Protein AF-A0A942V0G6-F1 (afdb_monomer_lite)

pLDDT: mean 70.56, std 19.63, range [23.67, 97.69]

Radius of gyration: 29.41 Å; chains: 1; bounding box: 67×69×72 Å

Structure (mmCIF, N/CA/C/O backbone):
data_AF-A0A942V0G6-F1
#
_entry.id   AF-A0A942V0G6-F1
#
loop_
_atom_site.group_PDB
_atom_site.id
_atom_site.type_symbol
_atom_site.label_atom_id
_atom_site.label_alt_id
_atom_site.label_comp_id
_atom_site.label_asym_id
_atom_site.label_entity_id
_atom_site.label_seq_id
_atom_site.pdbx_PDB_ins_code
_atom_site.Cartn_x
_atom_site.Cartn_y
_atom_site.Cartn_z
_atom_site.occupancy
_atom_site.B_iso_or_equiv
_atom_site.auth_seq_id
_atom_site.auth_comp_id
_atom_site.auth_asym_id
_atom_site.auth_atom_id
_atom_site.pdbx_PDB_model_num
ATOM 1 N N . MET A 1 1 ? 1.411 -25.605 -35.405 1.00 66.81 1 MET A N 1
ATOM 2 C CA . MET A 1 1 ? 2.103 -26.159 -34.216 1.00 66.81 1 MET A CA 1
ATOM 3 C C . MET A 1 1 ? 1.826 -25.336 -32.969 1.00 66.81 1 MET A C 1
ATOM 5 O O . MET A 1 1 ? 1.338 -25.928 -32.026 1.00 66.81 1 MET A O 1
ATOM 9 N N . LEU A 1 2 ? 2.045 -24.014 -32.959 1.00 79.62 2 LEU A N 1
ATOM 10 C CA . LEU A 1 2 ? 1.743 -23.175 -31.784 1.00 79.62 2 LEU A CA 1
ATOM 11 C C . LEU A 1 2 ? 0.272 -23.207 -31.359 1.00 79.62 2 LEU A C 1
ATOM 13 O O . LEU A 1 2 ? -0.002 -23.416 -30.191 1.00 79.62 2 LEU A O 1
ATOM 17 N N . GLU A 1 3 ? -0.663 -23.090 -32.302 1.00 76.94 3 GLU A N 1
ATOM 18 C CA . GLU A 1 3 ? -2.106 -23.162 -32.006 1.00 76.94 3 GLU A CA 1
ATOM 19 C C . GLU A 1 3 ? -2.536 -24.535 -31.466 1.00 76.94 3 GLU A C 1
ATOM 21 O O . GLU A 1 3 ? -3.430 -24.636 -30.636 1.00 76.94 3 GLU A O 1
ATOM 26 N N . MET A 1 4 ? -1.858 -25.601 -31.898 1.00 77.50 4 MET A N 1
ATOM 27 C CA . MET A 1 4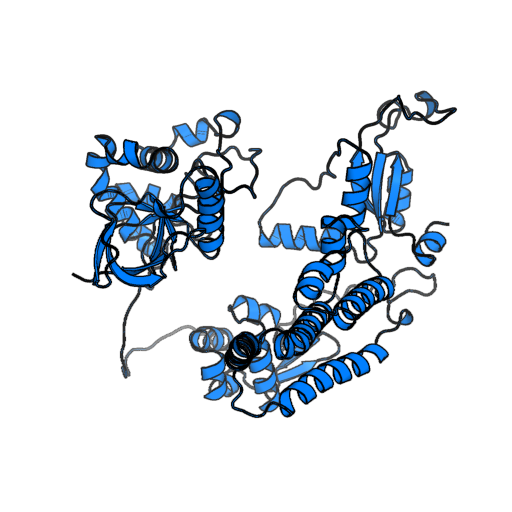 ? -2.067 -26.947 -31.365 1.00 77.50 4 MET A CA 1
ATOM 28 C C . MET A 1 4 ? -1.457 -27.072 -29.966 1.00 77.50 4 MET A C 1
ATOM 30 O O . MET A 1 4 ? -2.099 -27.595 -29.070 1.00 77.50 4 MET A O 1
ATOM 34 N N . ALA A 1 5 ? -0.253 -26.537 -29.748 1.00 78.25 5 ALA A N 1
ATOM 35 C CA . ALA A 1 5 ? 0.373 -26.512 -28.432 1.00 78.25 5 ALA A CA 1
ATOM 36 C C . ALA A 1 5 ? -0.466 -25.711 -27.427 1.00 78.25 5 ALA A C 1
ATOM 38 O O . ALA A 1 5 ? -0.634 -26.155 -26.298 1.00 78.25 5 ALA A O 1
ATOM 39 N N . THR A 1 6 ? -1.049 -24.576 -27.823 1.00 79.69 6 THR A N 1
ATOM 40 C CA . THR A 1 6 ? -1.969 -23.824 -26.961 1.00 79.69 6 THR A CA 1
ATOM 41 C C . THR A 1 6 ? -3.306 -24.547 -26.782 1.00 79.69 6 THR A C 1
ATOM 43 O O . THR A 1 6 ? -3.848 -24.530 -25.677 1.00 79.69 6 THR A O 1
ATOM 46 N N . ALA A 1 7 ? -3.833 -25.249 -27.786 1.00 72.69 7 ALA A N 1
ATOM 47 C CA . ALA A 1 7 ? -5.006 -26.107 -27.595 1.00 72.69 7 ALA A CA 1
ATOM 48 C C . ALA A 1 7 ? -4.745 -27.229 -26.568 1.00 72.69 7 ALA A C 1
ATOM 50 O O . ALA A 1 7 ? -5.583 -27.470 -25.708 1.00 72.69 7 ALA A O 1
ATOM 51 N N . GLU A 1 8 ? -3.550 -27.819 -26.580 1.00 74.31 8 GLU A N 1
ATOM 52 C CA . GLU A 1 8 ? -3.104 -28.883 -25.662 1.00 74.31 8 GLU A CA 1
ATOM 53 C C . GLU A 1 8 ? -2.615 -28.361 -24.289 1.00 74.31 8 GLU A C 1
ATOM 55 O O . GLU A 1 8 ? -2.035 -29.104 -23.500 1.00 74.31 8 GLU A O 1
ATOM 60 N N . GLY A 1 9 ? -2.823 -27.075 -23.975 1.00 74.75 9 GLY A N 1
ATOM 61 C CA . GLY A 1 9 ? -2.505 -26.508 -22.653 1.00 74.75 9 GLY A CA 1
ATOM 62 C C . GLY A 1 9 ? -1.138 -25.824 -22.522 1.00 74.75 9 GLY A C 1
ATOM 63 O O . GLY A 1 9 ? -0.769 -25.393 -21.432 1.00 74.75 9 GLY A O 1
ATOM 64 N N . GLY A 1 10 ? -0.395 -25.641 -23.613 1.00 82.00 10 GLY A N 1
ATOM 65 C CA . GLY A 1 10 ? 0.815 -24.817 -23.652 1.00 82.00 10 GLY A CA 1
ATOM 66 C C . GLY A 1 10 ? 0.495 -23.343 -23.383 1.00 82.00 10 GLY A C 1
ATOM 67 O O . GLY A 1 10 ? -0.299 -22.728 -24.099 1.00 82.00 10 GLY A O 1
ATOM 68 N N . ARG A 1 11 ? 1.073 -22.769 -22.324 1.00 87.19 11 ARG A N 1
ATOM 69 C CA . ARG A 1 11 ? 0.776 -21.394 -21.863 1.00 87.19 11 ARG A CA 1
ATOM 70 C C . ARG A 1 11 ? 2.004 -20.521 -21.650 1.00 87.19 11 ARG A C 1
ATOM 72 O O . ARG A 1 11 ? 1.849 -19.337 -21.390 1.00 87.19 11 ARG A O 1
ATOM 79 N N . GLN A 1 12 ? 3.200 -21.075 -21.759 1.00 92.31 12 GLN A N 1
ATOM 80 C CA . GLN A 1 12 ? 4.447 -20.339 -21.606 1.00 92.31 12 GLN A CA 1
ATOM 81 C C . GLN A 1 12 ? 5.499 -20.927 -22.538 1.00 92.31 12 GLN A C 1
ATOM 83 O O . GLN A 1 12 ? 5.397 -22.094 -22.924 1.00 92.31 12 GLN A O 1
ATOM 88 N N . LEU A 1 13 ? 6.458 -20.098 -22.922 1.00 93.25 13 LEU A N 1
ATOM 89 C CA . LEU A 1 13 ? 7.611 -20.481 -23.724 1.00 93.25 13 LEU A CA 1
ATOM 90 C C . LEU A 1 13 ? 8.751 -19.502 -23.484 1.00 93.25 13 LEU A C 1
ATOM 92 O O . LEU A 1 13 ? 8.525 -18.348 -23.114 1.00 93.25 13 LEU A O 1
ATOM 96 N N . ASP A 1 14 ? 9.960 -19.948 -23.750 1.00 94.69 14 ASP A N 1
ATOM 97 C CA . ASP A 1 14 ? 11.163 -19.138 -23.806 1.00 94.69 14 ASP A CA 1
ATOM 98 C C . ASP A 1 14 ? 11.820 -19.287 -25.185 1.00 94.69 14 ASP A C 1
ATOM 100 O O . ASP A 1 14 ? 11.694 -20.311 -25.865 1.00 94.69 14 ASP A O 1
ATOM 104 N N . CYS A 1 15 ? 12.451 -18.219 -25.667 1.00 93.62 15 CYS A N 1
ATOM 105 C CA . CYS A 1 15 ? 13.147 -18.240 -26.949 1.00 93.62 15 CYS A CA 1
ATOM 106 C C . CYS A 1 15 ? 14.187 -17.134 -27.068 1.00 93.62 15 CYS A C 1
ATOM 108 O O . CYS A 1 15 ? 14.049 -16.084 -26.452 1.00 93.62 15 CYS A O 1
ATOM 110 N N . PHE A 1 16 ? 15.173 -17.310 -27.947 1.00 94.38 16 PHE A N 1
ATOM 111 C CA . PHE A 1 16 ? 16.073 -16.216 -28.309 1.00 94.38 16 PHE A CA 1
ATOM 112 C C . PHE A 1 16 ? 15.315 -15.027 -28.915 1.00 94.38 16 PHE A C 1
ATOM 114 O O . PHE A 1 16 ? 14.395 -15.224 -29.718 1.00 94.38 16 PHE A O 1
ATOM 121 N N . ASP A 1 17 ? 15.748 -13.807 -28.583 1.00 93.06 17 ASP A N 1
ATOM 122 C CA . ASP A 1 17 ? 15.193 -12.537 -29.059 1.00 93.06 17 ASP A CA 1
ATOM 123 C C . ASP A 1 17 ? 15.590 -12.255 -30.513 1.00 93.06 17 ASP A C 1
ATOM 125 O O . ASP A 1 17 ? 16.316 -11.319 -30.855 1.00 93.06 17 ASP A O 1
ATOM 129 N N . ILE A 1 18 ? 15.144 -13.148 -31.387 1.00 89.81 18 ILE A N 1
ATOM 130 C CA . ILE A 1 18 ? 15.337 -13.093 -32.829 1.00 89.81 18 ILE A CA 1
ATOM 131 C C . ILE A 1 18 ? 13.974 -12.876 -33.504 1.00 89.81 18 ILE A C 1
ATOM 133 O O . ILE A 1 18 ? 13.073 -12.233 -32.968 1.00 89.81 18 ILE A O 1
ATOM 137 N N . TYR A 1 19 ? 13.765 -13.406 -34.707 1.00 89.06 19 TYR A N 1
ATOM 138 C CA . TYR A 1 19 ? 12.453 -13.347 -35.357 1.00 89.06 19 TYR A CA 1
ATOM 139 C C . TYR A 1 19 ? 11.367 -14.177 -34.637 1.00 89.06 19 TYR A C 1
ATOM 141 O O . TYR A 1 19 ? 10.183 -13.965 -34.894 1.00 89.06 19 TYR A O 1
ATOM 149 N N . LEU A 1 20 ? 11.751 -15.096 -33.739 1.00 89.44 20 LEU A N 1
ATOM 150 C CA . LEU A 1 20 ? 10.841 -15.968 -32.991 1.00 89.44 20 LEU A CA 1
ATOM 151 C C . LEU A 1 20 ? 9.897 -15.180 -32.079 1.00 89.44 20 LEU A C 1
ATOM 153 O O . LEU A 1 20 ? 8.694 -15.427 -32.128 1.00 89.44 20 LEU A O 1
ATOM 157 N N . THR A 1 21 ? 10.404 -14.179 -31.349 1.00 90.31 21 THR A N 1
ATOM 158 C CA . THR A 1 21 ? 9.598 -13.317 -30.467 1.00 90.31 21 THR A CA 1
ATOM 159 C C . THR A 1 21 ? 8.396 -12.741 -31.216 1.00 90.31 21 THR A C 1
ATOM 161 O O . THR A 1 21 ? 7.259 -12.871 -30.776 1.00 90.31 21 THR A O 1
ATOM 164 N N . LYS A 1 22 ? 8.621 -12.209 -32.426 1.00 88.12 22 LYS A N 1
ATOM 165 C CA . LYS A 1 22 ? 7.563 -11.614 -33.262 1.00 88.12 22 LYS A CA 1
ATOM 166 C C . LYS A 1 22 ? 6.527 -12.637 -33.729 1.00 88.12 22 LYS A C 1
ATOM 168 O O . LYS A 1 22 ? 5.349 -12.306 -33.848 1.00 88.12 22 LYS A O 1
ATOM 173 N N . ILE A 1 23 ? 6.958 -13.867 -34.020 1.00 89.81 23 ILE A N 1
ATOM 174 C CA . ILE A 1 23 ? 6.048 -14.958 -34.392 1.00 89.81 23 ILE A CA 1
ATOM 175 C C . ILE A 1 23 ? 5.170 -15.312 -33.192 1.00 89.81 23 ILE A C 1
ATOM 177 O O . ILE A 1 23 ? 3.950 -15.373 -33.329 1.00 89.81 23 ILE A O 1
ATOM 181 N N . TYR A 1 24 ? 5.761 -15.506 -32.015 1.00 91.69 24 TYR A N 1
ATOM 182 C CA . TYR A 1 24 ? 5.012 -15.863 -30.812 1.00 91.69 24 TYR A CA 1
ATOM 183 C C . TYR A 1 24 ? 4.052 -14.750 -30.377 1.00 91.69 24 TYR A C 1
ATOM 185 O O . TYR A 1 24 ? 2.900 -15.040 -30.048 1.00 91.69 24 TYR A O 1
ATOM 193 N N . GLU A 1 25 ? 4.459 -13.484 -30.487 1.00 89.06 25 GLU A N 1
ATOM 194 C CA . GLU A 1 25 ? 3.578 -12.335 -30.253 1.00 89.06 25 GLU A CA 1
ATOM 195 C C . GLU A 1 25 ? 2.358 -12.317 -31.174 1.00 89.06 25 GLU A C 1
ATOM 197 O O . GLU A 1 25 ? 1.239 -12.070 -30.715 1.00 89.06 25 GLU A O 1
ATOM 202 N N . ALA A 1 26 ? 2.540 -12.636 -32.458 1.00 86.88 26 ALA A N 1
ATOM 203 C CA . ALA A 1 26 ? 1.437 -12.732 -33.414 1.00 86.88 26 ALA A CA 1
ATOM 204 C C . ALA A 1 26 ? 0.438 -13.854 -33.069 1.00 86.88 26 ALA A C 1
ATOM 206 O O . ALA A 1 26 ? -0.721 -13.787 -33.480 1.00 86.88 26 ALA A O 1
ATOM 207 N N . HIS A 1 27 ? 0.866 -14.852 -32.291 1.00 85.56 27 HIS A N 1
ATOM 208 C CA . HIS A 1 27 ? 0.036 -15.950 -31.789 1.00 85.56 27 HIS A CA 1
ATOM 209 C C . HIS A 1 27 ? -0.455 -15.741 -30.345 1.00 85.56 27 HIS A C 1
ATOM 211 O O . HIS A 1 27 ? -0.979 -16.675 -29.740 1.00 85.56 27 HIS A O 1
ATOM 217 N N . GLY A 1 28 ? -0.338 -14.526 -29.797 1.00 87.06 28 GLY A N 1
ATOM 218 C CA . GLY A 1 28 ? -0.913 -14.162 -28.498 1.00 87.06 28 GLY A CA 1
ATOM 219 C C . GLY A 1 28 ? 0.002 -14.393 -27.297 1.00 87.06 28 GLY A C 1
ATOM 220 O O . GLY A 1 28 ? -0.458 -14.281 -26.164 1.00 87.06 28 GLY A O 1
ATOM 221 N N . PHE A 1 29 ? 1.283 -14.697 -27.511 1.00 90.94 29 PHE A N 1
ATOM 222 C CA . PHE A 1 29 ? 2.259 -14.684 -26.424 1.00 90.94 29 PHE A CA 1
ATOM 223 C C . PHE A 1 29 ? 2.746 -13.260 -26.143 1.00 90.94 29 PHE A C 1
ATOM 225 O O . PHE A 1 29 ? 2.837 -12.431 -27.046 1.00 90.94 29 PHE A O 1
ATOM 232 N N . LYS A 1 30 ? 3.066 -12.956 -24.890 1.00 92.00 30 LYS A N 1
ATOM 233 C CA . LYS A 1 30 ? 3.580 -11.659 -24.452 1.00 92.00 30 LYS A CA 1
ATOM 234 C C . LYS A 1 30 ? 4.872 -11.852 -23.674 1.00 92.00 30 LYS A C 1
ATOM 236 O O . LYS A 1 30 ? 4.917 -12.737 -22.819 1.00 92.00 30 LYS A O 1
ATOM 241 N N . PRO A 1 31 ? 5.916 -11.061 -23.957 1.00 91.69 31 PRO A N 1
ATOM 242 C CA . PRO A 1 31 ? 7.158 -11.145 -23.213 1.00 91.69 31 PRO A CA 1
ATOM 243 C C . PRO A 1 31 ? 6.966 -10.601 -21.794 1.00 91.69 31 PRO A C 1
ATOM 245 O O . PRO A 1 31 ? 6.352 -9.550 -21.598 1.00 91.69 31 PRO A O 1
ATOM 248 N N . VAL A 1 32 ? 7.495 -11.327 -20.813 1.00 89.56 32 VAL A N 1
ATOM 249 C CA . VAL A 1 32 ? 7.360 -11.017 -19.380 1.00 89.56 32 VAL A CA 1
ATOM 250 C C . VAL A 1 32 ? 8.698 -10.879 -18.665 1.00 89.56 32 VAL A C 1
ATOM 252 O O . VAL A 1 32 ? 8.754 -10.185 -17.657 1.00 89.56 32 VAL A O 1
ATOM 255 N N . ALA A 1 33 ? 9.769 -11.465 -19.206 1.00 89.50 33 ALA A N 1
ATOM 256 C CA . ALA A 1 33 ? 11.142 -11.292 -18.733 1.00 89.50 33 ALA A CA 1
ATOM 257 C C . ALA A 1 33 ? 12.155 -11.525 -19.870 1.00 89.50 33 ALA A C 1
ATOM 259 O O . ALA A 1 33 ? 11.831 -12.152 -20.883 1.00 89.50 33 ALA A O 1
ATOM 260 N N . LYS A 1 34 ? 13.381 -11.020 -19.708 1.00 92.62 34 LYS A N 1
ATOM 261 C CA . LYS A 1 34 ? 14.529 -11.264 -20.594 1.00 92.62 34 LYS A CA 1
ATOM 262 C C . LYS A 1 34 ? 15.754 -11.665 -19.788 1.00 92.62 34 LYS A C 1
ATOM 264 O O . LYS A 1 34 ? 16.008 -11.096 -18.741 1.00 92.62 34 LYS A O 1
ATOM 269 N N . MET A 1 35 ? 16.560 -12.581 -20.285 1.00 88.50 35 MET A N 1
ATOM 270 C CA . MET A 1 35 ? 17.837 -12.957 -19.691 1.00 88.50 35 MET A CA 1
ATOM 271 C C . MET A 1 35 ? 18.937 -12.726 -20.714 1.00 88.50 35 MET A C 1
ATOM 273 O O . MET A 1 35 ? 18.772 -13.061 -21.886 1.00 88.50 35 MET A O 1
ATOM 277 N N . LYS A 1 36 ? 20.060 -12.151 -20.279 1.00 91.38 36 LYS A N 1
ATOM 278 C CA . LYS A 1 36 ? 21.180 -11.894 -21.185 1.00 91.38 36 LYS A CA 1
ATOM 279 C C . LYS A 1 36 ? 21.757 -13.192 -21.734 1.00 91.38 36 LYS A C 1
ATOM 281 O O . LYS A 1 36 ? 21.790 -14.204 -21.034 1.00 91.38 36 LYS A O 1
ATOM 286 N N . TRP A 1 37 ? 22.244 -13.139 -22.970 1.00 91.88 37 TRP A N 1
ATOM 287 C CA . TRP A 1 37 ? 23.002 -14.240 -23.559 1.00 91.88 37 TRP A CA 1
ATOM 288 C C . TRP A 1 37 ? 24.158 -14.692 -22.651 1.00 91.88 37 TRP A C 1
ATOM 290 O O . TRP A 1 37 ? 24.873 -13.870 -22.072 1.00 91.88 37 TRP A O 1
ATOM 300 N N . ASN A 1 38 ? 24.363 -16.007 -22.569 1.00 87.19 38 ASN A N 1
ATOM 301 C CA . ASN A 1 38 ? 25.486 -16.620 -21.871 1.00 87.19 38 ASN A CA 1
ATOM 302 C C . ASN A 1 38 ? 26.126 -17.697 -22.762 1.00 87.19 38 ASN A C 1
ATOM 304 O O . ASN A 1 38 ? 25.494 -18.704 -23.083 1.00 87.19 38 ASN A O 1
ATOM 308 N N . ASP A 1 39 ? 27.396 -17.490 -23.123 1.00 88.75 39 ASP A N 1
ATOM 309 C CA . ASP A 1 39 ? 28.180 -18.404 -23.965 1.00 88.75 39 ASP A CA 1
ATOM 310 C C . ASP A 1 39 ? 28.339 -19.809 -23.361 1.00 88.75 39 ASP A C 1
ATOM 312 O O . ASP A 1 39 ? 28.574 -20.759 -24.103 1.00 88.75 39 ASP A O 1
ATOM 316 N N . GLU A 1 40 ? 28.187 -19.975 -22.044 1.00 89.44 40 GLU A N 1
ATOM 317 C CA . GLU A 1 40 ? 28.214 -21.289 -21.386 1.00 89.44 40 GLU A CA 1
ATOM 318 C C . GLU A 1 40 ? 27.093 -22.217 -21.882 1.00 89.44 40 GLU A C 1
ATOM 320 O O . GLU A 1 40 ? 27.282 -23.431 -21.964 1.00 89.44 40 GLU A O 1
ATOM 325 N N . TYR A 1 41 ? 25.952 -21.643 -22.269 1.00 86.06 41 TYR A N 1
ATOM 326 C CA . TYR A 1 41 ? 24.759 -22.367 -22.713 1.00 86.06 41 TYR A CA 1
ATOM 327 C C . TYR A 1 41 ? 24.530 -22.253 -24.226 1.00 86.06 41 TYR A C 1
ATOM 329 O O . TYR A 1 41 ? 23.415 -22.459 -24.711 1.00 86.06 41 TYR A O 1
ATOM 337 N N . ILE A 1 42 ? 25.576 -21.914 -24.987 1.00 88.50 42 ILE A N 1
ATOM 338 C CA . ILE A 1 42 ? 25.501 -21.801 -26.443 1.00 88.50 42 ILE A CA 1
ATOM 339 C C . ILE A 1 42 ? 25.031 -23.130 -27.073 1.00 88.50 42 ILE A C 1
ATOM 341 O O . ILE A 1 42 ? 25.619 -24.183 -26.806 1.00 88.50 42 ILE A O 1
ATOM 345 N N . PRO A 1 43 ? 23.993 -23.122 -27.933 1.00 85.81 43 PRO A N 1
ATOM 346 C CA . PRO A 1 43 ? 23.545 -24.339 -28.598 1.00 85.81 43 PRO A CA 1
ATOM 347 C C . PRO A 1 43 ? 24.627 -24.936 -29.502 1.00 85.81 43 PRO A C 1
ATOM 349 O O . PRO A 1 43 ? 25.363 -24.218 -30.187 1.00 85.81 43 PRO A O 1
ATOM 352 N N . GLU A 1 44 ? 24.687 -26.265 -29.569 1.00 90.12 44 GLU A N 1
ATOM 353 C CA . GLU A 1 44 ? 25.601 -26.953 -30.479 1.00 90.12 44 GLU A CA 1
ATOM 354 C C . GLU A 1 44 ? 25.336 -26.526 -31.935 1.00 90.12 44 GLU A C 1
ATOM 356 O O . GLU A 1 44 ? 24.206 -26.555 -32.424 1.00 90.12 44 GLU A O 1
ATOM 361 N N . GLY A 1 45 ? 26.393 -26.103 -32.635 1.00 88.19 45 GLY A N 1
ATOM 362 C CA . GLY A 1 45 ? 26.301 -25.621 -34.016 1.00 88.19 45 GLY A CA 1
ATOM 363 C C . GLY A 1 45 ? 25.837 -24.168 -34.174 1.00 88.19 45 GLY A C 1
ATOM 364 O O . GLY A 1 45 ? 25.641 -23.727 -35.310 1.00 88.19 45 GLY A O 1
ATOM 365 N N . TRP A 1 46 ? 25.685 -23.404 -33.084 1.00 88.88 46 TRP A N 1
ATOM 366 C CA . TRP A 1 46 ? 25.375 -21.975 -33.165 1.00 88.88 46 TRP A CA 1
ATOM 367 C C . TRP A 1 46 ? 26.499 -21.197 -33.858 1.00 88.88 46 TRP A C 1
ATOM 369 O O . TRP A 1 46 ? 27.670 -21.287 -33.489 1.00 88.88 46 TRP A O 1
ATOM 379 N N . ASN A 1 47 ? 26.138 -20.396 -34.859 1.00 91.06 47 ASN A N 1
ATOM 380 C CA . ASN A 1 47 ? 27.072 -19.543 -35.583 1.00 91.06 47 ASN A CA 1
ATOM 381 C C . ASN A 1 47 ? 26.689 -18.074 -35.365 1.00 91.06 47 ASN A C 1
ATOM 383 O O . ASN A 1 47 ? 25.689 -17.612 -35.917 1.00 91.06 47 ASN A O 1
ATOM 387 N N . LYS A 1 48 ? 27.504 -17.344 -34.590 1.00 92.25 48 LYS A N 1
ATOM 388 C CA . LYS A 1 48 ? 27.269 -15.929 -34.258 1.00 92.25 48 LYS A CA 1
ATOM 389 C C . LYS A 1 48 ? 27.183 -15.039 -35.505 1.00 92.25 48 LYS A C 1
ATOM 391 O O . LYS A 1 48 ? 26.356 -14.133 -35.541 1.00 92.25 48 LYS A O 1
ATOM 396 N N . ASP A 1 49 ? 27.926 -15.348 -36.570 1.00 93.19 49 ASP A N 1
ATOM 397 C CA . ASP A 1 49 ? 27.885 -14.570 -37.816 1.00 93.19 49 ASP A CA 1
ATOM 398 C C . ASP A 1 49 ? 26.518 -14.654 -38.507 1.00 93.19 49 ASP A C 1
ATOM 400 O O . ASP A 1 49 ? 26.047 -13.662 -39.070 1.00 93.19 49 ASP A O 1
ATOM 404 N N . ASN A 1 50 ? 25.852 -15.814 -38.433 1.00 90.75 50 ASN A N 1
ATOM 405 C CA . ASN A 1 50 ? 24.515 -16.003 -39.007 1.00 90.75 50 ASN A CA 1
ATOM 406 C C . ASN A 1 50 ? 23.450 -15.158 -38.291 1.00 90.75 50 ASN A C 1
ATOM 408 O O . ASN A 1 50 ? 22.432 -14.826 -38.894 1.00 90.75 50 ASN A O 1
ATOM 412 N N . PHE A 1 51 ? 23.684 -14.812 -37.023 1.00 89.12 51 PHE A N 1
ATOM 413 C CA . PHE A 1 51 ? 22.757 -14.062 -36.175 1.00 89.12 51 PHE A CA 1
ATOM 414 C C . PHE A 1 51 ? 23.295 -12.682 -35.781 1.00 89.12 51 PHE A C 1
ATOM 416 O O . PHE A 1 51 ? 22.752 -12.064 -34.873 1.00 89.12 51 PHE A O 1
ATOM 423 N N . LYS A 1 52 ? 24.323 -12.163 -36.466 1.00 92.50 52 LYS A N 1
ATOM 424 C CA . LYS A 1 52 ? 24.985 -10.890 -36.121 1.00 92.50 52 LYS A CA 1
ATOM 425 C C . LYS A 1 52 ? 24.030 -9.695 -36.005 1.00 92.50 52 LYS A C 1
ATOM 427 O O . LYS A 1 52 ? 24.278 -8.776 -35.234 1.00 92.50 52 LYS A O 1
ATOM 432 N N . ASP A 1 53 ? 22.931 -9.726 -36.756 1.00 91.44 53 ASP A N 1
ATOM 433 C CA . ASP A 1 53 ? 21.913 -8.673 -36.757 1.00 91.44 53 ASP A CA 1
ATOM 434 C C . ASP A 1 53 ? 21.064 -8.682 -35.466 1.00 91.44 53 ASP A C 1
ATOM 436 O O . ASP A 1 53 ? 20.339 -7.728 -35.190 1.00 91.44 53 ASP A O 1
ATOM 440 N N . TYR A 1 54 ? 21.180 -9.737 -34.654 1.00 89.12 54 TYR A N 1
ATOM 441 C CA . TYR A 1 54 ? 20.518 -9.926 -33.367 1.00 89.12 54 TYR A CA 1
ATOM 442 C C . TYR A 1 54 ? 21.567 -9.934 -32.254 1.00 89.12 54 TYR A C 1
ATOM 444 O O . TYR A 1 54 ? 22.139 -10.970 -31.921 1.00 89.12 54 TYR A O 1
ATOM 452 N N . ASN A 1 55 ? 21.852 -8.744 -31.723 1.00 89.88 55 ASN A N 1
ATOM 453 C CA . ASN A 1 55 ? 22.850 -8.525 -30.675 1.00 89.88 55 ASN A CA 1
ATOM 454 C C . ASN A 1 55 ? 24.221 -9.161 -30.991 1.00 89.88 55 ASN A C 1
ATOM 456 O O . ASN A 1 55 ? 24.771 -9.908 -30.193 1.00 89.88 55 ASN A O 1
ATOM 460 N N . ASN A 1 56 ? 24.766 -8.912 -32.189 1.00 91.50 56 ASN A N 1
ATOM 461 C CA . ASN A 1 56 ? 26.068 -9.439 -32.628 1.00 91.50 56 ASN A CA 1
ATOM 462 C C . ASN A 1 56 ? 26.193 -10.977 -32.570 1.00 91.50 56 ASN A C 1
ATOM 464 O O . ASN A 1 56 ? 27.296 -11.507 -32.448 1.00 91.50 56 ASN A O 1
ATOM 468 N N . GLY A 1 57 ? 25.076 -11.698 -32.709 1.00 91.19 57 GLY A N 1
ATOM 469 C CA . GLY A 1 57 ? 25.047 -13.160 -32.663 1.00 91.19 57 GLY A CA 1
ATOM 470 C C . GLY A 1 57 ? 24.826 -13.738 -31.268 1.00 91.19 57 GLY A C 1
ATOM 471 O O . GLY A 1 57 ? 24.891 -14.959 -31.115 1.00 91.19 57 GLY A O 1
ATOM 472 N N . GLU A 1 58 ? 24.541 -12.877 -30.290 1.00 94.88 58 GLU A N 1
ATOM 473 C CA . GLU A 1 58 ? 24.327 -13.181 -28.873 1.00 94.88 58 GLU A CA 1
ATOM 474 C C . GLU A 1 58 ? 22.935 -12.693 -28.415 1.00 94.88 58 GLU A C 1
ATOM 476 O O . GLU A 1 58 ? 22.830 -11.844 -27.529 1.00 94.88 58 GLU A O 1
ATOM 481 N N . PRO A 1 59 ? 21.835 -13.135 -29.052 1.00 94.12 59 PRO A N 1
ATOM 482 C CA . PRO A 1 59 ? 20.497 -12.665 -28.704 1.00 94.12 59 PRO A CA 1
ATOM 483 C C . PRO A 1 59 ? 20.113 -13.070 -27.277 1.00 94.12 59 PRO A C 1
ATOM 485 O O . PRO A 1 59 ? 20.346 -14.200 -26.861 1.00 94.12 59 PRO A O 1
ATOM 488 N N . ASP A 1 60 ? 19.454 -12.174 -26.548 1.00 94.62 60 ASP A N 1
ATOM 489 C CA . ASP A 1 60 ? 18.926 -12.479 -25.216 1.00 94.62 60 ASP A CA 1
ATOM 490 C C . ASP A 1 60 ? 17.874 -13.596 -25.268 1.00 94.62 60 ASP A C 1
ATOM 492 O O . ASP A 1 60 ? 17.236 -13.818 -26.296 1.00 94.62 60 ASP A O 1
ATOM 496 N N . VAL A 1 61 ? 17.648 -14.289 -24.156 1.00 93.75 61 VAL A N 1
ATOM 497 C CA . VAL A 1 61 ? 16.528 -15.227 -24.004 1.00 93.75 61 VAL A CA 1
ATOM 498 C C . VAL A 1 61 ? 15.317 -14.455 -23.491 1.00 93.75 61 VAL A C 1
ATOM 500 O O . VAL A 1 61 ? 15.397 -13.766 -22.481 1.00 93.75 61 VAL A O 1
ATOM 503 N N . VAL A 1 62 ? 14.181 -14.560 -24.169 1.00 94.81 62 VAL A N 1
ATOM 504 C CA . VAL A 1 62 ? 12.918 -13.914 -23.803 1.00 94.81 62 VAL A CA 1
ATOM 505 C C . VAL A 1 62 ? 11.963 -14.961 -23.266 1.00 94.81 62 VAL A C 1
ATOM 507 O O . VAL A 1 62 ? 11.657 -15.934 -23.949 1.00 94.81 62 VAL A O 1
ATOM 510 N N . PHE A 1 63 ? 11.440 -14.717 -22.073 1.00 94.62 63 PHE A N 1
ATOM 511 C CA . PHE A 1 63 ? 10.407 -15.525 -21.446 1.00 94.62 63 PHE A CA 1
ATOM 512 C C . PHE A 1 63 ? 9.051 -14.912 -21.774 1.00 94.62 63 PHE A C 1
ATOM 514 O O . PHE A 1 63 ? 8.828 -13.716 -21.564 1.00 94.62 63 PHE A O 1
ATOM 521 N N . MET A 1 64 ? 8.143 -15.720 -22.310 1.00 93.56 64 MET A N 1
ATOM 522 C CA . MET A 1 64 ? 6.841 -15.282 -22.794 1.00 93.56 64 MET A CA 1
ATOM 523 C C . MET A 1 64 ? 5.709 -16.138 -22.227 1.00 93.56 64 MET A C 1
ATOM 525 O O . MET A 1 64 ? 5.857 -17.342 -22.012 1.00 93.56 64 MET A O 1
ATOM 529 N N . VAL A 1 65 ? 4.545 -15.520 -22.041 1.00 92.56 65 VAL A N 1
ATOM 530 C CA . VAL A 1 65 ? 3.313 -16.184 -21.589 1.00 92.56 65 VAL A CA 1
ATOM 531 C C . VAL A 1 65 ? 2.202 -15.986 -22.597 1.00 92.56 65 VAL A C 1
ATOM 533 O O . VAL A 1 65 ? 2.122 -14.952 -23.250 1.00 92.56 65 VAL A O 1
ATOM 536 N N . TYR A 1 66 ? 1.331 -16.973 -22.725 1.00 89.19 66 TYR A N 1
ATOM 537 C CA . TYR A 1 66 ? 0.127 -16.871 -23.527 1.00 89.19 66 TYR A CA 1
ATOM 538 C C . TYR A 1 66 ? -0.874 -15.960 -22.812 1.00 89.19 66 TYR A C 1
ATOM 540 O O . TYR A 1 66 ? -1.340 -16.296 -21.724 1.00 89.19 66 TYR A O 1
ATOM 548 N N . ASP A 1 67 ? -1.201 -14.823 -23.421 1.00 85.88 67 ASP A N 1
ATOM 549 C CA . ASP A 1 67 ? -2.150 -13.836 -22.902 1.00 85.88 67 ASP A CA 1
ATOM 550 C C . ASP A 1 67 ? -3.208 -13.517 -23.976 1.00 85.88 67 ASP A C 1
ATOM 552 O O . ASP A 1 67 ? -3.138 -12.490 -24.662 1.00 85.88 67 ASP A O 1
ATOM 556 N N . PRO A 1 68 ? -4.188 -14.419 -24.175 1.00 75.25 68 PRO A N 1
ATOM 557 C CA . PRO A 1 68 ? -5.175 -14.295 -25.248 1.00 75.25 68 PRO A CA 1
ATOM 558 C C . PRO A 1 68 ? -6.127 -13.109 -25.061 1.00 75.25 68 PRO A C 1
ATOM 560 O O . PRO A 1 68 ? -6.666 -12.590 -26.038 1.00 75.25 68 PRO A O 1
ATOM 563 N N . ASN A 1 69 ? -6.324 -12.674 -23.816 1.00 74.69 69 ASN A N 1
ATOM 564 C CA . ASN A 1 69 ? -7.232 -11.589 -23.454 1.00 74.69 69 ASN A CA 1
ATOM 565 C C . ASN A 1 69 ? -6.533 -10.228 -23.385 1.00 74.69 69 ASN A C 1
ATOM 567 O O . ASN A 1 69 ? -7.196 -9.209 -23.182 1.00 74.69 69 ASN A O 1
ATOM 571 N N . ASN A 1 70 ? -5.208 -10.204 -23.571 1.00 78.62 70 ASN A N 1
ATOM 572 C CA . ASN A 1 70 ? -4.384 -9.018 -23.374 1.00 78.62 70 ASN A CA 1
ATOM 573 C C . ASN A 1 70 ? -4.544 -8.449 -21.944 1.00 78.62 70 ASN A C 1
ATOM 575 O O . ASN A 1 70 ? -4.525 -7.229 -21.741 1.00 78.62 70 ASN A O 1
ATOM 579 N N . ASP A 1 71 ? -4.741 -9.341 -20.966 1.00 75.69 71 ASP A N 1
ATOM 580 C CA . ASP A 1 71 ? -4.981 -9.027 -19.556 1.00 75.69 71 ASP A CA 1
ATOM 581 C C . ASP A 1 71 ? -3.757 -8.348 -18.934 1.00 75.69 71 ASP A C 1
ATOM 583 O O . ASP A 1 71 ? -3.905 -7.466 -18.088 1.00 75.69 71 ASP A O 1
ATOM 587 N N . ILE A 1 72 ? -2.548 -8.708 -19.376 1.00 77.69 72 ILE A N 1
ATOM 588 C CA . ILE A 1 72 ? -1.297 -8.104 -18.901 1.00 77.69 72 ILE A CA 1
ATOM 589 C C . ILE A 1 72 ? -1.272 -6.623 -19.269 1.00 77.69 72 ILE A C 1
ATOM 591 O O . ILE A 1 72 ? -1.021 -5.768 -18.424 1.00 77.69 72 ILE A O 1
ATOM 595 N N . GLU A 1 73 ? -1.583 -6.304 -20.522 1.00 75.19 73 GLU A N 1
ATOM 596 C CA . GLU A 1 73 ? -1.605 -4.927 -21.014 1.00 75.19 73 GLU A CA 1
ATOM 597 C C . GLU A 1 73 ? -2.756 -4.119 -20.403 1.00 75.19 73 GLU A C 1
ATOM 599 O O . GLU A 1 73 ? -2.615 -2.928 -20.134 1.00 75.19 73 GLU A O 1
ATOM 604 N N . LYS A 1 74 ? -3.902 -4.763 -20.154 1.00 74.94 74 LYS A N 1
ATOM 605 C CA . LYS A 1 74 ? -5.033 -4.132 -19.472 1.00 74.94 74 LYS A CA 1
ATOM 606 C C . LYS A 1 74 ? -4.675 -3.773 -18.030 1.00 74.94 74 LYS A C 1
ATOM 608 O O . LYS A 1 74 ? -4.873 -2.630 -17.640 1.00 74.94 74 LYS A O 1
ATOM 613 N N . LYS A 1 75 ? -4.077 -4.703 -17.277 1.00 68.44 75 LYS A N 1
ATOM 614 C CA . LYS A 1 75 ? -3.589 -4.456 -15.910 1.00 68.44 75 LYS A CA 1
ATOM 615 C C . LYS A 1 75 ? -2.521 -3.366 -15.873 1.00 68.44 75 LYS A C 1
ATOM 617 O O . LYS A 1 75 ? -2.529 -2.557 -14.954 1.00 68.44 75 LYS A O 1
ATOM 622 N N . LYS A 1 76 ? -1.637 -3.313 -16.878 1.00 67.62 76 LYS A N 1
ATOM 623 C CA . LYS A 1 76 ? -0.665 -2.220 -17.032 1.00 67.62 76 LYS A CA 1
ATOM 624 C C . LYS A 1 76 ? -1.361 -0.876 -17.205 1.00 67.62 76 LYS A C 1
ATOM 626 O O . LYS A 1 76 ? -1.064 0.033 -16.449 1.00 67.62 76 LYS A O 1
ATOM 631 N N . LYS A 1 77 ? -2.335 -0.764 -18.113 1.00 68.00 77 LYS A N 1
ATOM 632 C CA . LYS A 1 77 ? -3.110 0.475 -18.310 1.00 68.00 77 LYS A CA 1
ATOM 633 C C . LYS A 1 77 ? -3.911 0.877 -17.081 1.00 68.00 77 LYS A C 1
ATOM 635 O O . LYS A 1 77 ? -3.894 2.038 -16.706 1.00 68.00 77 LYS A O 1
ATOM 640 N N . GLU A 1 78 ? -4.570 -0.076 -16.428 1.00 62.44 78 GLU A N 1
ATOM 641 C CA . GLU A 1 78 ? -5.282 0.169 -15.171 1.00 62.44 78 GLU A CA 1
ATOM 642 C C . GLU A 1 78 ? -4.315 0.663 -14.084 1.00 62.44 78 GLU A C 1
ATOM 644 O O . GLU A 1 78 ? -4.658 1.564 -13.324 1.00 62.44 78 GLU A O 1
ATOM 649 N N . ALA A 1 79 ? -3.093 0.126 -14.022 1.00 53.53 79 ALA A N 1
ATOM 650 C CA . ALA A 1 79 ? -2.061 0.601 -13.107 1.00 53.53 79 ALA A CA 1
ATOM 651 C C . ALA A 1 79 ? -1.500 1.980 -13.505 1.00 53.53 79 ALA A C 1
ATOM 653 O O . ALA A 1 79 ? -1.304 2.824 -12.635 1.00 53.53 79 ALA A O 1
ATOM 654 N N . GLU A 1 80 ? -1.288 2.247 -14.795 1.00 59.88 80 GLU A N 1
ATOM 655 C CA . GLU A 1 80 ? -0.888 3.559 -15.324 1.00 59.88 80 GLU A CA 1
ATOM 656 C C . GLU A 1 80 ? -1.943 4.630 -14.997 1.00 59.88 80 GLU A C 1
ATOM 658 O O . GLU A 1 80 ? -1.600 5.714 -14.530 1.00 59.88 80 GLU A O 1
ATOM 663 N N . GLU A 1 81 ? -3.227 4.320 -15.192 1.00 58.94 81 GLU A N 1
ATOM 664 C CA . GLU A 1 81 ? -4.358 5.212 -14.909 1.00 58.94 81 GLU A CA 1
ATOM 665 C C . GLU A 1 81 ? -4.563 5.424 -13.404 1.00 58.94 81 GLU A C 1
ATOM 667 O O . GLU A 1 81 ? -4.836 6.542 -12.969 1.00 58.94 81 GLU A O 1
ATOM 672 N N . LYS A 1 82 ? -4.412 4.366 -12.599 1.00 45.41 82 LYS A N 1
ATOM 673 C CA . LYS A 1 82 ? -4.656 4.403 -11.151 1.00 45.41 82 LYS A CA 1
ATOM 674 C C . LYS A 1 82 ? -3.490 4.974 -10.348 1.00 45.41 82 LYS A C 1
ATOM 676 O O . LYS A 1 82 ? -3.723 5.604 -9.320 1.00 45.41 82 LYS A O 1
ATOM 681 N N . TYR A 1 83 ? -2.257 4.732 -10.784 1.00 42.78 83 TYR A N 1
ATOM 682 C CA . TYR A 1 83 ? -1.045 5.065 -10.029 1.00 42.78 83 TYR A CA 1
ATOM 683 C C . TYR A 1 83 ? -0.140 6.080 -10.742 1.00 42.78 83 TYR A C 1
ATOM 685 O O . TYR A 1 83 ? 0.891 6.453 -10.192 1.00 42.78 83 TYR A O 1
ATOM 693 N N . GLY A 1 84 ? -0.476 6.533 -11.957 1.00 42.88 84 GLY A N 1
ATOM 694 C CA . GLY A 1 84 ? 0.319 7.526 -12.694 1.00 42.88 84 GLY A CA 1
ATOM 695 C C . GLY A 1 84 ? 1.722 7.048 -13.097 1.00 42.88 84 GLY A C 1
ATOM 696 O O . GLY A 1 84 ? 2.556 7.859 -13.506 1.00 42.88 84 GLY A O 1
ATOM 697 N N . LEU A 1 85 ? 1.999 5.744 -12.986 1.00 44.78 85 LEU A N 1
ATOM 698 C CA . LEU A 1 85 ? 3.297 5.125 -13.251 1.00 44.78 85 LEU A CA 1
ATOM 699 C C . LEU A 1 85 ? 3.638 5.211 -14.743 1.00 44.78 85 LEU A C 1
ATOM 701 O O . LEU A 1 85 ? 3.271 4.356 -15.537 1.00 44.78 85 LEU A O 1
ATOM 705 N N . ARG A 1 86 ? 4.391 6.239 -15.134 1.00 42.72 86 ARG A N 1
ATOM 706 C CA . ARG A 1 86 ? 4.910 6.428 -16.500 1.00 42.72 86 ARG A CA 1
ATOM 707 C C . ARG A 1 86 ? 6.236 5.697 -16.765 1.00 42.72 86 ARG A C 1
ATOM 709 O O . ARG A 1 86 ? 6.967 6.084 -17.680 1.00 42.72 86 ARG A O 1
ATOM 716 N N . LYS A 1 87 ? 6.599 4.673 -15.979 1.00 47.38 87 LYS A N 1
ATOM 717 C CA . LYS A 1 87 ? 7.850 3.936 -16.222 1.00 47.38 87 LYS A CA 1
ATOM 718 C C . LYS A 1 87 ? 7.695 3.080 -17.478 1.00 47.38 87 LYS A C 1
ATOM 720 O O . LYS A 1 87 ? 6.809 2.242 -17.582 1.00 47.38 87 LYS A O 1
ATOM 725 N N . LYS A 1 88 ? 8.574 3.369 -18.442 1.00 44.75 88 LYS A N 1
ATOM 726 C CA . LYS A 1 88 ? 8.828 2.640 -19.688 1.00 44.75 88 LYS A CA 1
ATOM 727 C C . LYS A 1 88 ? 8.492 1.153 -19.545 1.00 44.75 88 LYS A C 1
ATOM 729 O O . LYS A 1 88 ? 9.068 0.474 -18.705 1.00 44.75 88 LYS A O 1
ATOM 734 N N . ASN A 1 89 ? 7.609 0.690 -20.426 1.00 50.03 89 ASN A N 1
ATOM 735 C CA . ASN A 1 89 ? 7.226 -0.699 -20.688 1.00 50.03 89 ASN A CA 1
ATOM 736 C C . ASN A 1 89 ? 8.416 -1.589 -21.119 1.00 50.03 89 ASN A C 1
ATOM 738 O O . ASN A 1 89 ? 8.370 -2.236 -22.165 1.00 50.03 89 ASN A O 1
ATOM 742 N N . GLU A 1 90 ? 9.511 -1.595 -20.362 1.00 64.81 90 GLU A N 1
ATOM 743 C CA . GLU A 1 90 ? 10.687 -2.414 -20.623 1.00 64.81 90 GLU A CA 1
ATOM 744 C C . GLU A 1 90 ? 10.534 -3.747 -19.884 1.00 64.81 90 GLU A C 1
ATOM 746 O O . GLU A 1 90 ? 10.278 -3.805 -18.684 1.00 64.81 90 GLU A O 1
ATOM 751 N N . ILE A 1 91 ? 10.621 -4.835 -20.648 1.00 78.38 91 ILE A N 1
ATOM 752 C CA . ILE A 1 91 ? 10.576 -6.203 -20.131 1.00 78.38 91 ILE A CA 1
ATOM 753 C C . ILE A 1 91 ? 11.791 -6.383 -19.201 1.00 78.38 91 ILE A C 1
ATOM 755 O O . ILE A 1 91 ? 12.908 -6.102 -19.648 1.00 78.38 91 ILE A O 1
ATOM 759 N N . PRO A 1 92 ? 11.608 -6.819 -17.941 1.00 80.12 92 PRO A N 1
ATOM 760 C CA . PRO A 1 92 ? 12.684 -6.846 -16.956 1.00 80.12 92 PRO A CA 1
ATOM 761 C C . PRO A 1 92 ? 13.786 -7.827 -17.350 1.00 80.12 92 PRO A C 1
ATOM 763 O O . PRO A 1 92 ? 13.501 -8.915 -17.858 1.00 80.12 92 PRO A O 1
ATOM 766 N N . TYR A 1 93 ? 15.038 -7.452 -17.072 1.00 82.06 93 TYR A N 1
ATOM 767 C CA . TYR A 1 93 ? 16.160 -8.380 -17.159 1.00 82.06 93 TYR A CA 1
ATOM 768 C C . TYR A 1 93 ? 16.280 -9.198 -15.873 1.00 82.06 93 TYR A C 1
ATOM 770 O O . TYR A 1 93 ? 16.361 -8.630 -14.786 1.00 82.06 93 TYR A O 1
ATOM 778 N N . ILE A 1 94 ? 16.323 -10.518 -16.009 1.00 80.19 94 ILE A N 1
ATOM 779 C CA . ILE A 1 94 ? 16.505 -11.476 -14.916 1.00 80.19 94 ILE A CA 1
ATOM 780 C C . ILE A 1 94 ? 17.941 -12.003 -14.897 1.00 80.19 94 ILE A C 1
ATOM 782 O O . ILE A 1 94 ? 18.645 -11.962 -15.911 1.00 80.19 94 ILE A O 1
ATOM 786 N N . VAL A 1 95 ? 18.377 -12.478 -13.730 1.00 74.62 95 VAL A N 1
ATOM 787 C CA . VAL A 1 95 ? 19.761 -12.925 -13.505 1.00 74.62 95 VAL A CA 1
ATOM 788 C C . VAL A 1 95 ? 19.952 -14.432 -13.660 1.00 74.62 95 VAL A C 1
ATOM 790 O O . VAL A 1 95 ? 21.069 -14.864 -13.933 1.00 74.62 95 VAL A O 1
ATOM 793 N N . ASP A 1 96 ? 18.884 -15.218 -13.534 1.00 79.19 96 ASP A N 1
ATOM 794 C CA . ASP A 1 96 ? 18.897 -16.665 -13.725 1.00 79.19 96 ASP A CA 1
ATOM 795 C C . ASP A 1 96 ? 17.621 -17.152 -14.428 1.00 79.19 96 ASP A C 1
ATOM 797 O O . ASP A 1 96 ? 16.661 -16.402 -14.617 1.00 79.19 96 ASP A O 1
ATOM 801 N N . TYR A 1 97 ? 17.645 -18.410 -14.867 1.00 79.25 97 TYR A N 1
ATOM 802 C CA . TYR A 1 97 ? 16.561 -19.011 -15.639 1.00 79.25 97 TYR A CA 1
ATOM 803 C C . TYR A 1 97 ? 15.308 -19.276 -14.787 1.00 79.25 97 TYR A C 1
ATOM 805 O O . TYR A 1 97 ? 14.191 -19.104 -15.277 1.00 79.25 97 TYR A O 1
ATOM 813 N N . ASP A 1 98 ? 15.482 -19.635 -13.511 1.00 79.75 98 ASP A N 1
ATOM 814 C CA . ASP A 1 98 ? 14.388 -19.972 -12.591 1.00 79.75 98 ASP A CA 1
ATOM 815 C C . ASP A 1 98 ? 13.499 -18.750 -12.322 1.00 79.75 98 ASP A C 1
ATOM 817 O O . ASP A 1 98 ? 12.269 -18.851 -12.339 1.00 79.75 98 ASP A O 1
ATOM 821 N N . MET A 1 99 ? 14.102 -17.564 -12.189 1.00 75.88 99 MET A N 1
ATOM 822 C CA . MET A 1 99 ? 13.370 -16.299 -12.144 1.00 75.88 99 MET A CA 1
ATOM 823 C C . MET A 1 99 ? 12.491 -16.119 -13.385 1.00 75.88 99 MET A C 1
ATOM 825 O O . MET A 1 99 ? 11.381 -15.603 -13.292 1.00 75.88 99 MET A O 1
ATOM 829 N N . GLY A 1 100 ? 12.946 -16.555 -14.556 1.00 77.69 100 GLY A N 1
ATOM 830 C CA . GLY A 1 100 ? 12.195 -16.442 -15.804 1.00 77.69 100 GLY A CA 1
ATOM 831 C C . GLY A 1 100 ? 10.949 -17.313 -15.796 1.00 77.69 100 GLY A C 1
ATOM 832 O O . GLY A 1 100 ? 9.877 -16.860 -16.209 1.00 77.69 100 GLY A O 1
ATOM 833 N N . GLU A 1 101 ? 11.060 -18.521 -15.246 1.00 82.56 101 GLU A N 1
ATOM 834 C CA . GLU A 1 101 ? 9.908 -19.387 -15.001 1.00 82.56 101 GLU A CA 1
ATOM 835 C C . GLU A 1 101 ? 8.942 -18.793 -13.971 1.00 82.56 101 GLU A C 1
ATOM 837 O O . GLU A 1 101 ? 7.726 -18.908 -14.135 1.00 82.56 101 GLU A O 1
ATOM 842 N N . ASP A 1 102 ? 9.447 -18.132 -12.927 1.00 77.81 102 ASP A N 1
ATOM 843 C CA . ASP A 1 102 ? 8.604 -17.458 -11.935 1.00 77.81 102 ASP A CA 1
ATOM 844 C C . ASP A 1 102 ? 7.827 -16.289 -12.557 1.00 77.81 102 ASP A C 1
ATOM 846 O O . ASP A 1 102 ? 6.614 -16.176 -12.360 1.00 77.81 102 ASP A O 1
ATOM 850 N N . TYR A 1 103 ? 8.477 -15.477 -13.398 1.00 78.44 103 TYR A N 1
ATOM 851 C CA . TYR A 1 103 ? 7.803 -14.441 -14.187 1.00 78.44 103 TYR A CA 1
ATOM 852 C C . TYR A 1 103 ? 6.750 -15.044 -15.124 1.00 78.44 103 TYR A C 1
ATOM 854 O O . TYR A 1 103 ? 5.633 -14.524 -15.216 1.00 78.44 103 TYR A O 1
ATOM 862 N N . GLN A 1 104 ? 7.054 -16.161 -15.792 1.00 86.06 104 GLN A N 1
ATOM 863 C CA . GLN A 1 104 ? 6.060 -16.866 -16.601 1.00 86.06 104 GLN A CA 1
ATOM 864 C C . GLN A 1 104 ? 4.876 -17.339 -15.756 1.00 86.06 104 GLN A C 1
ATOM 866 O O . GLN A 1 104 ? 3.733 -17.160 -16.165 1.00 86.06 104 GLN A O 1
ATOM 871 N N . HIS A 1 105 ? 5.123 -17.892 -14.571 1.00 82.19 105 HIS A N 1
ATOM 872 C CA . HIS A 1 105 ? 4.088 -18.408 -13.681 1.00 82.19 105 HIS A CA 1
ATOM 873 C C . HIS A 1 105 ? 3.153 -17.311 -13.148 1.00 82.19 105 HIS A C 1
ATOM 875 O O . HIS A 1 105 ? 1.926 -17.487 -13.118 1.00 82.19 105 HIS A O 1
ATOM 881 N N . MET A 1 106 ? 3.726 -16.171 -12.766 1.00 73.81 106 MET A N 1
ATOM 882 C CA . MET A 1 106 ? 3.008 -15.006 -12.248 1.00 73.81 106 MET A CA 1
ATOM 883 C C . MET A 1 106 ? 2.040 -14.431 -13.286 1.00 73.81 106 MET A C 1
ATOM 885 O O . MET A 1 106 ? 0.876 -14.158 -12.988 1.00 73.81 106 MET A O 1
ATOM 889 N N . TYR A 1 107 ? 2.494 -14.300 -14.534 1.00 78.75 107 TYR A N 1
ATOM 890 C CA . TYR A 1 107 ? 1.683 -13.762 -15.627 1.00 78.75 107 TYR A CA 1
ATOM 891 C C . TYR A 1 107 ? 0.920 -14.832 -16.419 1.00 78.75 107 TYR A C 1
ATOM 893 O O . TYR A 1 107 ? 0.201 -14.499 -17.364 1.00 78.75 107 TYR A O 1
ATOM 901 N N . LYS A 1 108 ? 1.044 -16.112 -16.047 1.00 82.06 108 LYS A N 1
ATOM 902 C CA . LYS A 1 108 ? 0.399 -17.227 -16.742 1.00 82.06 108 LYS A CA 1
ATOM 903 C C . LYS A 1 108 ? -1.117 -17.050 -16.740 1.00 82.06 108 LYS A C 1
ATOM 905 O O . LYS A 1 108 ? -1.766 -17.092 -15.687 1.00 82.06 108 LYS A O 1
ATOM 910 N N . TRP A 1 109 ? -1.701 -16.965 -17.932 1.00 77.31 109 TRP A N 1
ATOM 911 C CA . TRP A 1 109 ? -3.140 -17.115 -18.084 1.00 77.31 109 TRP A CA 1
ATOM 912 C C . TRP A 1 109 ? -3.553 -18.542 -17.711 1.00 77.31 109 TRP A C 1
ATOM 914 O O . TRP A 1 109 ? -3.046 -19.519 -18.269 1.00 77.31 109 TRP A O 1
ATOM 924 N N . ARG A 1 110 ? -4.488 -18.656 -16.766 1.00 75.69 110 ARG A N 1
ATOM 925 C CA . ARG A 1 110 ? -5.056 -19.935 -16.329 1.00 75.69 110 ARG A CA 1
ATOM 926 C C . ARG A 1 110 ? -6.431 -20.122 -16.951 1.00 75.69 110 ARG A C 1
ATOM 928 O O . ARG A 1 110 ? -7.333 -19.296 -16.771 1.00 75.69 110 ARG A O 1
ATOM 935 N N . SER A 1 111 ? -6.598 -21.232 -17.657 1.00 70.69 111 SER A N 1
ATOM 936 C CA . SER A 1 111 ? -7.888 -21.629 -18.219 1.00 70.69 111 SER A CA 1
ATOM 937 C C . SER A 1 111 ? -8.945 -21.822 -17.122 1.00 70.69 111 SER A C 1
ATOM 939 O O . SER A 1 111 ? -8.598 -22.033 -15.956 1.00 70.69 111 SER A O 1
ATOM 941 N N . PRO A 1 112 ? -10.249 -21.751 -17.451 1.00 72.31 112 PRO A N 1
ATOM 942 C CA . PRO A 1 112 ? -11.310 -22.102 -16.507 1.00 72.31 112 PRO A CA 1
ATOM 943 C C . PRO A 1 112 ? -11.094 -23.477 -15.855 1.00 72.31 112 PRO A C 1
ATOM 945 O O . PRO A 1 112 ? -11.197 -23.578 -14.638 1.00 72.31 112 PRO A O 1
ATOM 948 N N . ALA A 1 113 ? -10.679 -24.485 -16.632 1.00 73.19 113 ALA A N 1
ATOM 949 C CA . ALA A 1 113 ? -10.380 -25.826 -16.131 1.00 73.19 113 ALA A CA 1
ATOM 950 C C . ALA A 1 113 ? -9.191 -25.852 -15.149 1.00 73.19 113 ALA A C 1
ATOM 952 O O . ALA A 1 113 ? -9.265 -26.496 -14.106 1.00 73.19 113 ALA A O 1
ATOM 953 N N . GLU A 1 114 ? -8.104 -25.120 -15.432 1.00 73.75 114 GLU A N 1
ATOM 954 C CA . GLU A 1 114 ? -6.970 -25.002 -14.499 1.00 73.75 114 GLU A CA 1
ATOM 955 C C . GLU A 1 114 ? -7.378 -24.296 -13.199 1.00 73.75 114 GLU A C 1
ATOM 957 O O . GLU A 1 114 ? -7.024 -24.751 -12.111 1.00 73.75 114 GLU A O 1
ATOM 962 N N . ARG A 1 115 ? -8.160 -23.212 -13.291 1.00 74.12 115 ARG A N 1
ATOM 963 C CA . ARG A 1 115 ? -8.692 -22.503 -12.114 1.00 74.12 115 ARG A CA 1
ATOM 964 C C . ARG A 1 115 ? -9.627 -23.390 -11.299 1.00 74.12 115 ARG A C 1
ATOM 966 O O . ARG A 1 115 ? -9.567 -23.381 -10.073 1.00 74.12 115 ARG A O 1
ATOM 973 N N . GLU A 1 116 ? -10.459 -24.184 -11.962 1.00 75.12 116 GLU A N 1
ATOM 974 C CA . GLU A 1 116 ? -11.332 -25.158 -11.312 1.00 75.12 116 GLU A CA 1
ATOM 975 C C . GLU A 1 116 ? -10.533 -26.265 -10.614 1.00 75.12 116 GLU A C 1
ATOM 977 O O . GLU A 1 116 ? -10.841 -26.613 -9.475 1.00 75.12 116 GLU A O 1
ATOM 982 N N . ALA A 1 117 ? -9.467 -26.774 -11.235 1.00 80.06 117 ALA A N 1
ATOM 983 C CA . ALA A 1 117 ? -8.586 -27.758 -10.613 1.00 80.06 117 ALA A CA 1
ATOM 984 C C . ALA A 1 117 ? -7.886 -27.200 -9.360 1.00 80.06 117 ALA A C 1
ATOM 986 O O . ALA A 1 117 ? -7.853 -27.878 -8.332 1.00 80.06 117 ALA A O 1
ATOM 987 N N . ILE A 1 118 ? -7.380 -25.959 -9.415 1.00 80.38 118 ILE A N 1
ATOM 988 C CA . ILE A 1 118 ? -6.797 -25.252 -8.258 1.00 80.38 118 ILE A CA 1
ATOM 989 C C . ILE A 1 118 ? -7.834 -25.133 -7.134 1.00 80.38 118 ILE A C 1
ATOM 991 O O . ILE A 1 118 ? -7.567 -25.504 -5.989 1.00 80.38 118 ILE A O 1
ATOM 995 N N . TYR A 1 119 ? -9.034 -24.659 -7.470 1.00 77.75 119 TYR A N 1
ATOM 996 C CA . TYR A 1 119 ? -10.141 -24.503 -6.532 1.00 77.75 119 TYR A CA 1
ATOM 997 C C . TYR A 1 119 ? -10.542 -25.832 -5.871 1.00 77.75 119 TYR A C 1
ATOM 999 O O . TYR A 1 119 ? -10.599 -25.919 -4.642 1.00 77.75 119 TYR A O 1
ATOM 1007 N N . ASN A 1 120 ? -10.766 -26.882 -6.665 1.00 82.12 120 ASN A N 1
ATOM 1008 C CA . ASN A 1 120 ? -11.178 -28.197 -6.174 1.00 82.12 120 ASN A CA 1
ATOM 1009 C C . ASN A 1 120 ? -10.102 -28.836 -5.295 1.00 82.12 120 ASN A C 1
ATOM 1011 O O . ASN A 1 120 ? -10.428 -29.373 -4.237 1.00 82.12 120 ASN A O 1
ATOM 1015 N N . ASN A 1 121 ? -8.826 -28.721 -5.679 1.00 85.44 121 ASN A N 1
ATOM 1016 C CA . ASN A 1 121 ? -7.718 -29.206 -4.863 1.00 85.44 121 ASN A CA 1
ATOM 1017 C C . ASN A 1 121 ? -7.686 -28.513 -3.493 1.00 85.44 121 ASN A C 1
ATOM 1019 O O . ASN A 1 121 ? -7.525 -29.177 -2.471 1.00 85.44 121 ASN A O 1
ATOM 1023 N N . MET A 1 122 ? -7.896 -27.194 -3.452 1.00 81.31 122 MET A N 1
ATOM 1024 C CA . MET A 1 122 ? -7.918 -26.446 -2.194 1.00 81.31 122 MET A CA 1
ATOM 1025 C C . MET A 1 122 ? -9.087 -26.863 -1.295 1.00 81.31 122 MET A C 1
ATOM 1027 O O . MET A 1 122 ? -8.900 -27.112 -0.103 1.00 81.31 122 MET A O 1
ATOM 1031 N N . LEU A 1 123 ? -10.289 -26.991 -1.866 1.00 80.75 123 LEU A N 1
ATOM 1032 C CA . LEU A 1 123 ? -11.458 -27.466 -1.127 1.00 80.75 123 LEU A CA 1
ATOM 1033 C C . LEU A 1 123 ? -11.260 -28.878 -0.583 1.00 80.75 123 LEU A C 1
ATOM 1035 O O . LEU A 1 123 ? -11.621 -29.149 0.559 1.00 80.75 123 LEU A O 1
ATOM 1039 N N . GLU A 1 124 ? -10.704 -29.777 -1.388 1.00 86.38 124 GLU A N 1
ATOM 1040 C CA . GLU A 1 124 ? -10.440 -31.156 -0.987 1.00 86.38 124 GLU A CA 1
ATOM 1041 C C . GLU A 1 124 ? -9.463 -31.211 0.193 1.00 86.38 124 GLU A C 1
ATOM 1043 O O . GLU A 1 124 ? -9.712 -31.916 1.173 1.00 86.38 124 GLU A O 1
ATOM 1048 N N . ARG A 1 125 ? -8.396 -30.405 0.159 1.00 85.62 125 ARG A N 1
ATOM 1049 C CA . ARG A 1 125 ? -7.434 -30.292 1.264 1.00 85.62 125 ARG A CA 1
ATOM 1050 C C . ARG A 1 125 ? -8.084 -29.792 2.552 1.00 85.62 125 ARG A C 1
ATOM 1052 O O . ARG A 1 125 ? -7.835 -30.361 3.613 1.00 85.62 125 ARG A O 1
ATOM 1059 N N . TYR A 1 126 ? -8.940 -28.774 2.470 1.00 82.88 126 TYR A N 1
ATOM 1060 C CA . TYR A 1 126 ? -9.680 -28.283 3.633 1.00 82.88 126 TYR A CA 1
ATOM 1061 C C . TYR A 1 126 ? -10.676 -29.311 4.162 1.00 82.88 126 TYR A C 1
ATOM 1063 O O . TYR A 1 126 ? -10.662 -29.592 5.356 1.00 82.88 126 TYR A O 1
ATOM 1071 N N . LYS A 1 127 ? -11.471 -29.948 3.298 1.00 84.50 127 LYS A N 1
ATOM 1072 C CA . LYS A 1 127 ? -12.421 -31.002 3.696 1.00 84.50 127 LYS A CA 1
ATOM 1073 C C . LYS A 1 127 ? -11.741 -32.163 4.417 1.00 84.50 127 LYS A C 1
ATOM 1075 O O . LYS A 1 127 ? -12.291 -32.697 5.379 1.00 84.50 127 LYS A O 1
ATOM 1080 N N . ASN A 1 128 ? -10.544 -32.533 3.971 1.00 89.06 128 ASN A N 1
ATOM 1081 C CA . ASN A 1 128 ? -9.819 -33.693 4.478 1.00 89.06 128 ASN A CA 1
ATOM 1082 C C . ASN A 1 128 ? -8.943 -33.411 5.710 1.00 89.06 128 ASN A C 1
ATOM 1084 O O . ASN A 1 128 ? -8.445 -34.368 6.307 1.00 89.06 128 ASN A O 1
ATOM 1088 N N . ALA A 1 129 ? -8.775 -32.149 6.125 1.00 88.00 129 ALA A N 1
ATOM 1089 C CA . ALA A 1 129 ? -8.011 -31.808 7.325 1.00 88.00 129 ALA A CA 1
ATOM 1090 C C . ALA A 1 129 ? -8.629 -32.462 8.573 1.00 88.00 129 ALA A C 1
ATOM 1092 O O . ALA A 1 129 ? -9.846 -32.385 8.777 1.00 88.00 129 ALA A O 1
ATOM 1093 N N . LYS A 1 130 ? -7.813 -33.113 9.410 1.00 91.12 130 LYS A N 1
ATOM 1094 C CA . LYS A 1 130 ? -8.275 -33.906 10.565 1.00 91.12 130 LYS A CA 1
ATOM 1095 C C . LYS A 1 130 ? -8.168 -33.178 11.896 1.00 91.12 130 LYS A C 1
ATOM 1097 O O . LYS A 1 130 ? -8.741 -33.655 12.869 1.00 91.12 130 LYS A O 1
ATOM 1102 N N . SER A 1 131 ? -7.443 -32.065 11.943 1.00 86.94 131 SER A N 1
ATOM 1103 C CA . SER A 1 131 ? -7.341 -31.218 13.128 1.00 86.94 131 SER A CA 1
ATOM 1104 C C . SER A 1 131 ? -7.253 -29.740 12.773 1.00 86.94 131 SER A C 1
ATOM 1106 O O . SER A 1 131 ? -6.941 -29.395 11.629 1.00 86.94 131 SER A O 1
ATOM 1108 N N . THR A 1 132 ? -7.515 -28.848 13.729 1.00 77.12 132 THR A N 1
ATOM 1109 C CA . THR A 1 132 ? -7.379 -27.398 13.488 1.00 77.12 132 THR A CA 1
ATOM 1110 C C . THR A 1 132 ? -5.941 -26.998 13.147 1.00 77.12 132 THR A C 1
ATOM 1112 O O . THR A 1 132 ? -5.720 -26.088 12.350 1.00 77.12 132 THR A O 1
ATOM 1115 N N . GLU A 1 133 ? -4.958 -27.716 13.687 1.00 83.00 133 GLU A N 1
ATOM 1116 C CA . GLU A 1 133 ? -3.536 -27.520 13.403 1.00 83.00 133 GLU A CA 1
ATOM 1117 C C . GLU A 1 133 ? -3.154 -27.987 11.990 1.00 83.00 133 GLU A C 1
ATOM 1119 O O . GLU A 1 133 ? -2.392 -27.316 11.293 1.00 83.00 133 GLU A O 1
ATOM 1124 N N . GLU A 1 134 ? -3.712 -29.113 11.533 1.00 85.12 134 GLU A N 1
ATOM 1125 C CA . GLU A 1 134 ? -3.577 -29.549 10.141 1.00 85.12 134 GLU A CA 1
ATOM 1126 C C . GLU A 1 134 ? -4.276 -28.560 9.205 1.00 85.12 134 GLU A C 1
ATOM 1128 O O . GLU A 1 134 ? -3.688 -28.159 8.206 1.00 85.12 134 GLU A O 1
ATOM 1133 N N . LEU A 1 135 ? -5.474 -28.086 9.570 1.00 78.25 135 LEU A N 1
ATOM 1134 C CA . LEU A 1 135 ? -6.253 -27.128 8.786 1.00 78.25 135 LEU A CA 1
ATOM 1135 C C . LEU A 1 135 ? -5.496 -25.803 8.550 1.00 78.25 135 LEU A C 1
ATOM 1137 O O . LEU A 1 135 ? -5.553 -25.242 7.457 1.00 78.25 135 LEU A O 1
ATOM 1141 N N . LYS A 1 136 ? -4.733 -25.327 9.543 1.00 75.44 136 LYS A N 1
ATOM 1142 C CA . LYS A 1 136 ? -3.848 -24.152 9.404 1.00 75.44 136 LYS A CA 1
ATOM 1143 C C . LYS A 1 136 ? -2.673 -24.406 8.452 1.00 75.44 136 LYS A C 1
ATOM 1145 O O . LYS A 1 136 ? -2.217 -23.483 7.783 1.00 75.44 136 LYS A O 1
ATOM 1150 N N . LYS A 1 137 ? -2.187 -25.649 8.373 1.00 77.19 137 LYS A N 1
ATOM 1151 C CA . LYS A 1 137 ? -1.032 -26.049 7.547 1.00 77.19 137 LYS A CA 1
ATOM 1152 C C . LYS A 1 137 ? -1.414 -26.413 6.116 1.00 77.19 137 LYS A C 1
ATOM 1154 O O . LYS A 1 137 ? -0.618 -26.209 5.209 1.00 77.19 137 LYS A O 1
ATOM 1159 N N . VAL A 1 138 ? -2.644 -26.871 5.878 1.00 71.25 138 VAL A N 1
ATOM 1160 C CA . VAL A 1 138 ? -3.156 -27.166 4.526 1.00 71.25 138 VAL A CA 1
ATOM 1161 C C . VAL A 1 138 ? -3.456 -25.912 3.694 1.00 71.25 138 VAL A C 1
ATOM 1163 O O . VAL A 1 138 ? -3.969 -26.026 2.586 1.00 71.25 138 VAL A O 1
ATOM 1166 N N . PHE A 1 139 ? -3.116 -24.715 4.173 1.00 60.81 139 PHE A N 1
ATOM 1167 C CA . PHE A 1 139 ? -3.070 -23.532 3.318 1.00 60.81 139 PHE A CA 1
ATOM 1168 C C . PHE A 1 139 ? -1.964 -23.658 2.254 1.00 60.81 139 PHE A C 1
ATOM 1170 O O . PHE A 1 139 ? -2.194 -23.360 1.085 1.00 60.81 139 PHE A O 1
ATOM 1177 N N . SER A 1 140 ? -0.792 -24.196 2.610 1.00 65.12 140 SER A N 1
ATOM 1178 C CA . SER A 1 140 ? 0.360 -24.324 1.708 1.00 65.12 140 SER A CA 1
ATOM 1179 C C . SER A 1 140 ? 0.652 -25.785 1.369 1.00 65.12 140 SER A C 1
ATOM 1181 O O . SER A 1 140 ? 0.670 -26.664 2.225 1.00 65.12 140 SER A O 1
ATOM 1183 N N . ASN A 1 141 ? 0.762 -26.093 0.085 1.00 67.81 141 ASN A N 1
ATOM 1184 C CA . ASN A 1 141 ? 1.237 -27.368 -0.434 1.00 67.81 141 ASN A CA 1
ATOM 1185 C C . ASN A 1 141 ? 2.766 -27.388 -0.299 1.00 67.81 141 ASN A C 1
ATOM 1187 O O . ASN A 1 141 ? 3.433 -26.534 -0.877 1.00 67.81 141 ASN A O 1
ATOM 1191 N N . SER A 1 142 ? 3.317 -28.336 0.460 1.00 66.31 142 SER A N 1
ATOM 1192 C CA . SER A 1 142 ? 4.768 -28.471 0.656 1.00 66.31 142 SER A CA 1
ATOM 1193 C C . SER A 1 142 ? 5.529 -28.736 -0.640 1.00 66.31 142 SER A C 1
ATOM 1195 O O . SER A 1 142 ? 6.709 -28.413 -0.732 1.00 66.31 142 SER A O 1
ATOM 1197 N N . ASP A 1 143 ? 4.851 -29.297 -1.640 1.00 70.19 143 ASP A N 1
ATOM 1198 C CA . ASP A 1 143 ? 5.461 -29.759 -2.884 1.00 70.19 143 ASP A CA 1
ATOM 1199 C C . ASP A 1 143 ? 5.519 -28.648 -3.948 1.00 70.19 143 ASP A C 1
ATOM 1201 O O . ASP A 1 143 ? 6.000 -28.871 -5.059 1.00 70.19 143 ASP A O 1
ATOM 1205 N N . LYS A 1 144 ? 5.019 -27.442 -3.634 1.00 65.75 144 LYS A N 1
ATOM 1206 C CA . LYS A 1 144 ? 5.035 -26.274 -4.525 1.00 65.75 144 LYS A CA 1
ATOM 1207 C C . LYS A 1 144 ? 5.647 -25.047 -3.833 1.00 65.75 144 LYS A C 1
ATOM 1209 O O . LYS A 1 144 ? 5.352 -24.808 -2.663 1.00 65.75 144 LYS A O 1
ATOM 1214 N N . PRO A 1 145 ? 6.398 -24.186 -4.544 1.00 67.56 145 PRO A N 1
ATOM 1215 C CA . PRO A 1 145 ? 6.833 -22.898 -4.005 1.00 67.56 145 PRO A CA 1
ATOM 1216 C C . PRO A 1 145 ? 5.648 -22.042 -3.544 1.00 67.56 145 PRO A C 1
ATOM 1218 O O . PRO A 1 145 ? 4.627 -21.965 -4.228 1.00 67.56 145 PRO A O 1
ATOM 1221 N N . PHE A 1 146 ? 5.779 -21.391 -2.388 1.00 58.53 146 PHE A N 1
ATOM 1222 C CA . PHE A 1 146 ? 4.701 -20.605 -1.775 1.00 58.53 146 PHE A CA 1
ATOM 1223 C C . PHE A 1 146 ? 4.176 -19.487 -2.690 1.00 58.53 146 PHE A C 1
ATOM 1225 O O . PHE A 1 146 ? 2.967 -19.328 -2.831 1.00 58.53 146 PHE A O 1
ATOM 1232 N N . LEU A 1 147 ? 5.077 -18.764 -3.363 1.00 56.53 147 LEU A N 1
ATOM 1233 C CA . LEU A 1 147 ? 4.721 -17.667 -4.270 1.00 56.53 147 LEU A CA 1
ATOM 1234 C C . LEU A 1 147 ? 3.856 -18.150 -5.442 1.00 56.53 147 LEU A C 1
ATOM 1236 O O . LEU A 1 147 ? 2.793 -17.592 -5.696 1.00 56.53 147 LEU A O 1
ATOM 1240 N N . ARG A 1 148 ? 4.226 -19.278 -6.062 1.00 67.31 148 ARG A N 1
ATOM 1241 C CA . ARG A 1 148 ? 3.454 -19.893 -7.152 1.00 67.31 148 ARG A CA 1
ATOM 1242 C C . ARG A 1 148 ? 2.048 -20.302 -6.698 1.00 67.31 148 ARG A C 1
ATOM 1244 O O . ARG A 1 148 ? 1.075 -20.136 -7.425 1.00 67.31 148 ARG A O 1
ATOM 1251 N N . GLN A 1 149 ? 1.912 -20.794 -5.470 1.00 69.00 149 GLN A N 1
ATOM 1252 C CA . GLN A 1 149 ? 0.595 -21.113 -4.912 1.00 69.00 149 GLN A CA 1
ATOM 1253 C C . GLN A 1 149 ? -0.255 -19.868 -4.664 1.00 69.00 149 GLN A C 1
ATOM 1255 O O . GLN A 1 149 ? -1.468 -19.902 -4.863 1.00 69.00 149 GLN A O 1
ATOM 1260 N N . MET A 1 150 ? 0.373 -18.768 -4.250 1.00 61.72 150 MET A N 1
ATOM 1261 C CA . MET A 1 150 ? -0.317 -17.494 -4.088 1.00 61.72 150 MET A CA 1
ATOM 1262 C C . MET A 1 150 ? -0.833 -16.978 -5.436 1.00 61.72 150 MET A C 1
ATOM 1264 O O . MET A 1 150 ? -1.983 -16.556 -5.519 1.00 61.72 150 MET A O 1
ATOM 1268 N N . ASP A 1 151 ? -0.038 -17.084 -6.503 1.00 67.56 151 ASP A N 1
ATOM 1269 C CA . ASP A 1 151 ? -0.464 -16.725 -7.863 1.00 67.56 151 ASP A CA 1
ATOM 1270 C C . ASP A 1 151 ? -1.629 -17.593 -8.354 1.00 67.56 151 ASP A C 1
ATOM 1272 O O . ASP A 1 151 ? -2.585 -17.087 -8.947 1.00 67.56 151 ASP A O 1
ATOM 1276 N N . ASP A 1 152 ? -1.575 -18.901 -8.077 1.00 74.69 152 ASP A N 1
ATOM 1277 C CA . ASP A 1 152 ? -2.665 -19.837 -8.369 1.00 74.69 152 ASP A CA 1
ATOM 1278 C C . ASP A 1 152 ? -3.964 -19.387 -7.683 1.00 74.69 152 ASP A C 1
ATOM 1280 O O . ASP A 1 152 ? -5.009 -19.309 -8.332 1.00 74.69 152 ASP A O 1
ATOM 1284 N N . LEU A 1 153 ? -3.903 -19.018 -6.402 1.00 69.25 153 LEU A N 1
ATOM 1285 C CA . LEU A 1 153 ? -5.059 -18.522 -5.649 1.00 69.25 153 LEU A CA 1
ATOM 1286 C C . LEU A 1 153 ? -5.537 -17.147 -6.136 1.00 69.25 153 LEU A C 1
ATOM 1288 O O . LEU A 1 153 ? -6.742 -16.933 -6.257 1.00 69.25 153 LEU A O 1
ATOM 1292 N N . ASN A 1 154 ? -4.620 -16.238 -6.473 1.00 68.19 154 ASN A N 1
ATOM 1293 C CA . ASN A 1 154 ? -4.934 -14.903 -6.996 1.00 68.19 154 ASN A CA 1
ATOM 1294 C C . ASN A 1 154 ? -5.589 -14.944 -8.385 1.00 68.19 154 ASN A C 1
ATOM 1296 O O . ASN A 1 154 ? -6.203 -13.967 -8.812 1.00 68.19 154 ASN A O 1
ATOM 1300 N N . SER A 1 155 ? -5.472 -16.067 -9.095 1.00 70.44 155 SER A N 1
ATOM 1301 C CA . SER A 1 155 ? -6.148 -16.283 -10.374 1.00 70.44 155 SER A CA 1
ATOM 1302 C C . SER A 1 155 ? -7.622 -16.683 -10.248 1.00 70.44 155 SER A C 1
ATOM 1304 O O . SER A 1 155 ? -8.360 -16.647 -11.240 1.00 70.44 155 SER A O 1
ATOM 1306 N N . LEU A 1 156 ? -8.052 -17.096 -9.053 1.00 68.81 156 LEU A N 1
ATOM 1307 C CA . LEU A 1 156 ? -9.421 -17.525 -8.805 1.00 68.81 156 LEU A CA 1
ATOM 1308 C C . LEU A 1 156 ? -10.385 -16.338 -8.852 1.00 68.81 156 LEU A C 1
ATOM 1310 O O . LEU A 1 156 ? -10.042 -15.202 -8.524 1.00 68.81 156 LEU A O 1
ATOM 1314 N N . SER A 1 157 ? -11.628 -16.616 -9.240 1.00 66.19 157 SER A N 1
ATOM 1315 C CA . SER A 1 157 ? -12.704 -15.633 -9.112 1.00 66.19 157 SER A CA 1
ATOM 1316 C C . SER A 1 157 ? -12.938 -15.269 -7.644 1.00 66.19 157 SER A C 1
ATOM 1318 O O . SER A 1 157 ? -12.627 -16.034 -6.722 1.00 66.19 157 SER A O 1
ATOM 1320 N N . LYS A 1 158 ? -13.537 -14.100 -7.417 1.00 56.50 158 LYS A N 1
ATOM 1321 C CA . LYS A 1 158 ? -13.892 -13.640 -6.073 1.00 56.50 158 LYS A CA 1
ATOM 1322 C C . LYS A 1 158 ? -14.814 -14.642 -5.374 1.00 56.50 158 LYS A C 1
ATOM 1324 O O . LYS A 1 158 ? -14.662 -14.891 -4.180 1.00 56.50 158 LYS A O 1
ATOM 1329 N N . GLU A 1 159 ? -15.726 -15.242 -6.125 1.00 60.97 159 GLU A N 1
ATOM 1330 C CA . GLU A 1 159 ? -16.688 -16.242 -5.672 1.00 60.97 159 GLU A CA 1
ATOM 1331 C C . GLU A 1 159 ? -15.975 -17.534 -5.243 1.00 60.97 159 GLU A C 1
ATOM 1333 O O . GLU A 1 159 ? -16.242 -18.062 -4.162 1.00 60.97 159 GLU A O 1
ATOM 1338 N N . GLN A 1 160 ? -15.006 -18.011 -6.033 1.00 62.50 160 GLN A N 1
ATOM 1339 C CA . GLN A 1 160 ? -14.181 -19.173 -5.678 1.00 62.50 160 GLN A CA 1
ATOM 1340 C C . GLN A 1 160 ? -13.340 -18.914 -4.424 1.00 62.50 160 GLN A C 1
ATOM 1342 O O . GLN A 1 160 ? -13.299 -19.762 -3.532 1.00 62.50 160 GLN A O 1
ATOM 1347 N N . ALA A 1 161 ? -12.716 -17.739 -4.315 1.00 58.97 161 ALA A N 1
ATOM 1348 C CA . ALA A 1 161 ? -11.944 -17.358 -3.133 1.00 58.97 161 ALA A CA 1
ATOM 1349 C C . ALA A 1 161 ? -12.823 -17.296 -1.868 1.00 58.97 161 ALA A C 1
ATOM 1351 O O . ALA A 1 161 ? -12.447 -17.814 -0.813 1.00 58.97 161 ALA A O 1
ATOM 1352 N N . GLN A 1 162 ? -14.029 -16.730 -1.979 1.00 59.69 162 GLN A N 1
ATOM 1353 C CA . GLN A 1 162 ? -15.009 -16.708 -0.890 1.00 59.69 162 GLN A CA 1
ATOM 1354 C C . GLN A 1 162 ? -15.475 -18.115 -0.504 1.00 59.69 162 GLN A C 1
ATOM 1356 O O . GLN A 1 162 ? -15.584 -18.415 0.685 1.00 59.69 162 GLN A O 1
ATOM 1361 N N . SER A 1 163 ? -15.704 -18.992 -1.483 1.00 66.12 163 SER A N 1
ATOM 1362 C CA . SER A 1 163 ? -16.083 -20.389 -1.249 1.00 66.12 163 SER A CA 1
ATOM 1363 C C . SER A 1 163 ? -14.979 -21.171 -0.525 1.00 66.12 163 SER A C 1
ATOM 1365 O O . SER A 1 163 ? -15.268 -21.880 0.438 1.00 66.12 163 SER A O 1
ATOM 1367 N N . ILE A 1 164 ? -13.711 -20.978 -0.901 1.00 67.81 164 ILE A N 1
ATOM 1368 C CA . ILE A 1 164 ? -12.550 -21.557 -0.204 1.00 67.81 164 ILE A CA 1
ATOM 1369 C C . ILE A 1 164 ? -12.500 -21.090 1.260 1.00 67.81 164 ILE A C 1
ATOM 1371 O O . ILE A 1 164 ? -12.324 -21.903 2.170 1.00 67.81 164 ILE A O 1
ATOM 1375 N N . GLN A 1 165 ? -12.694 -19.792 1.510 1.00 62.44 165 GLN A N 1
ATOM 1376 C CA . GLN A 1 165 ? -12.711 -19.234 2.865 1.00 62.44 165 GLN A CA 1
ATOM 1377 C C . GLN A 1 165 ? -13.899 -19.745 3.699 1.00 62.44 165 GLN A C 1
ATOM 1379 O O . GLN A 1 165 ? -13.766 -19.972 4.909 1.00 62.44 165 GLN A O 1
ATOM 1384 N N . ALA A 1 166 ? -15.060 -19.925 3.070 1.00 63.41 166 ALA A N 1
ATOM 1385 C CA . ALA A 1 166 ? -16.237 -20.496 3.709 1.00 63.41 166 ALA A CA 1
ATOM 1386 C C . ALA A 1 166 ? -16.000 -21.959 4.107 1.00 63.41 166 ALA A C 1
ATOM 1388 O O . ALA A 1 166 ? -16.277 -22.317 5.253 1.00 63.41 166 ALA A O 1
ATOM 1389 N N . GLU A 1 167 ? -15.420 -22.772 3.220 1.00 72.44 167 GLU A N 1
ATOM 1390 C CA . GLU A 1 167 ? -15.109 -24.176 3.511 1.00 72.44 167 GLU A CA 1
ATOM 1391 C C . GLU A 1 167 ? -14.073 -24.301 4.635 1.00 72.44 167 GLU A C 1
ATOM 1393 O O . GLU A 1 167 ? -14.273 -25.080 5.567 1.00 72.44 167 GLU A O 1
ATOM 1398 N N . TYR A 1 168 ? -13.023 -23.470 4.620 1.00 72.75 168 TYR A N 1
ATOM 1399 C CA . TYR A 1 168 ? -12.072 -23.373 5.733 1.00 72.75 168 TYR A CA 1
ATOM 1400 C C . TYR A 1 168 ? -12.785 -23.073 7.055 1.00 72.75 168 TYR A C 1
ATOM 1402 O O . TYR A 1 168 ? -12.580 -23.759 8.054 1.00 72.75 168 TYR A O 1
ATOM 1410 N N . SER A 1 169 ? -13.655 -22.060 7.066 1.00 65.06 169 SER A N 1
ATOM 1411 C CA . SER A 1 169 ? -14.359 -21.629 8.280 1.00 65.06 169 SER A CA 1
ATOM 1412 C C . SER A 1 169 ? -15.303 -22.713 8.799 1.00 65.06 169 SER A C 1
ATOM 1414 O O . SER A 1 169 ? -15.371 -22.952 10.006 1.00 65.06 169 SER A O 1
ATOM 1416 N N . LYS A 1 170 ? -16.009 -23.392 7.889 1.00 71.88 170 LYS A N 1
ATOM 1417 C CA . LYS A 1 170 ? -16.886 -24.520 8.199 1.00 71.88 170 LYS A CA 1
ATOM 1418 C C . LYS A 1 170 ? -16.093 -25.659 8.829 1.00 71.88 170 LYS A C 1
ATOM 1420 O O . LYS A 1 170 ? -16.431 -26.092 9.930 1.00 71.88 170 LYS A O 1
ATOM 1425 N N . ARG A 1 171 ? -15.004 -26.087 8.185 1.00 78.69 171 ARG A N 1
ATOM 1426 C CA . ARG A 1 171 ? -14.164 -27.168 8.702 1.00 78.69 171 ARG A CA 1
ATOM 1427 C C . ARG A 1 171 ? -13.525 -26.806 10.039 1.00 78.69 171 ARG A C 1
ATOM 1429 O O . ARG A 1 171 ? -13.506 -27.632 10.946 1.00 78.69 171 ARG A O 1
ATOM 1436 N N . TYR A 1 172 ? -13.056 -25.569 10.196 1.00 71.69 172 TYR A N 1
ATOM 1437 C CA . TYR A 1 172 ? -12.494 -25.091 11.458 1.00 71.69 172 TYR A CA 1
ATOM 1438 C C . TYR A 1 172 ? -13.513 -25.201 12.592 1.00 71.69 172 TYR A C 1
ATOM 1440 O O . TYR A 1 172 ? -13.178 -25.704 13.659 1.00 71.69 172 TYR A O 1
ATOM 1448 N N . LEU A 1 173 ? -14.763 -24.785 12.360 1.00 66.25 173 LEU A N 1
ATOM 1449 C CA . LEU A 1 173 ? -15.835 -24.893 13.352 1.00 66.25 173 LEU A CA 1
ATOM 1450 C C . LEU A 1 173 ? -16.189 -26.343 13.701 1.00 66.25 173 LEU A C 1
ATOM 1452 O O . LEU A 1 173 ? -16.467 -26.619 14.867 1.00 66.25 173 LEU A O 1
ATOM 1456 N N . GLU A 1 174 ? -16.196 -27.250 12.721 1.00 77.00 174 GLU A N 1
ATOM 1457 C CA . GLU A 1 174 ? -16.415 -28.684 12.953 1.00 77.00 174 GLU A CA 1
ATOM 1458 C C . GLU A 1 174 ? -15.334 -29.269 13.869 1.00 77.00 174 GLU A C 1
ATOM 1460 O O . GLU A 1 174 ? -15.662 -29.924 14.857 1.00 77.00 174 GLU A O 1
ATOM 1465 N N . LEU A 1 175 ? -14.063 -28.978 13.580 1.00 77.50 175 LEU A N 1
ATOM 1466 C CA . LEU A 1 175 ? -12.914 -29.517 14.310 1.00 77.50 175 LEU A CA 1
ATOM 1467 C C . LEU A 1 175 ? -12.760 -28.877 15.699 1.00 77.50 175 LEU A C 1
ATOM 1469 O O . LEU A 1 175 ? -12.664 -29.578 16.706 1.00 77.50 175 LEU A O 1
ATOM 1473 N N . ILE A 1 176 ? -12.824 -27.544 15.790 1.00 72.94 176 ILE A N 1
ATOM 1474 C CA . ILE A 1 176 ? -12.641 -26.817 17.058 1.00 72.94 176 ILE A CA 1
ATOM 1475 C C . ILE A 1 176 ? -13.760 -27.118 18.063 1.00 72.94 176 ILE A C 1
ATOM 1477 O O . ILE A 1 176 ? -13.557 -26.995 19.267 1.00 72.94 176 ILE A O 1
ATOM 1481 N N . LYS A 1 177 ? -14.945 -27.539 17.602 1.00 74.50 177 LYS A N 1
ATOM 1482 C CA . LYS A 1 177 ? -16.044 -27.955 18.484 1.00 74.50 177 LYS A CA 1
ATOM 1483 C C . LYS A 1 177 ? -15.657 -29.147 19.357 1.00 74.50 177 LYS A C 1
ATOM 1485 O O . LYS A 1 177 ? -16.081 -29.202 20.511 1.00 74.50 177 LYS A O 1
ATOM 1490 N N . GLU A 1 178 ? -14.899 -30.087 18.802 1.00 79.62 178 GLU A N 1
ATOM 1491 C CA . GLU A 1 178 ? -14.427 -31.279 19.509 1.00 79.62 178 GLU A CA 1
ATOM 1492 C C . GLU A 1 178 ? -13.103 -31.008 20.236 1.00 79.62 178 GLU A C 1
ATOM 1494 O O . GLU A 1 178 ? -12.933 -31.450 21.371 1.00 79.62 178 GLU A O 1
ATOM 1499 N N . GL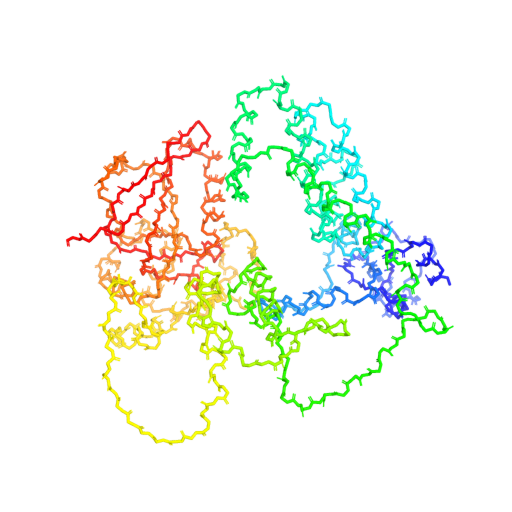U A 1 179 ? -12.201 -30.234 19.624 1.00 79.75 179 GLU A N 1
ATOM 1500 C CA . GLU A 1 179 ? -10.870 -29.941 20.173 1.00 79.75 179 GLU A CA 1
ATOM 1501 C C . GLU A 1 179 ? -10.883 -28.907 21.310 1.00 79.75 179 GLU A C 1
ATOM 1503 O O . GLU A 1 179 ? -10.162 -29.062 22.295 1.00 79.75 179 GLU A O 1
ATOM 1508 N N . ASN A 1 180 ? -11.690 -27.846 21.195 1.00 73.25 180 ASN A N 1
ATOM 1509 C CA . ASN A 1 180 ? -11.753 -26.755 22.169 1.00 73.25 180 ASN A CA 1
ATOM 1510 C C . ASN A 1 180 ? -13.155 -26.097 22.228 1.00 73.25 180 ASN A C 1
ATOM 1512 O O . ASN A 1 180 ? -13.404 -25.053 21.612 1.00 73.25 180 ASN A O 1
ATOM 1516 N N . PRO A 1 181 ? -14.092 -26.662 23.017 1.00 73.50 181 PRO A N 1
ATOM 1517 C CA . PRO A 1 181 ? -15.482 -26.200 23.086 1.00 73.50 181 PRO A CA 1
ATOM 1518 C C . PRO A 1 181 ? -15.682 -24.739 23.527 1.00 73.50 181 PRO A C 1
ATOM 1520 O O . PRO A 1 181 ? -16.684 -24.119 23.161 1.00 73.50 181 PRO A O 1
ATOM 1523 N N . GLU A 1 182 ? -14.767 -24.171 24.318 1.00 69.12 182 GLU A N 1
ATOM 1524 C CA . GLU A 1 182 ? -14.830 -22.763 24.741 1.00 69.12 182 GLU A CA 1
ATOM 1525 C C . GLU A 1 182 ? -14.387 -21.819 23.617 1.00 69.12 182 GLU A C 1
ATOM 1527 O O . GLU A 1 182 ? -15.038 -20.806 23.339 1.00 69.12 182 GLU A O 1
ATOM 1532 N N . GLU A 1 183 ? -13.336 -22.191 22.889 1.00 53.25 183 GLU A N 1
ATOM 1533 C CA . GLU A 1 183 ? -12.888 -21.459 21.705 1.00 53.25 183 GLU A CA 1
ATOM 1534 C C . GLU A 1 183 ? -13.900 -21.546 20.558 1.00 53.25 183 GLU A C 1
ATOM 1536 O O . GLU A 1 183 ? -14.143 -20.542 19.881 1.00 53.25 183 GLU A O 1
ATOM 1541 N N . TYR A 1 184 ? -14.576 -22.690 20.412 1.00 58.41 184 TYR A N 1
ATOM 1542 C CA . TYR A 1 184 ? -15.736 -22.851 19.537 1.00 58.41 184 TYR A CA 1
ATOM 1543 C C . TYR A 1 184 ? -16.840 -21.839 19.864 1.00 58.41 184 TYR A C 1
ATOM 1545 O O . TYR A 1 184 ? -17.326 -21.155 18.963 1.00 58.41 184 TYR A O 1
ATOM 1553 N N . LYS A 1 185 ? -17.220 -21.672 21.140 1.00 56.56 185 LYS A N 1
ATOM 1554 C CA . LYS A 1 185 ? -18.238 -20.679 21.542 1.00 56.56 185 LYS A CA 1
ATOM 1555 C C . LYS A 1 185 ? -17.804 -19.250 21.202 1.00 56.56 185 LYS A C 1
ATOM 1557 O O . LYS A 1 185 ? -18.628 -18.467 20.726 1.00 56.56 185 LYS A O 1
ATOM 1562 N N . LYS A 1 186 ? -16.527 -18.909 21.414 1.00 56.03 186 LYS A N 1
ATOM 1563 C CA . LYS A 1 186 ? -15.957 -17.587 21.091 1.00 56.03 186 LYS A CA 1
ATOM 1564 C C . LYS A 1 186 ? -15.982 -17.313 19.584 1.00 56.03 186 LYS A C 1
ATOM 1566 O O . LYS A 1 186 ? -16.481 -16.267 19.167 1.00 56.03 186 LYS A O 1
ATOM 1571 N N . HIS A 1 187 ? -15.510 -18.258 18.774 1.00 51.34 187 HIS A N 1
ATOM 1572 C CA . HIS A 1 187 ? -15.457 -18.126 17.315 1.00 51.34 187 HIS A CA 1
ATOM 1573 C C . HIS A 1 187 ? -16.844 -18.155 16.676 1.00 51.34 187 HIS A C 1
ATOM 1575 O O . HIS A 1 187 ? -17.133 -17.343 15.798 1.00 51.34 187 HIS A O 1
ATOM 1581 N N . LYS A 1 188 ? -17.742 -19.007 17.175 1.00 52.88 188 LYS A N 1
ATOM 1582 C CA . LYS A 1 188 ? -19.154 -19.011 16.786 1.00 52.88 188 LYS A CA 1
ATOM 1583 C C . LYS A 1 188 ? -19.793 -17.640 17.022 1.00 52.88 188 LYS A C 1
ATOM 1585 O O . LYS A 1 188 ? -20.359 -17.068 16.098 1.00 52.88 188 LYS A O 1
ATOM 1590 N N . LYS A 1 189 ? -19.607 -17.057 18.212 1.00 52.28 189 LYS A N 1
ATOM 1591 C CA . LYS A 1 189 ? -20.118 -15.719 18.562 1.00 52.28 189 LYS A CA 1
ATOM 1592 C C . LYS A 1 189 ? -19.498 -14.596 17.716 1.00 52.28 189 LYS A C 1
ATOM 1594 O O . LYS A 1 189 ? -20.172 -13.612 17.415 1.00 52.28 189 LYS A O 1
ATOM 1599 N N . TYR A 1 190 ? -18.222 -14.720 17.340 1.00 46.25 190 TYR A N 1
ATOM 1600 C CA . TYR A 1 190 ? -17.547 -13.797 16.417 1.00 46.25 190 TYR A CA 1
ATOM 1601 C C . TYR A 1 190 ? -18.169 -13.846 15.015 1.00 46.25 190 TYR A C 1
ATOM 1603 O O . TYR A 1 190 ? -18.494 -12.797 14.459 1.00 46.25 190 TYR A O 1
ATOM 1611 N N . LEU A 1 191 ? -18.406 -15.043 14.471 1.00 47.28 191 LEU A N 1
ATOM 1612 C CA . LEU A 1 191 ? -19.041 -15.215 13.161 1.00 47.28 191 LEU A CA 1
ATOM 1613 C C . LEU A 1 191 ? -20.503 -14.734 13.178 1.00 47.28 191 LEU A C 1
ATOM 1615 O O . LEU A 1 191 ? -20.903 -13.980 12.295 1.00 47.28 191 LEU A O 1
ATOM 1619 N N . GLU A 1 192 ? -21.269 -15.054 14.224 1.00 48.66 192 GLU A N 1
ATOM 1620 C CA . GLU A 1 192 ? -22.645 -14.563 14.424 1.00 48.66 192 GLU A CA 1
ATOM 1621 C C . GLU A 1 192 ? -22.727 -13.022 14.436 1.00 48.66 192 GLU A C 1
ATOM 1623 O O . GLU A 1 192 ? -23.636 -12.438 13.841 1.00 48.66 192 GLU A O 1
ATOM 1628 N N . ARG A 1 193 ? -21.751 -12.347 15.063 1.00 43.34 193 ARG A N 1
ATOM 1629 C CA . ARG A 1 193 ? -21.653 -10.875 15.093 1.00 43.34 193 ARG A CA 1
ATOM 1630 C C . ARG A 1 193 ? -21.204 -10.274 13.765 1.00 43.34 193 ARG A C 1
ATOM 1632 O O . ARG A 1 193 ? -21.799 -9.297 13.321 1.00 43.34 193 ARG A O 1
ATOM 1639 N N . LYS A 1 194 ? -20.184 -10.849 13.123 1.00 39.62 194 LYS A N 1
ATOM 1640 C CA . LYS A 1 194 ? -19.634 -10.367 11.843 1.00 39.62 194 LYS A CA 1
ATOM 1641 C C . LYS A 1 194 ? -20.676 -10.383 10.717 1.00 39.62 194 LYS A C 1
ATOM 1643 O O . LYS A 1 194 ? -20.644 -9.514 9.846 1.00 39.62 194 LYS A O 1
ATOM 1648 N N . TYR A 1 195 ? -21.620 -11.327 10.763 1.00 41.62 195 TYR A N 1
ATOM 1649 C CA . TYR A 1 195 ? -22.665 -11.493 9.745 1.00 41.62 195 TYR A CA 1
ATOM 1650 C C . TYR A 1 195 ? -24.076 -11.050 10.190 1.00 41.62 195 TYR A C 1
ATOM 1652 O O . TYR A 1 195 ? -24.992 -11.053 9.373 1.00 41.62 195 TYR A O 1
ATOM 1660 N N . ASN A 1 196 ? -24.226 -10.549 11.424 1.00 39.34 196 ASN A N 1
ATOM 1661 C CA . ASN A 1 196 ? -25.419 -9.890 11.979 1.00 39.34 196 ASN A CA 1
ATOM 1662 C C . ASN A 1 196 ? -26.710 -10.742 11.999 1.00 39.34 196 ASN A C 1
ATOM 1664 O O . ASN A 1 196 ? -27.751 -10.302 11.509 1.00 39.34 196 ASN A O 1
ATOM 1668 N N . ILE A 1 197 ? -26.666 -11.946 12.587 1.00 35.12 197 ILE A N 1
ATOM 1669 C CA . ILE A 1 197 ? -27.833 -12.848 12.693 1.00 35.12 197 ILE A CA 1
ATOM 1670 C C . ILE A 1 197 ? -28.127 -13.192 14.164 1.00 35.12 197 ILE A C 1
ATOM 1672 O O . ILE A 1 197 ? -27.235 -13.586 14.916 1.00 35.12 197 ILE A O 1
ATOM 1676 N N . LYS A 1 198 ? -29.397 -13.059 14.579 1.00 32.56 198 LYS A N 1
ATOM 1677 C CA . LYS A 1 198 ? -29.911 -13.581 15.857 1.00 32.56 198 LYS A CA 1
ATOM 1678 C C . LYS A 1 198 ? -30.308 -15.047 15.677 1.00 32.56 198 LYS A C 1
ATOM 1680 O O . LYS A 1 198 ? -31.181 -15.327 14.871 1.00 32.56 198 LYS A O 1
ATOM 1685 N N . SER A 1 199 ? -29.648 -15.925 16.435 1.00 36.28 199 SER A N 1
ATOM 1686 C CA . SER A 1 199 ? -30.061 -17.285 16.821 1.00 36.28 199 SER A CA 1
ATOM 1687 C C . SER A 1 199 ? -30.996 -18.032 15.856 1.00 36.28 199 SER A C 1
ATOM 1689 O O . SER A 1 199 ? -32.209 -17.895 15.957 1.00 36.28 199 SER A O 1
ATOM 1691 N N . ASP A 1 200 ? -30.423 -18.863 14.983 1.00 34.56 200 ASP A N 1
ATOM 1692 C CA . ASP A 1 200 ? -30.729 -20.302 14.916 1.00 34.56 200 ASP A CA 1
ATOM 1693 C C . ASP A 1 200 ? -29.788 -20.984 13.911 1.00 34.56 200 ASP A C 1
ATOM 1695 O O . ASP A 1 200 ? -29.754 -20.689 12.720 1.00 34.56 200 ASP A O 1
ATOM 1699 N N . ALA A 1 201 ? -28.951 -21.883 14.431 1.00 35.28 201 ALA A N 1
ATOM 1700 C CA . ALA A 1 201 ? -27.772 -22.415 13.750 1.00 35.28 201 ALA A CA 1
ATOM 1701 C C . ALA A 1 201 ? -28.064 -23.429 12.622 1.00 35.28 201 ALA A C 1
ATOM 1703 O O . ALA A 1 201 ? -27.113 -23.938 12.036 1.00 35.28 201 ALA A O 1
ATOM 1704 N N . SER A 1 202 ? -29.329 -23.731 12.302 1.00 34.12 202 SER A N 1
ATOM 1705 C CA . SER A 1 202 ? -29.668 -24.560 11.133 1.00 34.12 202 SER A CA 1
ATOM 1706 C C . SER A 1 202 ? -29.740 -23.734 9.846 1.00 34.12 202 SER A C 1
ATOM 1708 O O . SER A 1 202 ? -29.247 -24.169 8.816 1.00 34.12 202 SER A O 1
ATOM 1710 N N . ILE A 1 203 ? -30.226 -22.491 9.923 1.00 32.50 203 ILE A N 1
ATOM 1711 C CA . ILE A 1 203 ? -30.535 -21.664 8.745 1.00 32.50 203 ILE A CA 1
ATOM 1712 C C . ILE A 1 203 ? -29.266 -21.209 8.000 1.00 32.50 203 ILE A C 1
ATOM 1714 O O . ILE A 1 203 ? -29.302 -21.027 6.792 1.00 32.50 203 ILE A O 1
ATOM 1718 N N . TYR A 1 204 ? -28.127 -21.045 8.684 1.00 36.31 204 TYR A N 1
ATOM 1719 C CA . TYR A 1 204 ? -26.877 -20.593 8.043 1.00 36.31 204 TYR A CA 1
ATOM 1720 C C . TYR A 1 204 ? -26.018 -21.739 7.485 1.00 36.31 204 TYR A C 1
ATOM 1722 O O . TYR A 1 204 ? -25.207 -21.520 6.588 1.00 36.31 204 TYR A O 1
ATOM 1730 N N . ILE A 1 205 ? -26.189 -22.966 7.992 1.00 36.00 205 ILE A N 1
ATOM 1731 C CA . ILE A 1 205 ? -25.639 -24.153 7.322 1.00 36.00 205 ILE A CA 1
ATOM 1732 C C . ILE A 1 205 ? -26.410 -24.360 6.021 1.00 36.00 205 ILE A C 1
ATOM 1734 O O . ILE A 1 205 ? -25.772 -24.520 4.987 1.00 36.00 205 ILE A O 1
ATOM 1738 N N . ASP A 1 206 ? -27.737 -24.218 6.063 1.00 34.06 206 ASP A N 1
ATOM 1739 C CA . ASP A 1 206 ? -28.585 -24.261 4.875 1.00 34.06 206 ASP A CA 1
ATOM 1740 C C . ASP A 1 206 ? -28.277 -23.097 3.923 1.00 34.06 206 ASP A C 1
ATOM 1742 O O . ASP A 1 206 ? -28.090 -23.356 2.754 1.00 34.06 206 ASP A O 1
ATOM 1746 N N . SER A 1 207 ? -28.038 -21.857 4.377 1.00 36.66 207 SER A N 1
ATOM 1747 C CA . SER A 1 207 ? -27.703 -20.752 3.454 1.00 36.66 207 SER A CA 1
ATOM 1748 C C . SER A 1 207 ? -26.293 -20.834 2.852 1.00 36.66 207 SER A C 1
ATOM 1750 O O . SER A 1 207 ? -26.058 -20.321 1.761 1.00 36.66 207 SER A O 1
ATOM 1752 N N . LEU A 1 208 ? -25.317 -21.425 3.553 1.00 36.59 208 LEU A N 1
ATOM 1753 C CA . LEU A 1 208 ? -24.007 -21.742 2.970 1.00 36.59 208 LEU A CA 1
ATOM 1754 C C . LEU A 1 208 ? -24.117 -22.912 1.988 1.00 36.59 208 LEU A C 1
ATOM 1756 O O . LEU A 1 208 ? -23.443 -22.889 0.962 1.00 36.59 208 LEU A O 1
ATOM 1760 N N . ILE A 1 209 ? -24.974 -23.895 2.279 1.00 38.81 209 ILE A N 1
ATOM 1761 C CA . ILE A 1 209 ? -25.345 -24.972 1.355 1.00 38.81 209 ILE A CA 1
ATOM 1762 C C . ILE A 1 209 ? -26.092 -24.397 0.146 1.00 38.81 209 ILE A C 1
ATOM 1764 O O . ILE A 1 209 ? -25.731 -24.754 -0.958 1.00 38.81 209 ILE A O 1
ATOM 1768 N N . ASP A 1 210 ? -26.994 -23.430 0.312 1.00 36.38 210 ASP A N 1
ATOM 1769 C CA . ASP A 1 210 ? -27.741 -22.759 -0.756 1.00 36.38 210 ASP A CA 1
ATOM 1770 C C . ASP A 1 210 ? -26.821 -21.891 -1.621 1.00 36.38 210 ASP A C 1
ATOM 1772 O O . ASP A 1 210 ? -26.999 -21.821 -2.831 1.00 36.38 210 ASP A O 1
ATOM 1776 N N . ILE A 1 211 ? -25.802 -21.243 -1.038 1.00 36.97 211 ILE A N 1
ATOM 1777 C CA . ILE A 1 211 ? -24.755 -20.541 -1.800 1.00 36.97 211 ILE A CA 1
ATOM 1778 C C . ILE A 1 211 ? -23.905 -21.550 -2.578 1.00 36.97 211 ILE A C 1
ATOM 1780 O O . ILE A 1 211 ? -23.600 -21.312 -3.743 1.00 36.97 211 ILE A O 1
ATOM 1784 N N . ILE A 1 212 ? -23.541 -22.682 -1.970 1.00 38.88 212 ILE A N 1
ATOM 1785 C CA . ILE A 1 212 ? -22.810 -23.761 -2.648 1.00 38.88 212 ILE A CA 1
ATOM 1786 C C . ILE A 1 212 ? -23.670 -24.389 -3.757 1.00 38.88 212 ILE A C 1
ATOM 1788 O O . ILE A 1 212 ? -23.154 -24.607 -4.846 1.00 38.88 212 ILE A O 1
ATOM 1792 N N . GLU A 1 213 ? -24.968 -24.603 -3.539 1.00 36.06 213 GLU A N 1
ATOM 1793 C CA . GLU A 1 213 ? -25.929 -25.155 -4.501 1.00 36.06 213 GLU A CA 1
ATOM 1794 C C . GLU A 1 213 ? -26.264 -24.161 -5.619 1.00 36.06 213 GLU A C 1
ATOM 1796 O O . GLU A 1 213 ? -26.353 -24.553 -6.779 1.00 36.06 213 GLU A O 1
ATOM 1801 N N . TYR A 1 214 ? -26.382 -22.866 -5.315 1.00 36.19 214 TYR A N 1
ATOM 1802 C CA . TYR A 1 214 ? -26.527 -21.794 -6.302 1.00 36.19 214 TYR A CA 1
ATOM 1803 C C . TYR A 1 214 ? -25.275 -21.669 -7.178 1.00 36.19 214 TYR A C 1
ATOM 1805 O O . TYR A 1 214 ? -25.377 -21.550 -8.400 1.00 36.19 214 TYR A O 1
ATOM 1813 N N . ILE A 1 215 ? -24.083 -21.751 -6.577 1.00 36.88 215 ILE A N 1
ATOM 1814 C CA . ILE A 1 215 ? -22.815 -21.775 -7.312 1.00 36.88 215 ILE A CA 1
ATOM 1815 C C . ILE A 1 215 ? -22.725 -23.067 -8.139 1.00 36.88 215 ILE A C 1
ATOM 1817 O O . ILE A 1 215 ? -22.422 -22.976 -9.323 1.00 36.88 215 ILE A O 1
ATOM 1821 N N . ASP A 1 216 ? -23.073 -24.238 -7.597 1.00 39.66 216 ASP A N 1
ATOM 1822 C CA . ASP A 1 216 ? -23.136 -25.519 -8.324 1.00 39.66 216 ASP A CA 1
ATOM 1823 C C . ASP A 1 216 ? -24.163 -25.515 -9.469 1.00 39.66 216 ASP A C 1
ATOM 1825 O O . ASP A 1 216 ? -23.948 -26.150 -10.504 1.00 39.66 216 ASP A O 1
ATOM 1829 N N . ALA A 1 217 ? -25.257 -24.767 -9.330 1.00 39.41 217 ALA A N 1
ATOM 1830 C CA . ALA A 1 217 ? -26.218 -24.533 -10.400 1.00 39.41 217 ALA A CA 1
ATOM 1831 C C . ALA A 1 217 ? -25.630 -23.620 -11.492 1.00 39.41 217 ALA A C 1
ATOM 1833 O O . ALA A 1 217 ? -25.770 -23.928 -12.676 1.00 39.41 217 ALA A O 1
ATOM 1834 N N . LYS A 1 218 ? -24.896 -22.562 -11.115 1.00 37.97 218 LYS A N 1
ATOM 1835 C CA . LYS A 1 218 ? -24.165 -21.680 -12.046 1.00 37.97 218 LYS A CA 1
ATOM 1836 C C . LYS A 1 218 ? -22.949 -22.352 -12.709 1.00 37.97 218 LYS A C 1
ATOM 1838 O O . LYS A 1 218 ? -22.614 -21.994 -13.835 1.00 37.97 218 LYS A O 1
ATOM 1843 N N . LYS A 1 219 ? -22.349 -23.388 -12.099 1.00 39.41 219 LYS A N 1
ATOM 1844 C CA . LYS A 1 219 ? -21.288 -24.238 -12.697 1.00 39.41 219 LYS A CA 1
ATOM 1845 C C . LYS A 1 219 ? -21.702 -24.897 -14.020 1.00 39.41 219 LYS A C 1
ATOM 1847 O O . LYS A 1 219 ? -20.835 -25.266 -14.801 1.00 39.41 219 LYS A O 1
ATOM 1852 N N . LYS A 1 220 ? -23.005 -25.062 -14.290 1.00 41.78 220 LYS A N 1
ATOM 1853 C CA . LYS A 1 220 ? -23.515 -25.677 -15.533 1.00 41.78 220 LYS A CA 1
ATOM 1854 C C . LYS A 1 220 ? -23.633 -24.717 -16.723 1.00 41.78 220 LYS A C 1
ATOM 1856 O O . LYS A 1 220 ? -23.899 -25.190 -17.829 1.00 41.78 220 LYS A O 1
ATOM 1861 N N . GLU A 1 221 ? -23.458 -23.412 -16.518 1.00 38.47 221 GLU A N 1
ATOM 1862 C CA . GLU A 1 221 ? -23.701 -22.387 -17.546 1.00 38.47 221 GLU A CA 1
ATOM 1863 C C . GLU A 1 221 ? -22.442 -21.900 -18.275 1.00 38.47 221 GLU A C 1
ATOM 1865 O O . GLU A 1 221 ? -22.591 -21.214 -19.274 1.00 38.47 221 GLU A O 1
ATOM 1870 N N . PHE A 1 222 ? -21.232 -22.267 -17.836 1.00 36.09 222 PHE A N 1
ATOM 1871 C CA . PHE A 1 222 ? -19.986 -21.881 -18.513 1.00 36.09 222 PHE A CA 1
ATOM 1872 C C . PHE A 1 222 ? -19.290 -23.096 -19.118 1.00 36.09 222 PHE A C 1
ATOM 1874 O O . PHE A 1 222 ? -18.832 -23.991 -18.404 1.00 36.09 222 PHE A O 1
ATOM 1881 N N . ARG A 1 223 ? -19.194 -23.120 -20.444 1.00 42.38 223 ARG A N 1
ATOM 1882 C CA . ARG A 1 223 ? -18.533 -24.165 -21.223 1.00 42.38 223 ARG A CA 1
ATOM 1883 C C . ARG A 1 223 ? -17.409 -23.563 -22.057 1.00 42.38 223 ARG A C 1
ATOM 1885 O O . ARG A 1 223 ? -17.382 -22.378 -22.358 1.00 42.38 223 ARG A O 1
ATOM 1892 N N . GLU A 1 224 ? -16.447 -24.395 -22.439 1.00 40.91 224 GLU A N 1
ATOM 1893 C CA . GLU A 1 224 ? -15.286 -23.985 -23.250 1.00 40.91 224 GLU A CA 1
ATOM 1894 C C . GLU A 1 224 ? -15.688 -23.397 -24.621 1.00 40.91 224 GLU A C 1
ATOM 1896 O O . GLU A 1 224 ? -14.951 -22.613 -25.217 1.00 40.91 224 GLU A O 1
ATOM 1901 N N . GLU A 1 225 ? -16.899 -23.735 -25.069 1.00 43.19 225 GLU A N 1
ATOM 1902 C CA . GLU A 1 225 ? -17.597 -23.205 -26.243 1.00 43.19 225 GLU A CA 1
ATOM 1903 C C . GLU A 1 225 ? -18.075 -21.743 -26.096 1.00 43.19 225 GLU A C 1
ATOM 1905 O O . GLU A 1 225 ? -18.310 -21.089 -27.109 1.00 43.19 225 GLU A O 1
ATOM 1910 N N . ASP A 1 226 ? -18.113 -21.182 -24.880 1.00 38.75 226 ASP A N 1
ATOM 1911 C CA . ASP A 1 226 ? -18.496 -19.780 -24.620 1.00 38.75 226 ASP A CA 1
ATOM 1912 C C . ASP A 1 226 ? -17.329 -18.787 -24.819 1.00 38.75 226 ASP A C 1
ATOM 1914 O O . ASP A 1 226 ? -17.473 -17.567 -24.685 1.00 38.75 226 ASP A O 1
ATOM 1918 N N . VAL A 1 227 ? -16.143 -19.295 -25.168 1.00 43.22 227 VAL A N 1
ATOM 1919 C CA . VAL A 1 227 ? -14.987 -18.489 -25.575 1.00 43.22 227 VAL A CA 1
ATOM 1920 C C . VAL A 1 227 ? -15.157 -18.104 -27.047 1.00 43.22 227 VAL A C 1
ATOM 1922 O O . VAL A 1 227 ? -15.002 -18.934 -27.937 1.00 43.22 227 VAL A O 1
ATOM 1925 N N . ASN A 1 228 ? -15.470 -16.832 -27.311 1.00 43.12 228 ASN A N 1
ATOM 1926 C CA . ASN A 1 228 ? -15.843 -16.331 -28.640 1.00 43.12 228 ASN A CA 1
ATOM 1927 C C . ASN A 1 228 ? -14.715 -16.479 -29.691 1.00 43.12 228 ASN A C 1
ATOM 1929 O O . ASN A 1 228 ? -13.783 -15.667 -29.739 1.00 43.12 228 ASN A O 1
ATOM 1933 N N . ARG A 1 229 ? -14.809 -17.506 -30.545 1.00 44.38 229 ARG A N 1
ATOM 1934 C CA . ARG A 1 229 ? -13.885 -17.793 -31.656 1.00 44.38 229 ARG A CA 1
ATOM 1935 C C . ARG A 1 229 ? -14.593 -17.648 -33.010 1.00 44.38 229 ARG A C 1
ATOM 1937 O O . ARG A 1 229 ? -15.785 -17.909 -33.116 1.00 44.38 229 ARG A O 1
ATOM 1944 N N . ASP A 1 230 ? -13.867 -17.202 -34.028 1.00 50.44 230 ASP A N 1
ATOM 1945 C CA . ASP A 1 230 ? -14.303 -17.176 -35.422 1.00 50.44 230 ASP A CA 1
ATOM 1946 C C . ASP A 1 230 ? -14.164 -18.554 -36.094 1.00 50.44 230 ASP A C 1
ATOM 1948 O O . ASP A 1 230 ? -13.667 -19.516 -35.505 1.00 50.44 230 ASP A O 1
ATOM 1952 N N . GLU A 1 231 ? -14.636 -18.646 -37.342 1.00 43.78 231 GLU A N 1
ATOM 1953 C CA . GLU A 1 231 ? -14.694 -19.883 -38.137 1.00 43.78 231 GLU A CA 1
ATOM 1954 C C . GLU A 1 231 ? -13.307 -20.503 -38.422 1.00 43.78 231 GLU A C 1
ATOM 1956 O O . GLU A 1 231 ? -13.228 -21.690 -38.739 1.00 43.78 231 GLU A O 1
ATOM 1961 N N . ASP A 1 232 ? -12.220 -19.741 -38.240 1.00 43.53 232 ASP A N 1
ATOM 1962 C CA . ASP A 1 232 ? -10.826 -20.184 -38.393 1.00 43.53 232 ASP A CA 1
ATOM 1963 C C . ASP A 1 232 ? -10.155 -20.527 -37.042 1.00 43.53 232 ASP A C 1
ATOM 1965 O O . ASP A 1 232 ? -8.956 -20.816 -36.988 1.00 43.53 232 ASP A O 1
ATOM 1969 N N . GLY A 1 233 ? -10.899 -20.492 -35.929 1.00 39.50 233 GLY A N 1
ATOM 1970 C CA . GLY A 1 233 ? -10.397 -20.801 -34.586 1.00 39.50 233 GLY A CA 1
ATOM 1971 C C . GLY A 1 233 ? -9.606 -19.670 -33.917 1.00 39.50 233 GLY A C 1
ATOM 1972 O O . GLY A 1 233 ? -9.022 -19.890 -32.849 1.00 39.50 233 GLY A O 1
ATOM 1973 N N . LYS A 1 234 ? -9.600 -18.465 -34.502 1.00 38.22 234 LYS A N 1
ATOM 1974 C CA . LYS A 1 234 ? -9.046 -17.234 -33.913 1.00 38.22 234 LYS A CA 1
ATOM 1975 C C . LYS A 1 234 ? -10.134 -16.507 -33.130 1.00 38.22 234 LYS A C 1
ATOM 1977 O O . LYS A 1 234 ? -11.307 -16.815 -33.253 1.00 38.22 234 LYS A O 1
ATOM 1982 N N . PHE A 1 235 ? -9.785 -15.553 -32.272 1.00 38.25 235 PHE A N 1
ATOM 1983 C CA . PHE A 1 235 ? -10.811 -14.771 -31.577 1.00 38.25 235 PHE A CA 1
ATOM 1984 C C . PHE A 1 235 ? -11.548 -13.875 -32.571 1.00 38.25 235 PHE A C 1
ATOM 1986 O O . PHE A 1 235 ? -10.924 -13.038 -33.233 1.00 38.25 235 PHE A O 1
ATOM 1993 N N . ALA A 1 236 ? -12.872 -14.015 -32.640 1.00 37.41 236 ALA A N 1
ATOM 1994 C CA . ALA A 1 236 ? -13.692 -13.158 -33.478 1.00 37.41 236 ALA A CA 1
ATOM 1995 C C . ALA A 1 236 ? -13.497 -11.700 -33.036 1.00 37.41 236 ALA A C 1
ATOM 1997 O O . ALA A 1 236 ? -13.784 -11.333 -31.892 1.00 37.41 236 ALA A O 1
ATOM 1998 N N . LYS A 1 237 ? -12.998 -10.838 -33.933 1.00 36.47 237 LYS A N 1
ATOM 1999 C CA . LYS A 1 237 ? -12.978 -9.393 -33.674 1.00 36.47 237 LYS A CA 1
ATOM 2000 C C . LYS A 1 237 ? -14.419 -8.945 -33.456 1.00 36.47 237 LYS A C 1
ATOM 2002 O O . LYS A 1 237 ? -15.204 -8.940 -34.404 1.00 36.47 237 LYS A O 1
ATOM 2007 N N . LYS A 1 238 ? -14.756 -8.518 -32.232 1.00 31.69 238 LYS A N 1
ATOM 2008 C CA . LYS A 1 238 ? -15.980 -7.739 -32.009 1.00 31.69 238 LYS A CA 1
ATOM 2009 C C . LYS A 1 238 ? -15.980 -6.591 -33.026 1.00 31.69 238 LYS A C 1
ATOM 2011 O O . LYS A 1 238 ? -14.949 -5.918 -33.155 1.00 31.69 238 LYS A O 1
ATOM 2016 N N . PRO A 1 239 ? -17.083 -6.351 -33.758 1.00 26.08 239 PRO A N 1
ATOM 2017 C CA . PRO A 1 239 ? -17.176 -5.144 -34.554 1.00 26.08 239 PRO A CA 1
ATOM 2018 C C . PRO A 1 239 ? -16.966 -3.979 -33.593 1.00 26.08 239 PRO A C 1
ATOM 2020 O O . PRO A 1 239 ? -17.569 -3.937 -32.521 1.00 26.08 239 PRO A O 1
ATOM 2023 N N . SER A 1 240 ? -16.054 -3.076 -33.948 1.00 28.77 240 SER A N 1
ATOM 2024 C CA . SER A 1 240 ? -15.853 -1.838 -33.211 1.00 28.77 240 SER A CA 1
ATOM 2025 C C . SER A 1 240 ? -17.207 -1.145 -33.108 1.00 28.77 240 SER A C 1
ATOM 2027 O O . SER A 1 240 ? -17.701 -0.604 -34.102 1.00 28.77 240 SER A O 1
ATOM 2029 N N . SER A 1 241 ? -17.833 -1.190 -31.934 1.00 25.67 241 SER A N 1
ATOM 2030 C CA . SER A 1 241 ? -18.996 -0.366 -31.664 1.00 25.67 241 SER A CA 1
ATOM 2031 C C . SER A 1 241 ? -18.512 1.072 -31.739 1.00 25.67 241 SER A C 1
ATOM 2033 O O . SER A 1 241 ? -17.706 1.525 -30.922 1.00 25.67 241 SER A O 1
ATOM 2035 N N . ASN A 1 242 ? -18.939 1.753 -32.799 1.00 23.67 242 ASN A N 1
ATOM 2036 C CA . ASN A 1 242 ? -18.756 3.178 -32.983 1.00 23.67 242 ASN A CA 1
ATOM 2037 C C . ASN A 1 242 ? -19.067 3.902 -31.672 1.00 23.67 242 ASN A C 1
ATOM 2039 O O . ASN A 1 242 ? -20.087 3.628 -31.045 1.00 23.67 242 ASN A O 1
ATOM 2043 N N . LYS A 1 243 ? -18.209 4.860 -31.305 1.00 33.84 243 LYS A N 1
ATOM 2044 C CA . LYS A 1 243 ? -18.532 5.909 -30.335 1.00 33.84 243 LYS A CA 1
ATOM 2045 C C . LYS A 1 243 ? -19.887 6.520 -30.710 1.00 33.84 243 LYS A C 1
ATOM 2047 O O . LYS A 1 243 ? -19.942 7.387 -31.584 1.00 33.84 243 LYS A O 1
ATOM 2052 N N . SER A 1 244 ? -20.965 6.100 -30.055 1.00 24.53 244 SER A N 1
ATOM 2053 C CA . SER A 1 244 ? -22.199 6.871 -30.025 1.00 24.53 244 SER A CA 1
ATOM 2054 C C . SER A 1 244 ? -22.016 7.956 -28.975 1.00 24.53 244 SER A C 1
ATOM 2056 O O . SER A 1 244 ? -21.926 7.693 -27.779 1.00 24.53 244 SER A O 1
ATOM 2058 N N . LYS A 1 245 ? -21.937 9.198 -29.446 1.00 27.36 245 LYS A N 1
ATOM 2059 C CA . LYS A 1 245 ? -22.333 10.356 -28.653 1.00 27.36 245 LYS A CA 1
ATOM 2060 C C . LYS A 1 245 ? -23.835 10.225 -28.399 1.00 27.36 245 LYS A C 1
ATOM 2062 O O . LYS A 1 245 ? -24.618 10.726 -29.195 1.00 27.36 245 LYS A O 1
ATOM 2067 N N . ASP A 1 246 ? -24.214 9.531 -27.338 1.00 25.30 246 ASP A N 1
ATOM 2068 C CA . ASP A 1 246 ? -25.561 9.604 -26.786 1.00 25.30 246 ASP A CA 1
ATOM 2069 C C . ASP A 1 246 ? -25.442 9.627 -25.262 1.00 25.30 246 ASP A C 1
ATOM 2071 O O . ASP A 1 246 ? -24.736 8.814 -24.670 1.00 25.30 246 ASP A O 1
ATOM 2075 N N . LYS A 1 247 ? -26.060 10.636 -24.645 1.00 38.09 247 LYS A N 1
ATOM 2076 C CA . LYS A 1 247 ? -26.096 10.839 -23.192 1.00 38.09 247 LYS A CA 1
ATOM 2077 C C . LYS A 1 247 ? -26.836 9.639 -22.578 1.00 38.09 247 LYS A C 1
ATOM 2079 O O . LYS A 1 247 ? -28.029 9.488 -22.838 1.00 38.09 247 LYS A O 1
ATOM 2084 N N . SER A 1 248 ? -26.150 8.748 -21.857 1.00 34.84 248 SER A N 1
ATOM 2085 C CA . SER A 1 248 ? -26.743 7.463 -21.457 1.00 34.84 248 SER A CA 1
ATOM 2086 C C . SER A 1 248 ? -27.806 7.626 -20.370 1.00 34.84 248 SER A C 1
ATOM 2088 O O . SER A 1 248 ? -27.583 8.263 -19.347 1.00 34.84 248 SER A O 1
ATOM 2090 N N . LYS A 1 249 ? -28.954 6.982 -20.603 1.00 46.72 249 LYS A N 1
ATOM 2091 C CA . LYS A 1 249 ? -30.083 6.782 -19.677 1.00 46.72 249 LYS A CA 1
ATOM 2092 C C . LYS A 1 249 ? -29.891 5.554 -18.763 1.00 46.72 249 LYS A C 1
ATOM 2094 O O . LYS A 1 249 ? -30.867 5.022 -18.238 1.00 46.72 249 LYS A O 1
ATOM 2099 N N . ASP A 1 250 ? -28.651 5.103 -18.603 1.00 50.50 250 ASP A N 1
ATOM 2100 C CA . ASP A 1 250 ? -28.289 3.867 -17.909 1.00 50.50 250 ASP A CA 1
ATOM 2101 C C . ASP A 1 250 ? -27.390 4.194 -16.707 1.00 50.50 250 ASP A C 1
ATOM 2103 O O . ASP A 1 250 ? -26.534 5.078 -16.779 1.00 50.50 250 ASP A O 1
ATOM 2107 N N . LEU A 1 251 ? -27.615 3.501 -15.592 1.00 55.50 251 LEU A N 1
ATOM 2108 C CA . LEU A 1 251 ? -26.877 3.632 -14.343 1.00 55.50 251 LEU A CA 1
ATOM 2109 C C . LEU A 1 251 ? -25.644 2.715 -14.373 1.00 55.50 251 LEU A C 1
ATOM 2111 O O . LEU A 1 251 ? -25.767 1.488 -14.328 1.00 55.50 251 LEU A O 1
ATOM 2115 N N . ASP A 1 252 ? -24.457 3.325 -14.418 1.00 61.03 252 ASP A N 1
ATOM 2116 C CA . ASP A 1 252 ? -23.170 2.625 -14.348 1.00 61.03 252 ASP A CA 1
ATOM 2117 C C . ASP A 1 252 ? -22.774 2.341 -12.887 1.00 61.03 252 ASP A C 1
ATOM 2119 O O . ASP A 1 252 ? -22.577 3.237 -12.062 1.00 61.03 252 ASP A O 1
ATOM 2123 N N . ILE A 1 253 ? -22.632 1.055 -12.570 1.00 53.47 253 ILE A N 1
ATOM 2124 C CA . ILE A 1 253 ? -22.268 0.536 -11.247 1.00 53.47 253 ILE A CA 1
ATOM 2125 C C . ILE A 1 253 ? -20.839 0.949 -10.858 1.00 53.47 253 ILE A C 1
ATOM 2127 O O . ILE A 1 253 ? -20.532 1.083 -9.670 1.00 53.47 253 ILE A O 1
ATOM 2131 N N . ASN A 1 254 ? -19.94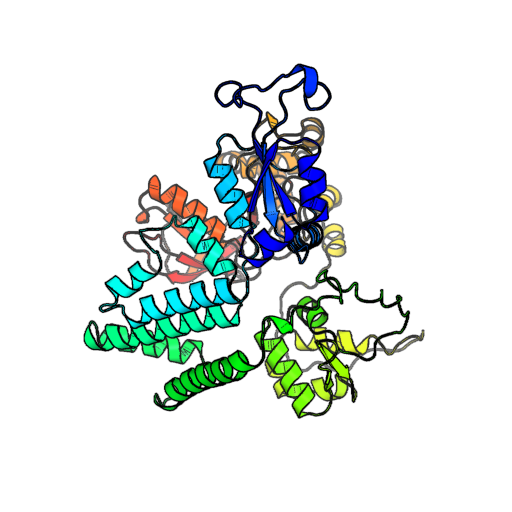8 1.153 -11.830 1.00 51.47 254 ASN A N 1
ATOM 2132 C CA . ASN A 1 254 ? -18.585 1.601 -11.560 1.00 51.47 254 ASN A CA 1
ATOM 2133 C C . ASN A 1 254 ? -18.555 3.076 -11.154 1.00 51.47 254 ASN A C 1
ATOM 2135 O O . ASN A 1 254 ? -17.861 3.404 -10.197 1.00 51.47 254 ASN A O 1
ATOM 2139 N N . ALA A 1 255 ? -19.414 3.915 -11.738 1.00 54.19 255 ALA A N 1
ATOM 2140 C CA . ALA A 1 255 ? -19.572 5.303 -11.303 1.00 54.19 255 ALA A CA 1
ATOM 2141 C C . ALA A 1 255 ? -20.065 5.398 -9.843 1.00 54.19 255 ALA A C 1
ATOM 2143 O O . ALA A 1 255 ? -19.668 6.292 -9.101 1.00 54.19 255 ALA A O 1
ATOM 2144 N N . LEU A 1 256 ? -20.871 4.436 -9.371 1.00 53.78 256 LEU A N 1
ATOM 2145 C CA . LEU A 1 256 ? -21.271 4.347 -7.958 1.00 53.78 256 LEU A CA 1
ATOM 2146 C C . LEU A 1 256 ? -20.093 4.032 -7.015 1.00 53.78 256 LEU A C 1
ATOM 2148 O O . LEU A 1 256 ? -20.090 4.490 -5.870 1.00 53.78 256 LEU A O 1
ATOM 2152 N N . LYS A 1 257 ? -19.072 3.299 -7.479 1.00 55.50 257 LYS A N 1
ATOM 2153 C CA . LYS A 1 257 ? -17.836 3.065 -6.705 1.00 55.50 257 LYS A CA 1
ATOM 2154 C C . LYS A 1 257 ? -17.028 4.351 -6.549 1.00 55.50 257 LYS A C 1
ATOM 2156 O O . LYS A 1 257 ? -16.465 4.564 -5.477 1.00 55.50 257 LYS A O 1
ATOM 2161 N N . ASP A 1 258 ? -17.041 5.218 -7.559 1.00 52.81 258 ASP A N 1
ATOM 2162 C CA . ASP A 1 258 ? -16.346 6.512 -7.538 1.00 52.81 258 ASP A CA 1
ATOM 2163 C C . ASP A 1 258 ? -16.951 7.477 -6.504 1.00 52.81 258 ASP A C 1
ATOM 2165 O O . ASP A 1 258 ? -16.250 8.317 -5.943 1.00 52.81 258 ASP A O 1
ATOM 2169 N N . PHE A 1 259 ? -18.227 7.287 -6.141 1.00 48.75 259 PHE A N 1
ATOM 2170 C CA . PHE A 1 259 ? -18.874 7.966 -5.006 1.00 48.75 259 PHE A CA 1
ATOM 2171 C C . PHE A 1 259 ? -18.574 7.314 -3.641 1.00 48.75 259 PHE A C 1
ATOM 2173 O O . PHE A 1 259 ? -19.210 7.623 -2.630 1.00 48.75 259 PHE A O 1
ATOM 2180 N N . GLY A 1 260 ? -17.606 6.396 -3.588 1.00 47.16 260 GLY A N 1
ATOM 2181 C CA . GLY A 1 260 ? -17.103 5.781 -2.363 1.00 47.16 260 GLY A CA 1
ATOM 2182 C C . GLY A 1 260 ? -18.007 4.698 -1.776 1.00 47.16 260 GLY A C 1
ATOM 2183 O O . GLY A 1 260 ? -17.781 4.263 -0.643 1.00 47.16 260 GLY A O 1
ATOM 2184 N N . LEU A 1 261 ? -19.042 4.243 -2.489 1.00 49.41 261 LEU A N 1
ATOM 2185 C CA . LEU A 1 261 ? -19.858 3.109 -2.057 1.00 49.41 261 LEU A CA 1
ATOM 2186 C C . LEU A 1 261 ? -19.032 1.820 -2.081 1.00 49.41 261 LEU A C 1
ATOM 2188 O O . LEU A 1 261 ? -18.437 1.460 -3.094 1.00 49.41 261 LEU A O 1
ATOM 2192 N N . ASN A 1 262 ? -19.043 1.070 -0.977 1.00 53.88 262 ASN A N 1
ATOM 2193 C CA . ASN A 1 262 ? -18.468 -0.272 -1.005 1.00 53.88 262 ASN A CA 1
ATOM 2194 C C . ASN A 1 262 ? -19.411 -1.244 -1.730 1.00 53.88 262 ASN A C 1
ATOM 2196 O O . ASN A 1 262 ? -20.619 -1.024 -1.823 1.00 53.88 262 ASN A O 1
ATOM 2200 N N . GLN A 1 263 ? -18.876 -2.370 -2.197 1.00 50.06 263 GLN A N 1
ATOM 2201 C CA . GLN A 1 263 ? -19.626 -3.309 -3.035 1.00 50.06 263 GLN A CA 1
ATOM 2202 C C . GLN A 1 263 ? -20.901 -3.857 -2.364 1.00 50.06 263 GLN A C 1
ATOM 2204 O O . GLN A 1 263 ? -21.877 -4.137 -3.050 1.00 50.06 263 GLN A O 1
ATOM 2209 N N . ARG A 1 264 ? -20.944 -3.944 -1.026 1.00 50.34 264 ARG A N 1
ATOM 2210 C CA . ARG A 1 264 ? -22.146 -4.352 -0.277 1.00 50.34 264 ARG A CA 1
ATOM 2211 C C . ARG A 1 264 ? -23.222 -3.263 -0.278 1.00 50.34 264 ARG A C 1
ATOM 2213 O O . ARG A 1 264 ? -24.401 -3.594 -0.327 1.00 50.34 264 ARG A O 1
ATOM 2220 N N . GLN A 1 265 ? -22.833 -1.991 -0.206 1.00 55.34 265 GLN A N 1
ATOM 2221 C CA . GLN A 1 265 ? -23.758 -0.860 -0.313 1.00 55.34 265 GLN A CA 1
ATOM 2222 C C . GLN A 1 265 ? -24.298 -0.723 -1.738 1.00 55.34 265 GLN A C 1
ATOM 2224 O O . GLN A 1 265 ? -25.491 -0.506 -1.895 1.00 55.34 265 GLN A O 1
ATOM 2229 N N . ILE A 1 266 ? -23.451 -0.930 -2.752 1.00 60.31 266 ILE A N 1
ATOM 2230 C CA . ILE A 1 266 ? -23.851 -0.915 -4.166 1.00 60.31 266 ILE A CA 1
ATOM 2231 C C . ILE A 1 266 ? -24.893 -1.995 -4.443 1.00 60.31 266 ILE A C 1
ATOM 2233 O O . ILE A 1 266 ? -25.966 -1.668 -4.923 1.00 60.31 266 ILE A O 1
ATOM 2237 N N . ILE A 1 267 ? -24.615 -3.249 -4.066 1.00 57.72 267 ILE A N 1
ATOM 2238 C CA . ILE A 1 267 ? -25.549 -4.366 -4.278 1.00 57.72 267 ILE A CA 1
ATOM 2239 C C . ILE A 1 267 ? -26.880 -4.095 -3.569 1.00 57.72 267 ILE A C 1
ATOM 2241 O O . ILE A 1 267 ? -27.938 -4.218 -4.168 1.00 57.72 267 ILE A O 1
ATOM 2245 N N . LYS A 1 268 ? -26.847 -3.659 -2.302 1.00 65.62 268 LYS A N 1
ATOM 2246 C CA . LYS A 1 268 ? -28.076 -3.331 -1.565 1.00 65.62 268 LYS A CA 1
ATOM 2247 C C . LYS A 1 268 ? -28.855 -2.175 -2.196 1.00 65.62 268 LYS A C 1
ATOM 2249 O O . LYS A 1 268 ? -30.079 -2.219 -2.203 1.00 65.62 268 LYS A O 1
ATOM 2254 N N . LEU A 1 269 ? -28.162 -1.153 -2.697 1.00 69.00 269 LEU A N 1
ATOM 2255 C CA . LEU A 1 269 ? -28.772 -0.009 -3.367 1.00 69.00 269 LEU A CA 1
ATOM 2256 C C . LEU A 1 269 ? -29.422 -0.431 -4.688 1.00 69.00 269 LEU A C 1
ATOM 2258 O O . LEU A 1 269 ? -30.589 -0.116 -4.898 1.00 69.00 269 LEU A O 1
ATOM 2262 N N . THR A 1 270 ? -28.706 -1.154 -5.553 1.00 67.00 270 THR A N 1
ATOM 2263 C CA . THR A 1 270 ? -29.222 -1.568 -6.866 1.00 67.00 270 THR A CA 1
ATOM 2264 C C . THR A 1 270 ? -30.362 -2.569 -6.726 1.00 67.00 270 THR A C 1
ATOM 2266 O O . THR A 1 270 ? -31.398 -2.361 -7.343 1.00 67.00 270 THR A O 1
ATOM 2269 N N . THR A 1 271 ? -30.251 -3.560 -5.832 1.00 70.06 271 THR A N 1
ATOM 2270 C CA . THR A 1 271 ? -31.357 -4.487 -5.533 1.00 70.06 271 THR A CA 1
ATOM 2271 C C . THR A 1 271 ? -32.587 -3.738 -5.029 1.00 70.06 271 THR A C 1
ATOM 2273 O O . THR A 1 271 ? -33.694 -4.013 -5.470 1.00 70.06 271 THR A O 1
ATOM 2276 N N . LYS A 1 272 ? -32.421 -2.740 -4.151 1.00 72.38 272 LYS A N 1
ATOM 2277 C CA . LYS A 1 272 ? -33.572 -1.992 -3.632 1.00 72.38 272 LYS A CA 1
ATOM 2278 C C . LYS A 1 272 ? -34.201 -1.077 -4.683 1.00 72.38 272 LYS A C 1
ATOM 2280 O O . LYS A 1 272 ? -35.420 -0.945 -4.720 1.00 72.38 272 LYS A O 1
ATOM 2285 N N . LEU A 1 273 ? -33.395 -0.445 -5.532 1.00 69.56 273 LEU A N 1
ATOM 2286 C CA . LEU A 1 273 ? -33.889 0.350 -6.658 1.00 69.56 273 LEU A CA 1
ATOM 2287 C C . LEU A 1 273 ? -34.608 -0.528 -7.696 1.00 69.56 273 LEU A C 1
ATOM 2289 O O . LEU A 1 273 ? -35.595 -0.085 -8.281 1.00 69.56 273 LEU A O 1
ATOM 2293 N N . GLU A 1 274 ? -34.154 -1.765 -7.893 1.00 71.44 274 GLU A N 1
ATOM 2294 C CA . GLU A 1 274 ? -34.791 -2.756 -8.764 1.00 71.44 274 GLU A CA 1
ATOM 2295 C C . GLU A 1 274 ? -36.103 -3.294 -8.164 1.00 71.44 274 GLU A C 1
ATOM 2297 O O . GLU A 1 274 ? -37.122 -3.302 -8.853 1.00 71.44 274 GLU A O 1
ATOM 2302 N N . ASP A 1 275 ? -36.139 -3.597 -6.859 1.00 74.69 275 ASP A N 1
ATOM 2303 C CA . ASP A 1 275 ? -37.360 -3.968 -6.116 1.00 74.69 275 ASP A CA 1
ATOM 2304 C C . ASP A 1 275 ? -38.430 -2.863 -6.166 1.00 74.69 275 ASP A C 1
ATOM 2306 O O . ASP A 1 275 ? -39.633 -3.133 -6.189 1.00 74.69 275 ASP A O 1
ATOM 2310 N N . LEU A 1 276 ? -37.996 -1.597 -6.173 1.00 70.69 276 LEU A N 1
ATOM 2311 C CA . LEU A 1 276 ? -38.865 -0.426 -6.322 1.00 70.69 276 LEU A CA 1
ATOM 2312 C C . LEU A 1 276 ? -39.260 -0.161 -7.789 1.00 70.69 276 LEU A C 1
ATOM 2314 O O . LEU A 1 276 ? -40.034 0.760 -8.053 1.00 70.69 276 LEU A O 1
ATOM 2318 N N . GLY A 1 277 ? -38.748 -0.949 -8.740 1.00 68.12 277 GLY A N 1
ATOM 2319 C CA . GLY A 1 277 ? -39.030 -0.835 -10.173 1.00 68.12 277 GLY A CA 1
ATOM 2320 C C . GLY A 1 277 ? -38.408 0.392 -10.846 1.00 68.12 277 GLY A C 1
ATOM 2321 O O . GLY A 1 277 ? -38.863 0.801 -11.916 1.00 68.12 277 GLY A O 1
ATOM 2322 N N . ILE A 1 278 ? -37.402 1.001 -10.217 1.00 70.12 278 ILE A N 1
ATOM 2323 C CA . ILE A 1 278 ? -36.769 2.258 -10.644 1.00 70.12 278 ILE A CA 1
ATOM 2324 C C . ILE A 1 278 ? -35.662 2.006 -11.648 1.00 70.12 278 ILE A C 1
ATOM 2326 O O . ILE A 1 278 ? -35.464 2.800 -12.569 1.00 70.12 278 ILE A O 1
ATOM 2330 N N . ILE A 1 279 ? -34.972 0.883 -11.491 1.00 72.81 279 ILE A N 1
ATOM 2331 C CA . ILE A 1 279 ? -33.980 0.395 -12.436 1.00 72.81 279 ILE A CA 1
ATOM 2332 C C . ILE A 1 279 ? -34.301 -1.047 -12.837 1.00 72.81 279 ILE A C 1
ATOM 2334 O O . ILE A 1 279 ? -35.033 -1.741 -12.138 1.00 72.81 279 ILE A O 1
ATOM 2338 N N . GLU A 1 280 ? -33.780 -1.488 -13.975 1.00 73.50 280 GLU A N 1
ATOM 2339 C CA . GLU A 1 280 ? -33.880 -2.869 -14.458 1.00 73.50 280 GLU A CA 1
ATOM 2340 C C . GLU A 1 280 ? -32.519 -3.310 -14.973 1.00 73.50 280 GLU A C 1
ATOM 2342 O O . GLU A 1 280 ? -31.907 -2.593 -15.770 1.00 73.50 280 GLU A O 1
ATOM 2347 N N . TYR A 1 281 ? -32.045 -4.467 -14.522 1.00 65.31 281 TYR A N 1
ATOM 2348 C CA . TYR A 1 281 ? -30.785 -5.011 -15.005 1.00 65.31 281 TYR A CA 1
ATOM 2349 C C . TYR A 1 281 ? -30.853 -5.358 -16.501 1.00 65.31 281 TYR A C 1
ATOM 2351 O O . TYR A 1 281 ? -31.804 -5.981 -16.975 1.00 65.31 281 TYR A O 1
ATOM 2359 N N . ASN A 1 282 ? -29.835 -4.938 -17.250 1.00 61.69 282 ASN A N 1
ATOM 2360 C CA . ASN A 1 282 ? -29.664 -5.246 -18.660 1.00 61.69 282 ASN A CA 1
ATOM 2361 C C . ASN A 1 282 ? -28.547 -6.285 -18.831 1.00 61.69 282 ASN A C 1
ATOM 2363 O O . ASN A 1 282 ? -27.360 -5.974 -18.712 1.00 61.69 282 ASN A O 1
ATOM 2367 N N . GLU A 1 283 ? -28.951 -7.516 -19.144 1.00 49.88 283 GLU A N 1
ATOM 2368 C CA . GLU A 1 283 ? -28.057 -8.670 -19.287 1.00 49.88 283 GLU A CA 1
ATOM 2369 C C . GLU A 1 283 ? -27.070 -8.537 -20.463 1.00 49.88 283 GLU A C 1
ATOM 2371 O O . GLU A 1 283 ? -25.995 -9.131 -20.427 1.00 49.88 283 GLU A O 1
ATOM 2376 N N . ASP A 1 284 ? -27.379 -7.724 -21.482 1.00 45.22 284 ASP A N 1
ATOM 2377 C CA . ASP A 1 284 ? -26.552 -7.609 -22.693 1.00 45.22 284 ASP A CA 1
ATOM 2378 C C . ASP A 1 284 ? -25.268 -6.793 -22.475 1.00 45.22 284 ASP A C 1
ATOM 2380 O O . ASP A 1 284 ? -24.284 -6.945 -23.209 1.00 45.22 284 ASP A O 1
ATOM 2384 N N . ASN A 1 285 ? -25.282 -5.874 -21.507 1.00 49.44 285 ASN A N 1
ATOM 2385 C CA . ASN A 1 285 ? -24.192 -4.924 -21.287 1.00 49.44 285 ASN A CA 1
ATOM 2386 C C . ASN A 1 285 ? -23.775 -4.759 -19.818 1.00 49.44 285 ASN A C 1
ATOM 2388 O O . ASN A 1 285 ? -22.908 -3.928 -19.553 1.00 49.44 285 ASN A O 1
ATOM 2392 N N . ASP A 1 286 ? -24.340 -5.551 -18.902 1.00 51.44 286 ASP A N 1
ATOM 2393 C CA . ASP A 1 286 ? -24.023 -5.546 -17.467 1.00 51.44 286 ASP A CA 1
ATOM 2394 C C . ASP A 1 286 ? -24.216 -4.159 -16.812 1.00 51.44 286 ASP A C 1
ATOM 2396 O O . ASP A 1 286 ? -23.427 -3.705 -15.981 1.00 51.44 286 ASP A O 1
ATOM 2400 N N . THR A 1 287 ? -25.276 -3.451 -17.219 1.00 60.25 287 THR A N 1
ATOM 2401 C CA . THR A 1 287 ? -25.670 -2.142 -16.663 1.00 60.25 287 THR A CA 1
ATOM 2402 C C . THR A 1 287 ? -27.127 -2.148 -16.212 1.00 60.25 287 THR A C 1
ATOM 2404 O O . THR A 1 287 ? -27.882 -3.060 -16.537 1.00 60.25 287 THR A O 1
ATOM 2407 N N . TYR A 1 288 ? -27.552 -1.127 -15.464 1.00 64.12 288 TYR A N 1
ATOM 2408 C CA . TYR A 1 288 ? -28.950 -0.982 -15.061 1.00 64.12 288 TYR A CA 1
ATOM 2409 C C . TYR A 1 288 ? -29.638 0.117 -15.869 1.00 64.12 288 TYR A C 1
ATOM 2411 O O . TYR A 1 288 ? -29.236 1.277 -15.831 1.00 64.12 288 TYR A O 1
ATOM 2419 N N . LYS A 1 289 ? -30.726 -0.215 -16.554 1.00 73.00 289 LYS A N 1
ATOM 2420 C CA . LYS A 1 289 ? -31.553 0.757 -17.268 1.00 73.00 289 LYS A CA 1
ATOM 2421 C C . LYS A 1 289 ? -32.430 1.527 -16.289 1.00 73.00 289 LYS A C 1
ATOM 2423 O O . LYS A 1 289 ? -33.146 0.919 -15.496 1.00 73.00 289 LYS A O 1
ATOM 2428 N N . ILE A 1 290 ? -32.441 2.855 -16.375 1.00 65.94 290 ILE A N 1
ATOM 2429 C CA . ILE A 1 290 ? -33.260 3.700 -15.497 1.00 65.94 290 ILE A CA 1
ATOM 2430 C C . ILE A 1 290 ? -34.695 3.762 -16.044 1.00 65.94 290 ILE A C 1
ATOM 2432 O O . ILE A 1 290 ? -34.936 4.252 -17.150 1.00 65.94 290 ILE A O 1
ATOM 2436 N N . LYS A 1 291 ? -35.663 3.247 -15.279 1.00 65.81 291 LYS A N 1
ATOM 2437 C CA . LYS A 1 291 ? -37.097 3.212 -15.620 1.00 65.81 291 LYS A CA 1
ATOM 2438 C C . LYS A 1 291 ? -37.879 4.404 -15.072 1.00 65.81 291 LYS A C 1
ATOM 2440 O O . LYS A 1 291 ? -38.844 4.830 -15.707 1.00 65.81 291 LYS A O 1
ATOM 2445 N N . SER A 1 292 ? -37.483 4.939 -13.921 1.00 58.97 292 SER A N 1
ATOM 2446 C CA . SER A 1 292 ? -38.123 6.095 -13.280 1.00 58.97 292 SER A CA 1
ATOM 2447 C C . SER A 1 292 ? -37.103 6.957 -12.525 1.00 58.97 292 SER A C 1
ATOM 2449 O O . SER A 1 292 ? -35.912 6.652 -12.514 1.00 58.97 292 SER A O 1
ATOM 2451 N N . SER A 1 293 ? -37.543 8.085 -11.955 1.00 65.88 293 SER A N 1
ATOM 2452 C CA . SER A 1 293 ? -36.647 9.051 -11.311 1.00 65.88 293 SER A CA 1
ATOM 2453 C C . SER A 1 293 ? -35.888 8.423 -10.135 1.00 65.88 293 SER A C 1
ATOM 2455 O O . SER A 1 293 ? -36.475 8.101 -9.100 1.00 65.88 293 SER A O 1
ATOM 2457 N N . ILE A 1 294 ? -34.562 8.289 -10.269 1.00 61.91 294 ILE A N 1
ATOM 2458 C CA . ILE A 1 294 ? -33.689 7.781 -9.198 1.00 61.91 294 ILE A CA 1
ATOM 2459 C C . ILE A 1 294 ? -33.810 8.650 -7.939 1.00 61.91 294 ILE A C 1
ATOM 2461 O O . ILE A 1 294 ? -33.802 8.128 -6.825 1.00 61.91 294 ILE A O 1
ATOM 2465 N N . THR A 1 295 ? -33.983 9.964 -8.095 1.00 59.34 295 THR A N 1
ATOM 2466 C CA . THR A 1 295 ? -34.136 10.901 -6.977 1.00 59.34 295 THR A CA 1
ATOM 2467 C C . THR A 1 295 ? -35.417 10.691 -6.180 1.00 59.34 295 THR A C 1
ATOM 2469 O O . THR A 1 295 ? -35.377 10.868 -4.967 1.00 59.34 295 THR A O 1
ATOM 2472 N N . GLU A 1 2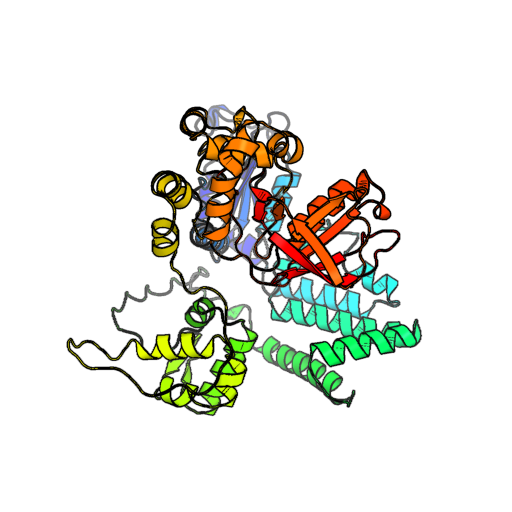96 ? -36.512 10.246 -6.803 1.00 59.34 296 GLU A N 1
ATOM 2473 C CA . GLU A 1 296 ? -37.740 9.865 -6.082 1.00 59.34 296 GLU A CA 1
ATOM 2474 C C . GLU A 1 296 ? -37.562 8.533 -5.334 1.00 59.34 296 GLU A C 1
ATOM 2476 O O . GLU A 1 296 ? -38.094 8.352 -4.240 1.00 59.34 296 GLU A O 1
ATOM 2481 N N . GLY A 1 297 ? -36.755 7.621 -5.884 1.00 57.56 297 GLY A N 1
ATOM 2482 C CA . GLY A 1 297 ? -36.399 6.348 -5.257 1.00 57.56 297 GLY A CA 1
ATOM 2483 C C . GLY A 1 297 ? -35.507 6.464 -4.037 1.00 57.56 297 GLY A C 1
ATOM 2484 O O . GLY A 1 297 ? -35.737 5.804 -3.023 1.00 57.56 297 GLY A O 1
ATOM 2485 N N . ILE A 1 298 ? -34.485 7.314 -4.135 1.00 61.19 298 ILE A N 1
ATOM 2486 C CA . ILE A 1 298 ? -33.478 7.501 -3.090 1.00 61.19 298 ILE A CA 1
ATOM 2487 C C . ILE A 1 298 ? -34.096 8.079 -1.812 1.00 61.19 298 ILE A C 1
ATOM 2489 O O . ILE A 1 298 ? -33.594 7.787 -0.734 1.00 61.19 298 ILE A O 1
ATOM 2493 N N . GLU A 1 299 ? -35.214 8.812 -1.863 1.00 60.59 299 GLU A N 1
ATOM 2494 C CA . GLU A 1 299 ? -35.880 9.319 -0.648 1.00 60.59 299 GLU A CA 1
ATOM 2495 C C . GLU A 1 299 ? -36.492 8.227 0.255 1.00 60.59 299 GLU A C 1
ATOM 2497 O O . GLU A 1 299 ? -36.996 8.527 1.340 1.00 60.59 299 GLU A O 1
ATOM 2502 N N . ASN A 1 300 ? -36.397 6.950 -0.127 1.00 70.56 300 ASN A N 1
ATOM 2503 C CA . ASN A 1 300 ? -36.746 5.826 0.732 1.00 70.56 300 ASN A CA 1
ATOM 2504 C C . ASN A 1 300 ? -35.837 5.755 1.983 1.00 70.56 300 ASN A C 1
ATOM 2506 O O . ASN A 1 300 ? -34.611 5.693 1.882 1.00 70.56 300 ASN A O 1
ATOM 2510 N N . ASN A 1 301 ? -36.443 5.696 3.176 1.00 65.50 301 ASN A N 1
ATOM 2511 C CA . ASN A 1 301 ? -35.722 5.644 4.456 1.00 65.50 301 ASN A CA 1
ATOM 2512 C C . ASN A 1 301 ? -34.734 4.466 4.561 1.00 65.50 301 ASN A C 1
ATOM 2514 O O . ASN A 1 301 ? -33.668 4.628 5.149 1.00 65.50 301 ASN A O 1
ATOM 2518 N N . GLU A 1 302 ? -35.038 3.312 3.961 1.00 62.88 302 GLU A N 1
ATOM 2519 C CA . GLU A 1 302 ? -34.130 2.156 3.958 1.00 62.88 302 GLU A CA 1
ATOM 2520 C C . GLU A 1 302 ? -32.910 2.400 3.060 1.00 62.88 302 GLU A C 1
ATOM 2522 O O . GLU A 1 302 ? -31.797 2.004 3.401 1.00 62.88 302 GLU A O 1
ATOM 2527 N N . ILE A 1 303 ? -33.084 3.109 1.937 1.00 67.12 303 ILE A N 1
ATOM 2528 C CA . ILE A 1 303 ? -31.966 3.529 1.079 1.00 67.12 303 ILE A CA 1
ATOM 2529 C C . ILE A 1 303 ? -31.108 4.558 1.815 1.00 67.12 303 ILE A C 1
ATOM 2531 O O . ILE A 1 303 ? -29.882 4.467 1.791 1.00 67.12 303 ILE A O 1
ATOM 2535 N N . LYS A 1 304 ? -31.723 5.478 2.561 1.00 70.31 304 LYS A N 1
ATOM 2536 C CA . LYS A 1 304 ? -30.995 6.427 3.410 1.00 70.31 304 LYS A CA 1
ATOM 2537 C C . LYS A 1 304 ? -30.148 5.737 4.482 1.00 70.31 304 LYS A C 1
ATOM 2539 O O . LYS A 1 304 ? -29.008 6.141 4.696 1.00 70.31 304 LYS A O 1
ATOM 2544 N N . GLU A 1 305 ? -30.648 4.667 5.093 1.00 69.62 305 GLU A N 1
ATOM 2545 C CA . GLU A 1 305 ? -29.868 3.840 6.026 1.00 69.62 305 GLU A CA 1
ATOM 2546 C C . GLU A 1 305 ? -28.737 3.056 5.336 1.00 69.62 305 GLU A C 1
ATOM 2548 O O . GLU A 1 305 ? -27.647 2.938 5.895 1.00 69.62 305 GLU A O 1
ATOM 2553 N N . ILE A 1 306 ? -28.952 2.549 4.114 1.00 64.69 306 ILE A N 1
ATOM 2554 C CA . ILE A 1 306 ? -27.914 1.856 3.322 1.00 64.69 306 ILE A CA 1
ATOM 2555 C C . ILE A 1 306 ? -26.767 2.810 2.955 1.00 64.69 306 ILE A C 1
ATOM 2557 O O . ILE A 1 306 ? -25.592 2.418 2.976 1.00 64.69 306 ILE A O 1
ATOM 2561 N N . LEU A 1 307 ? -27.115 4.047 2.598 1.00 59.50 307 LEU A N 1
ATOM 2562 C CA . LEU A 1 307 ? -26.188 5.059 2.103 1.00 59.50 307 LEU A CA 1
ATOM 2563 C C . LEU A 1 307 ? -25.497 5.846 3.222 1.00 59.50 307 LEU A C 1
ATOM 2565 O O . LEU A 1 307 ? -24.359 6.272 3.032 1.00 59.50 307 LEU A O 1
ATOM 2569 N N . GLY A 1 308 ? -26.140 6.002 4.380 1.00 72.44 308 GLY A N 1
ATOM 2570 C CA . GLY A 1 308 ? -25.566 6.673 5.543 1.00 72.44 308 GLY A CA 1
ATOM 2571 C C . GLY A 1 308 ? -25.124 8.106 5.234 1.00 72.44 308 GLY A C 1
ATOM 2572 O O . GLY A 1 308 ? -25.901 8.922 4.744 1.00 72.44 308 GLY A O 1
ATOM 2573 N N . ASP A 1 309 ? -23.856 8.401 5.501 1.00 63.81 309 ASP A N 1
ATOM 2574 C CA . ASP A 1 309 ? -23.191 9.682 5.237 1.00 63.81 309 ASP A CA 1
ATOM 2575 C C . ASP A 1 309 ? -23.022 10.000 3.739 1.00 63.81 309 ASP A C 1
ATOM 2577 O O . ASP A 1 309 ? -22.930 11.167 3.357 1.00 63.81 309 ASP A O 1
ATOM 2581 N N . LYS A 1 310 ? -23.051 8.980 2.871 1.00 63.31 310 LYS A N 1
ATOM 2582 C CA . LYS A 1 310 ? -22.937 9.124 1.405 1.00 63.31 310 LYS A CA 1
ATOM 2583 C C . LYS A 1 310 ? -24.264 9.476 0.736 1.00 63.31 310 LYS A C 1
ATOM 2585 O O . LYS A 1 310 ? -24.288 9.764 -0.460 1.00 63.31 310 LYS A O 1
ATOM 2590 N N . PHE A 1 311 ? -25.363 9.465 1.493 1.00 68.81 311 PHE A N 1
ATOM 2591 C CA . PHE A 1 311 ? -26.712 9.712 0.990 1.00 68.81 311 PHE A CA 1
ATOM 2592 C C . PHE A 1 311 ? -26.829 11.033 0.227 1.00 68.81 311 PHE A C 1
ATOM 2594 O O . PHE A 1 311 ? -27.283 11.038 -0.913 1.00 68.81 311 PHE A O 1
ATOM 2601 N N . ASP A 1 312 ? -26.379 12.139 0.822 1.00 60.47 312 ASP A N 1
ATOM 2602 C CA . ASP A 1 312 ? -26.519 13.464 0.212 1.00 60.47 312 ASP A CA 1
ATOM 2603 C C . ASP A 1 312 ? -25.615 13.626 -1.019 1.00 60.47 312 ASP A C 1
ATOM 2605 O O . ASP A 1 312 ? -26.003 14.277 -1.985 1.00 60.47 312 ASP A O 1
ATOM 2609 N N . ILE A 1 313 ? -24.435 12.995 -1.026 1.00 58.72 313 ILE A N 1
ATOM 2610 C CA . ILE A 1 313 ? -23.501 13.015 -2.166 1.00 58.72 313 ILE A CA 1
ATOM 2611 C C . ILE A 1 313 ? -24.124 12.301 -3.367 1.00 58.72 313 ILE A C 1
ATOM 2613 O O . ILE A 1 313 ? -24.144 12.848 -4.468 1.00 58.72 313 ILE A O 1
ATOM 2617 N N . ILE A 1 314 ? -24.685 11.114 -3.138 1.00 60.22 314 ILE A N 1
ATOM 2618 C CA . ILE A 1 314 ? -25.319 10.305 -4.182 1.00 60.22 314 ILE A CA 1
ATOM 2619 C C . ILE A 1 314 ? -26.634 10.949 -4.633 1.00 60.22 314 ILE A C 1
ATOM 2621 O O . ILE A 1 314 ? -26.912 11.026 -5.822 1.00 60.22 314 ILE A O 1
ATOM 2625 N N . LYS A 1 315 ? -27.441 11.485 -3.713 1.00 66.25 315 LYS A N 1
ATOM 2626 C CA . LYS A 1 315 ? -28.664 12.214 -4.074 1.00 66.25 315 LYS A CA 1
ATOM 2627 C C . LYS A 1 315 ? -28.351 13.428 -4.955 1.00 66.25 315 LYS A C 1
ATOM 2629 O O . LYS A 1 315 ? -29.059 13.681 -5.926 1.00 66.25 315 LYS A O 1
ATOM 2634 N N . ASN A 1 316 ? -27.290 14.168 -4.633 1.00 58.44 316 ASN A N 1
ATOM 2635 C CA . ASN A 1 316 ? -26.903 15.360 -5.381 1.00 58.44 316 ASN A CA 1
ATOM 2636 C C . ASN A 1 316 ? -26.255 15.041 -6.734 1.00 58.44 316 ASN A C 1
ATOM 2638 O O . ASN A 1 316 ? -26.454 15.814 -7.669 1.00 58.44 316 ASN A O 1
ATOM 2642 N N . SER A 1 317 ? -25.556 13.909 -6.877 1.00 57.47 317 SER A N 1
ATOM 2643 C CA . SER A 1 317 ? -25.011 13.482 -8.174 1.00 57.47 317 SER A CA 1
ATOM 2644 C C . SER A 1 317 ? -26.100 13.116 -9.187 1.00 57.47 317 SER A C 1
ATOM 2646 O O . SER A 1 317 ? -25.886 13.273 -10.382 1.00 57.47 317 SER A O 1
ATOM 2648 N N . PHE A 1 318 ? -27.292 12.723 -8.726 1.00 57.44 318 PHE A N 1
ATOM 2649 C CA . PHE A 1 318 ? -28.468 12.524 -9.584 1.00 57.44 318 PHE A CA 1
ATOM 2650 C C . PHE A 1 318 ? -29.341 13.780 -9.755 1.00 57.44 318 PHE A C 1
ATOM 2652 O O . PHE A 1 318 ? -30.235 13.790 -10.598 1.00 57.44 318 PHE A O 1
ATOM 2659 N N . ASN A 1 319 ? -29.092 14.849 -8.989 1.00 50.47 319 ASN A N 1
ATOM 2660 C CA . ASN A 1 319 ? -29.768 16.145 -9.144 1.00 50.47 319 ASN A CA 1
ATOM 2661 C C . ASN A 1 319 ? -29.074 17.074 -10.157 1.00 50.47 319 ASN A C 1
ATOM 2663 O O . ASN A 1 319 ? -29.669 18.077 -10.548 1.00 50.47 319 ASN A O 1
ATOM 2667 N N . SER A 1 320 ? -27.843 16.777 -10.596 1.00 41.59 320 SER A N 1
ATOM 2668 C CA . SER A 1 320 ? -27.081 17.675 -11.481 1.00 41.59 320 SER A CA 1
ATOM 2669 C C . SER A 1 320 ? -27.580 17.732 -12.929 1.00 41.59 320 SER A C 1
ATOM 2671 O O . SER A 1 320 ? -27.052 18.521 -13.705 1.00 41.59 320 SER A O 1
ATOM 2673 N N . ASP A 1 321 ? -28.604 16.955 -13.290 1.00 37.78 321 ASP A N 1
ATOM 2674 C CA . ASP A 1 321 ? -29.201 16.972 -14.634 1.00 37.78 321 ASP A CA 1
ATOM 2675 C C . ASP A 1 321 ? -30.395 17.929 -14.787 1.00 37.78 321 ASP A C 1
ATOM 2677 O O . ASP A 1 321 ? -30.970 18.026 -15.869 1.00 37.78 321 ASP A O 1
ATOM 2681 N N . ASN A 1 322 ? -30.746 18.700 -13.755 1.00 32.66 322 ASN A N 1
ATOM 2682 C CA . ASN A 1 322 ? -31.705 19.797 -13.880 1.00 32.66 322 ASN A CA 1
ATOM 2683 C C . ASN A 1 322 ? -31.120 21.071 -13.273 1.00 32.66 322 ASN A C 1
ATOM 2685 O O . ASN A 1 322 ? -31.366 21.341 -12.103 1.00 32.66 322 ASN A O 1
ATOM 2689 N N . ASN A 1 323 ? -30.324 21.816 -14.046 1.00 27.80 323 ASN A N 1
ATOM 2690 C CA . ASN A 1 323 ? -30.293 23.288 -14.044 1.00 27.80 323 ASN A CA 1
ATOM 2691 C C . ASN A 1 323 ? -29.239 23.802 -15.042 1.00 27.80 323 ASN A C 1
ATOM 2693 O O . ASN A 1 323 ? -28.218 24.371 -14.665 1.00 27.80 323 ASN A O 1
ATOM 2697 N N . ASP A 1 324 ? -29.533 23.664 -16.336 1.00 29.12 324 ASP A N 1
ATOM 2698 C CA . ASP A 1 324 ? -29.307 24.801 -17.227 1.00 29.12 324 ASP A CA 1
ATOM 2699 C C . ASP A 1 324 ? -30.440 25.786 -16.922 1.00 29.12 324 ASP A C 1
ATOM 2701 O O . ASP A 1 324 ? -31.567 25.550 -17.353 1.00 29.12 324 ASP A O 1
ATOM 2705 N N . ASN A 1 325 ? -30.179 26.799 -16.093 1.00 25.16 325 ASN A N 1
ATOM 2706 C CA . ASN A 1 325 ? -30.739 28.150 -16.207 1.00 25.16 325 ASN A CA 1
ATOM 2707 C C . ASN A 1 325 ? -30.164 29.058 -15.112 1.00 25.16 325 ASN A C 1
ATOM 2709 O O . ASN A 1 325 ? -30.144 28.716 -13.930 1.00 25.16 325 ASN A O 1
ATOM 2713 N N . GLU A 1 326 ? -29.696 30.218 -15.562 1.00 31.48 326 GLU A N 1
ATOM 2714 C CA . GLU A 1 326 ? -29.388 31.398 -14.764 1.00 31.48 326 GLU A CA 1
ATOM 2715 C C . GLU A 1 326 ? -30.580 31.839 -13.889 1.00 31.48 326 GLU A C 1
ATOM 2717 O O . GLU A 1 326 ? -31.742 31.615 -14.227 1.00 31.48 326 GLU A O 1
ATOM 2722 N N . ASP A 1 327 ? -30.218 32.550 -12.818 1.00 28.48 327 ASP A N 1
ATOM 2723 C CA . ASP A 1 327 ? -31.014 33.506 -12.040 1.00 28.48 327 ASP A CA 1
ATOM 2724 C C . ASP A 1 327 ? -31.907 33.005 -10.873 1.00 28.48 327 ASP A C 1
ATOM 2726 O O . ASP A 1 327 ? -33.043 32.569 -11.025 1.00 28.48 327 ASP A O 1
ATOM 2730 N N . ASP A 1 328 ? -31.378 33.290 -9.672 1.00 28.88 328 ASP A N 1
ATOM 2731 C CA . ASP A 1 328 ? -32.027 34.017 -8.563 1.00 28.88 328 ASP A CA 1
ATOM 2732 C C . ASP A 1 328 ? -32.814 33.280 -7.437 1.00 28.88 328 ASP A C 1
ATOM 2734 O O . ASP A 1 328 ? -33.669 32.428 -7.660 1.00 28.88 328 ASP A O 1
ATOM 2738 N N . ILE A 1 329 ? -32.569 33.783 -6.208 1.00 24.09 329 ILE A N 1
ATOM 2739 C CA . ILE A 1 329 ? -33.443 33.852 -5.004 1.00 24.09 329 ILE A CA 1
ATOM 2740 C C . ILE A 1 329 ? -33.261 32.835 -3.838 1.00 24.09 329 ILE A C 1
ATOM 2742 O O . ILE A 1 329 ? -33.770 31.720 -3.819 1.00 24.09 329 ILE A O 1
ATOM 2746 N N . ASP A 1 330 ? -32.593 33.373 -2.804 1.00 25.58 330 ASP A N 1
ATOM 2747 C CA . ASP A 1 330 ? -32.859 33.392 -1.346 1.00 25.58 330 ASP A CA 1
ATOM 2748 C C . ASP A 1 330 ? -33.125 32.136 -0.485 1.00 25.58 330 ASP A C 1
ATOM 2750 O O . ASP A 1 330 ? -34.157 31.476 -0.532 1.00 25.58 330 ASP A O 1
ATOM 2754 N N . ASN A 1 331 ? -32.200 31.982 0.473 1.00 28.41 331 ASN A N 1
ATOM 2755 C CA . ASN A 1 331 ? -32.375 32.035 1.933 1.00 28.41 331 ASN A CA 1
ATOM 2756 C C . ASN A 1 331 ? -33.586 31.396 2.645 1.00 28.41 331 ASN A C 1
ATOM 2758 O O . ASN A 1 331 ? -34.750 31.725 2.457 1.00 28.41 331 ASN A O 1
ATOM 2762 N N . GLU A 1 332 ? -33.198 30.683 3.708 1.00 28.83 332 GLU A N 1
ATOM 2763 C CA . GLU A 1 332 ? -33.932 30.479 4.958 1.00 28.83 332 GLU A CA 1
ATOM 2764 C C . GLU A 1 332 ? -35.258 29.717 4.901 1.00 28.83 332 GLU A C 1
ATOM 2766 O O . GLU A 1 332 ? -36.351 30.279 4.873 1.00 28.83 332 GLU A O 1
ATOM 2771 N N . LYS A 1 333 ? -35.141 28.412 5.152 1.00 26.50 333 LYS A N 1
ATOM 2772 C CA . LYS A 1 333 ? -35.795 27.719 6.279 1.00 26.50 333 LYS A CA 1
ATOM 2773 C C . LYS A 1 333 ? -35.385 26.251 6.238 1.00 26.50 333 LYS A C 1
ATOM 2775 O O . LYS A 1 333 ? -35.492 25.616 5.208 1.00 26.50 333 LYS A O 1
ATOM 2780 N N . GLN A 1 334 ? -34.968 25.587 7.300 1.00 25.53 334 GLN A N 1
ATOM 2781 C CA . GLN A 1 334 ? -34.672 25.921 8.686 1.00 25.53 334 GLN A CA 1
ATOM 2782 C C . GLN A 1 334 ? -34.114 24.581 9.195 1.00 25.53 334 GLN A C 1
ATOM 2784 O O . GLN A 1 334 ? -34.757 23.548 9.061 1.00 25.53 334 GLN A O 1
ATOM 2789 N N . LYS A 1 335 ? -32.854 24.514 9.622 1.00 32.75 335 LYS A N 1
ATOM 2790 C CA . LYS A 1 335 ? -32.552 24.474 11.059 1.00 32.75 335 LYS A CA 1
ATOM 2791 C C . LYS A 1 335 ? -33.519 23.577 11.857 1.00 32.75 335 LYS A C 1
ATOM 2793 O O . LYS A 1 335 ? -34.385 24.078 12.561 1.00 32.75 335 LYS A O 1
ATOM 2798 N N . SER A 1 336 ? -33.286 22.267 11.805 1.00 25.03 336 SER A N 1
ATOM 2799 C CA . SER A 1 336 ? -33.574 21.312 12.889 1.00 25.03 336 SER A CA 1
ATOM 2800 C C . SER A 1 336 ? -32.968 19.950 12.500 1.00 25.03 336 SER A C 1
ATOM 2802 O O . SER A 1 336 ? -33.374 19.410 11.483 1.00 25.03 336 SER A O 1
ATOM 2804 N N . LEU A 1 337 ? -31.998 19.320 13.167 1.00 29.55 337 LEU A N 1
ATOM 2805 C CA . LEU A 1 337 ? -31.383 19.479 14.488 1.00 29.55 337 LEU A CA 1
ATOM 2806 C C . LEU A 1 337 ? -29.953 18.869 14.421 1.00 29.55 337 LEU A C 1
ATOM 2808 O O . LEU A 1 337 ? -29.815 17.709 14.065 1.00 29.55 337 LEU A O 1
ATOM 2812 N N . ILE A 1 338 ? -28.885 19.675 14.537 1.00 26.61 338 ILE A N 1
ATOM 2813 C CA . ILE A 1 338 ? -27.891 19.690 15.646 1.00 26.61 338 ILE A CA 1
ATOM 2814 C C . ILE A 1 338 ? -27.217 18.315 15.896 1.00 26.61 338 ILE A C 1
ATOM 2816 O O . ILE A 1 338 ? -27.816 17.446 16.512 1.00 26.61 338 ILE A O 1
ATOM 2820 N N . LEU A 1 339 ? -25.982 18.076 15.421 1.00 27.02 339 LEU A N 1
ATOM 2821 C CA . LEU A 1 339 ? -24.716 18.398 16.120 1.00 27.02 339 LEU A CA 1
ATOM 2822 C C . LEU A 1 339 ? -23.522 18.580 15.139 1.00 27.02 339 LEU A C 1
ATOM 2824 O O . LEU A 1 339 ? -23.426 17.888 14.134 1.00 27.02 339 LEU A O 1
ATOM 2828 N N . LYS A 1 340 ? -22.645 19.549 15.453 1.00 31.03 340 LYS A N 1
ATOM 2829 C CA . LYS A 1 340 ? -21.389 19.974 14.776 1.00 31.03 340 LYS A CA 1
ATOM 2830 C C . LYS A 1 340 ? -20.301 18.881 14.901 1.00 31.03 340 LYS A C 1
ATOM 2832 O O . LYS A 1 340 ? -20.413 18.082 15.817 1.00 31.03 340 LYS A O 1
ATOM 2837 N N . GLU A 1 341 ? -19.247 18.748 14.089 1.00 31.66 341 GLU A N 1
ATOM 2838 C CA . GLU A 1 341 ? -18.081 19.628 13.820 1.00 31.66 341 GLU A CA 1
ATOM 2839 C C . GLU A 1 341 ? -17.097 18.687 13.054 1.00 31.66 341 GLU A C 1
ATOM 2841 O O . GLU A 1 341 ? -16.924 17.563 13.508 1.00 31.66 341 GLU A O 1
ATOM 2846 N N . ASN A 1 342 ? -16.600 18.961 11.839 1.00 37.12 342 ASN A N 1
ATOM 2847 C CA . ASN A 1 342 ? -15.177 19.278 11.612 1.00 37.12 342 ASN A CA 1
ATOM 2848 C C . ASN A 1 342 ? -14.931 19.640 10.120 1.00 37.12 342 ASN A C 1
ATOM 2850 O O . ASN A 1 342 ? -15.232 18.878 9.211 1.00 37.12 342 ASN A O 1
ATOM 2854 N N . ASP A 1 343 ? -14.479 20.881 9.923 1.00 49.09 343 ASP A N 1
ATOM 2855 C CA . ASP A 1 343 ? -13.831 21.554 8.778 1.00 49.09 343 ASP A CA 1
ATOM 2856 C C . ASP A 1 343 ? -14.175 21.203 7.300 1.00 49.09 343 ASP A C 1
ATOM 2858 O O . ASP A 1 343 ? -13.644 20.272 6.706 1.00 49.09 343 ASP A O 1
ATOM 2862 N N . LYS A 1 344 ? -14.966 22.069 6.640 1.00 51.78 344 LYS A N 1
ATOM 2863 C CA . LYS A 1 344 ? -15.309 22.010 5.197 1.00 51.78 344 LYS A CA 1
ATOM 2864 C C . LYS A 1 344 ? -14.398 22.861 4.286 1.00 51.78 344 LYS A C 1
ATOM 2866 O O . LYS A 1 344 ? -14.753 23.085 3.129 1.00 51.78 344 LYS A O 1
ATOM 2871 N N . ARG A 1 345 ? -13.273 23.396 4.786 1.00 64.00 345 ARG A N 1
ATOM 2872 C CA . ARG A 1 345 ? -12.389 24.286 4.003 1.00 64.00 345 ARG A CA 1
ATOM 2873 C C . ARG A 1 345 ? -11.705 23.553 2.843 1.00 64.00 345 ARG A C 1
ATOM 2875 O O . ARG A 1 345 ? -11.049 22.530 3.044 1.00 64.00 345 ARG A O 1
ATOM 2882 N N . THR A 1 346 ? -11.785 24.129 1.645 1.00 79.81 346 THR A N 1
ATOM 2883 C CA . THR A 1 346 ? -11.023 23.709 0.457 1.00 79.81 346 THR A CA 1
ATOM 2884 C C . THR A 1 346 ? -9.522 23.985 0.631 1.00 79.81 346 THR A C 1
ATOM 2886 O O . THR A 1 346 ? -9.138 24.890 1.373 1.00 79.81 346 THR A O 1
ATOM 2889 N N . ILE A 1 347 ? -8.649 23.277 -0.104 1.00 80.25 347 ILE A N 1
ATOM 2890 C CA . ILE A 1 347 ? -7.190 23.536 -0.090 1.00 80.25 347 ILE A CA 1
ATOM 2891 C C . ILE A 1 347 ? -6.884 25.019 -0.363 1.00 80.25 347 ILE A C 1
ATOM 2893 O O . ILE A 1 347 ? -6.090 25.642 0.337 1.00 80.25 347 ILE A O 1
ATOM 2897 N N . LYS A 1 348 ? -7.570 25.627 -1.340 1.00 81.50 348 LYS A N 1
ATOM 2898 C CA . LYS A 1 348 ? -7.382 27.047 -1.679 1.00 81.50 348 LYS A CA 1
ATOM 2899 C C . LYS A 1 348 ? -7.725 27.978 -0.516 1.00 81.50 348 LYS A C 1
ATOM 2901 O O . LYS A 1 348 ? -7.085 29.014 -0.368 1.00 81.50 348 LYS A O 1
ATOM 2906 N N . GLU A 1 349 ? -8.735 27.650 0.282 1.00 86.94 349 GLU A N 1
ATOM 2907 C CA . GLU A 1 349 ? -9.107 28.439 1.462 1.00 86.94 349 GLU A CA 1
ATOM 2908 C C . GLU A 1 349 ? -8.088 28.279 2.588 1.00 86.94 349 GLU A C 1
ATOM 2910 O O . GLU A 1 349 ? -7.724 29.280 3.198 1.00 86.94 349 GLU A O 1
ATOM 2915 N N . ARG A 1 350 ? -7.570 27.063 2.800 1.00 88.69 350 ARG A N 1
ATOM 2916 C CA . ARG A 1 350 ? -6.505 26.770 3.776 1.00 88.69 350 ARG A CA 1
ATOM 2917 C C . ARG A 1 350 ? -5.214 27.523 3.466 1.00 88.69 350 ARG A C 1
ATOM 2919 O O . ARG A 1 350 ? -4.620 28.142 4.337 1.00 88.69 350 ARG A O 1
ATOM 2926 N N . ILE A 1 351 ? -4.811 27.545 2.198 1.00 88.25 351 ILE A N 1
ATOM 2927 C CA . ILE A 1 351 ? -3.624 28.295 1.764 1.00 88.25 351 ILE A CA 1
ATOM 2928 C C . ILE A 1 351 ? -3.849 29.799 1.933 1.00 88.25 351 ILE A C 1
ATOM 2930 O O . ILE A 1 351 ? -2.949 30.519 2.348 1.00 88.25 351 ILE A O 1
ATOM 2934 N N . LYS A 1 352 ? -5.057 30.298 1.645 1.00 91.69 352 LYS A N 1
ATOM 2935 C CA . LYS A 1 352 ? -5.381 31.718 1.840 1.00 91.69 352 LYS A CA 1
ATOM 2936 C C . LYS A 1 352 ? -5.428 32.131 3.311 1.00 91.69 352 LYS A C 1
ATOM 2938 O O . LYS A 1 352 ? -5.195 33.309 3.576 1.00 91.69 352 LYS A O 1
ATOM 2943 N N . SER A 1 353 ? -5.749 31.220 4.234 1.00 92.12 353 SER A N 1
ATOM 2944 C CA . SER A 1 353 ? -5.736 31.512 5.672 1.00 92.12 353 SER A CA 1
ATOM 2945 C C . SER A 1 353 ? -4.330 31.548 6.264 1.00 92.12 353 SER A C 1
ATOM 2947 O O . SER A 1 353 ? -4.147 32.192 7.293 1.00 92.12 353 SER A O 1
ATOM 2949 N N . LEU A 1 354 ? -3.335 30.957 5.595 1.00 94.56 354 LEU A N 1
ATOM 2950 C CA . LEU A 1 354 ? -1.943 31.047 6.025 1.00 94.56 354 LEU A CA 1
ATOM 2951 C C . LEU A 1 354 ? -1.386 32.481 5.920 1.00 94.56 354 LEU A C 1
ATOM 2953 O O . LEU A 1 354 ? -1.674 33.206 4.952 1.00 94.56 354 LEU A O 1
ATOM 2957 N N . PRO A 1 355 ? -0.491 32.873 6.850 1.00 96.12 355 PRO A N 1
ATOM 2958 C CA . PRO A 1 355 ? 0.373 34.035 6.695 1.00 96.12 355 PRO A CA 1
ATOM 2959 C C . PRO A 1 355 ? 1.074 34.050 5.337 1.00 96.12 355 PRO A C 1
ATOM 2961 O O . PRO A 1 355 ? 1.499 33.014 4.830 1.00 96.12 355 PRO A O 1
ATOM 2964 N N . LYS A 1 356 ? 1.242 35.242 4.752 1.00 95.69 356 LYS A N 1
ATOM 2965 C CA . LYS A 1 356 ? 1.782 35.413 3.390 1.00 95.69 356 LYS A CA 1
ATOM 2966 C C . LYS A 1 356 ? 3.104 34.679 3.147 1.00 95.69 356 LYS A C 1
ATOM 2968 O O . LYS A 1 356 ? 3.292 34.156 2.056 1.00 95.69 356 LYS A O 1
ATOM 2973 N N . HIS A 1 357 ? 3.999 34.651 4.136 1.00 95.50 357 HIS A N 1
ATOM 2974 C CA . HIS A 1 357 ? 5.299 33.984 4.023 1.00 95.50 357 HIS A CA 1
ATOM 2975 C C . HIS A 1 357 ? 5.207 32.452 4.042 1.00 95.50 357 HIS A C 1
ATOM 2977 O O . HIS A 1 357 ? 6.153 31.804 3.618 1.00 95.50 357 HIS A O 1
ATOM 2983 N N . LEU A 1 358 ? 4.077 31.880 4.474 1.00 96.12 358 LEU A N 1
ATOM 2984 C CA . LEU A 1 358 ? 3.833 30.433 4.532 1.00 96.12 358 LEU A CA 1
ATOM 2985 C C . LEU A 1 358 ? 2.989 29.915 3.368 1.00 96.12 358 LEU A C 1
ATOM 2987 O O . LEU A 1 358 ? 2.915 28.708 3.162 1.00 96.12 358 LEU A O 1
ATOM 2991 N N . GLN A 1 359 ? 2.359 30.798 2.589 1.00 93.00 359 GLN A N 1
ATOM 2992 C CA . GLN A 1 359 ? 1.480 30.381 1.492 1.00 93.00 359 GLN A CA 1
ATOM 2993 C C . GLN A 1 359 ? 2.229 29.585 0.423 1.00 93.00 359 GLN A C 1
ATOM 2995 O O . GLN A 1 359 ? 1.656 28.664 -0.150 1.00 93.00 359 GLN A O 1
ATOM 3000 N N . GLU A 1 360 ? 3.493 29.913 0.145 1.00 90.88 360 GLU A N 1
ATOM 3001 C CA . GLU A 1 360 ? 4.307 29.145 -0.803 1.00 90.88 360 GLU A CA 1
ATOM 3002 C C . GLU A 1 360 ? 4.527 27.710 -0.308 1.00 90.88 360 GLU A C 1
ATOM 3004 O O . GLU A 1 360 ? 4.210 26.764 -1.027 1.00 90.88 360 GLU A O 1
ATOM 3009 N N . THR A 1 361 ? 4.967 27.548 0.942 1.00 92.50 361 THR A N 1
ATOM 3010 C CA . THR A 1 361 ? 5.136 26.237 1.582 1.00 92.50 361 THR A CA 1
ATOM 3011 C C . THR A 1 361 ? 3.812 25.467 1.633 1.00 92.50 361 THR A C 1
ATOM 3013 O O . THR A 1 361 ? 3.760 24.297 1.268 1.00 92.50 361 THR A O 1
ATOM 3016 N N . GLY A 1 362 ? 2.707 26.129 1.991 1.00 89.12 362 GLY A N 1
ATOM 3017 C CA . GLY A 1 362 ? 1.373 25.525 1.991 1.00 89.12 362 GLY A CA 1
ATOM 3018 C C . GLY A 1 362 ? 0.908 25.070 0.603 1.00 89.12 362 GLY A C 1
ATOM 3019 O O . GLY A 1 362 ? 0.305 24.009 0.488 1.00 89.12 362 GLY A O 1
ATOM 3020 N N . ASN A 1 363 ? 1.221 25.817 -0.466 1.00 87.00 363 ASN A N 1
ATOM 3021 C CA . ASN A 1 363 ? 0.937 25.386 -1.843 1.00 87.00 363 ASN A CA 1
ATOM 3022 C C . ASN A 1 363 ? 1.698 24.110 -2.221 1.00 87.00 363 ASN A C 1
ATOM 3024 O O . ASN A 1 363 ? 1.160 23.301 -2.972 1.00 87.00 363 ASN A O 1
ATOM 3028 N N . LYS A 1 364 ? 2.931 23.942 -1.728 1.00 86.00 364 LYS A N 1
ATOM 3029 C CA . LYS A 1 364 ? 3.742 22.748 -1.993 1.00 86.00 364 LYS A CA 1
ATOM 3030 C C . LYS A 1 364 ? 3.263 21.536 -1.185 1.00 86.00 364 LYS A C 1
ATOM 3032 O O . LYS A 1 364 ? 3.247 20.439 -1.725 1.00 86.00 364 LYS A O 1
ATOM 3037 N N . LEU A 1 365 ? 2.861 21.735 0.076 1.00 85.31 365 LEU A N 1
ATOM 3038 C CA . LEU A 1 365 ? 2.593 20.635 1.016 1.00 85.31 365 LEU A CA 1
ATOM 3039 C C . LEU A 1 365 ? 1.115 20.222 1.141 1.00 85.31 365 LEU A C 1
ATOM 3041 O O . LEU A 1 365 ? 0.844 19.063 1.422 1.00 85.31 365 LEU A O 1
ATOM 3045 N N . TYR A 1 366 ? 0.128 21.103 0.929 1.00 83.25 366 TYR A N 1
ATOM 3046 C CA . TYR A 1 366 ? -1.301 20.763 1.124 1.00 83.25 366 TYR A CA 1
ATOM 3047 C C . TYR A 1 366 ? -1.931 19.988 -0.050 1.00 83.25 366 TYR A C 1
ATOM 3049 O O . TYR A 1 366 ? -3.114 20.164 -0.359 1.00 83.25 366 TYR A O 1
ATOM 3057 N N . ASN A 1 367 ? -1.150 19.160 -0.741 1.00 64.69 367 ASN A N 1
ATOM 3058 C CA . ASN A 1 367 ? -1.630 18.350 -1.854 1.00 64.69 367 ASN A CA 1
ATOM 3059 C C . ASN A 1 367 ? -2.406 17.127 -1.332 1.00 64.69 367 ASN A C 1
ATOM 3061 O O . ASN A 1 367 ? -1.917 16.403 -0.478 1.00 64.69 367 ASN A O 1
ATOM 3065 N N . ASN A 1 368 ? -3.602 16.873 -1.870 1.00 49.09 368 ASN A N 1
ATOM 3066 C CA . ASN A 1 368 ? -4.444 15.741 -1.456 1.00 49.09 368 ASN A CA 1
ATOM 3067 C C . ASN A 1 368 ? -3.973 14.382 -2.008 1.00 49.09 368 ASN A C 1
ATOM 3069 O O . ASN A 1 368 ? -4.540 13.368 -1.623 1.00 49.09 368 ASN A O 1
ATOM 3073 N N . ASN A 1 369 ? -3.001 14.365 -2.926 1.00 49.28 369 ASN A N 1
ATOM 3074 C CA . ASN A 1 369 ? -2.329 13.167 -3.438 1.00 49.28 369 ASN A CA 1
ATOM 3075 C C . ASN A 1 369 ? -0.854 13.519 -3.693 1.00 49.28 369 ASN A C 1
ATOM 3077 O O . ASN A 1 369 ? -0.485 13.813 -4.837 1.00 49.28 369 ASN A O 1
ATOM 3081 N N . PRO A 1 370 ? -0.025 13.592 -2.643 1.00 54.12 370 PRO A N 1
ATOM 3082 C CA . PRO A 1 370 ? 1.387 13.875 -2.815 1.00 54.12 370 PRO A CA 1
ATOM 3083 C C . PRO A 1 370 ? 2.043 12.740 -3.606 1.00 54.12 370 PRO A C 1
ATOM 3085 O O . PRO A 1 370 ? 1.908 11.571 -3.248 1.00 54.12 370 PRO A O 1
ATOM 3088 N N . ILE A 1 371 ? 2.746 13.072 -4.691 1.00 56.03 371 ILE A N 1
ATOM 3089 C CA . ILE A 1 371 ? 3.687 12.126 -5.293 1.00 56.03 371 ILE A CA 1
ATOM 3090 C C . ILE A 1 371 ? 4.900 12.113 -4.357 1.00 56.03 371 ILE A C 1
ATOM 3092 O O . ILE A 1 371 ? 5.408 13.194 -4.025 1.00 56.03 371 ILE A O 1
ATOM 3096 N N . PRO A 1 372 ? 5.338 10.936 -3.874 1.00 54.69 372 PRO A N 1
ATOM 3097 C CA . PRO A 1 372 ? 6.420 10.886 -2.913 1.00 54.69 372 PRO A CA 1
ATOM 3098 C C . PRO A 1 372 ? 7.664 11.618 -3.410 1.00 54.69 372 PRO A C 1
ATOM 3100 O O . PRO A 1 372 ? 8.174 11.367 -4.502 1.00 54.69 372 PRO A O 1
ATOM 3103 N N . SER A 1 373 ? 8.106 12.557 -2.576 1.00 56.59 373 SER A N 1
ATOM 3104 C CA . SER A 1 373 ? 9.332 13.333 -2.724 1.00 56.59 373 SER A CA 1
ATOM 3105 C C . SER A 1 373 ? 9.496 14.203 -3.980 1.00 56.59 373 SER A C 1
ATOM 3107 O O . SER A 1 373 ? 10.628 14.508 -4.361 1.00 56.59 373 SER A O 1
ATOM 3109 N N . ASP A 1 374 ? 8.398 14.706 -4.559 1.00 66.38 374 ASP A N 1
ATOM 3110 C CA . ASP A 1 374 ? 8.414 15.699 -5.656 1.00 66.38 374 ASP A CA 1
ATOM 3111 C C . ASP A 1 374 ? 9.377 16.884 -5.424 1.00 66.38 374 ASP A C 1
ATOM 3113 O O . ASP A 1 374 ? 9.893 17.467 -6.383 1.00 66.38 374 ASP A O 1
ATOM 3117 N N . LEU A 1 375 ? 9.623 17.260 -4.160 1.00 75.75 375 LEU A N 1
ATOM 3118 C CA . LEU A 1 375 ? 10.441 18.421 -3.800 1.00 75.75 375 LEU A CA 1
ATOM 3119 C C . LEU A 1 375 ? 11.935 18.124 -3.633 1.00 75.75 375 LEU A C 1
ATOM 3121 O O . LEU A 1 375 ? 12.703 19.080 -3.559 1.00 75.75 375 LEU A O 1
ATOM 3125 N N . ILE A 1 376 ? 12.357 16.858 -3.543 1.00 80.81 376 ILE A N 1
ATOM 3126 C CA . ILE A 1 376 ? 13.763 16.516 -3.246 1.00 80.81 376 ILE A CA 1
ATOM 3127 C C . ILE A 1 376 ? 14.322 15.326 -4.028 1.00 80.81 376 ILE A C 1
ATOM 3129 O O . ILE A 1 376 ? 15.535 15.232 -4.155 1.00 80.81 376 ILE A O 1
ATOM 3133 N N . ILE A 1 377 ? 13.493 14.423 -4.553 1.00 78.44 377 ILE A N 1
ATOM 3134 C CA . ILE A 1 377 ? 13.953 13.221 -5.258 1.00 78.44 377 ILE A CA 1
ATOM 3135 C C . ILE A 1 377 ? 14.127 13.496 -6.762 1.00 78.44 377 ILE A C 1
ATOM 3137 O O . ILE A 1 377 ? 13.367 14.265 -7.368 1.00 78.44 377 ILE A O 1
ATOM 3141 N N . LYS A 1 378 ? 15.121 12.842 -7.377 1.00 76.75 378 LYS A N 1
ATOM 3142 C CA . LYS A 1 378 ? 15.309 12.817 -8.837 1.00 76.75 378 LYS A CA 1
ATOM 3143 C C . LYS A 1 378 ? 14.154 12.103 -9.534 1.00 76.75 378 LYS A C 1
ATOM 3145 O O . LYS A 1 378 ? 13.689 11.064 -9.081 1.00 76.75 378 LYS A O 1
ATOM 3150 N N . ASP A 1 379 ? 13.749 12.596 -10.699 1.00 74.69 379 ASP A N 1
ATOM 3151 C CA . ASP A 1 379 ? 12.659 11.981 -11.474 1.00 74.69 379 ASP A CA 1
ATOM 3152 C C . ASP A 1 379 ? 12.960 10.517 -11.881 1.00 74.69 379 ASP A C 1
ATOM 3154 O O . ASP A 1 379 ? 12.042 9.737 -12.144 1.00 74.69 379 ASP A O 1
ATOM 3158 N N . ASP A 1 380 ? 14.241 10.135 -11.933 1.00 71.56 380 ASP A N 1
ATOM 3159 C CA . ASP A 1 380 ? 14.742 8.796 -12.255 1.00 71.56 380 ASP A CA 1
ATOM 3160 C C . ASP A 1 380 ? 15.251 8.003 -11.039 1.00 71.56 380 ASP A C 1
ATOM 3162 O O . ASP A 1 380 ? 15.876 6.955 -11.220 1.00 71.56 380 ASP A O 1
ATOM 3166 N N . ALA A 1 381 ? 14.962 8.457 -9.815 1.00 68.31 381 ALA A N 1
ATOM 3167 C CA . ALA A 1 381 ? 15.407 7.783 -8.604 1.00 68.31 381 ALA A CA 1
ATOM 3168 C C . ALA A 1 381 ? 14.980 6.309 -8.553 1.00 68.31 381 ALA A C 1
ATOM 3170 O O . ALA A 1 381 ? 13.878 5.906 -8.960 1.00 68.31 381 ALA A O 1
ATOM 3171 N N . ASN A 1 382 ? 15.893 5.495 -8.038 1.00 69.19 382 ASN A N 1
ATOM 3172 C CA . ASN A 1 382 ? 15.773 4.053 -7.947 1.00 69.19 382 ASN A CA 1
ATOM 3173 C C . ASN A 1 382 ? 15.854 3.634 -6.479 1.00 69.19 382 ASN A C 1
ATOM 3175 O O . ASN A 1 382 ? 16.901 3.204 -6.003 1.00 69.19 382 ASN A O 1
ATOM 3179 N N . TYR A 1 383 ? 14.733 3.780 -5.778 1.00 68.31 383 TYR A N 1
ATOM 3180 C CA . TYR A 1 383 ? 14.542 3.285 -4.419 1.00 68.31 383 TYR A CA 1
ATOM 3181 C C . TYR A 1 383 ? 13.395 2.273 -4.394 1.00 68.31 383 TYR A C 1
ATOM 3183 O O . TYR A 1 383 ? 12.516 2.290 -5.261 1.00 68.31 383 TYR A O 1
ATOM 3191 N N . ASP A 1 384 ? 13.418 1.372 -3.416 1.00 69.62 384 ASP A N 1
ATOM 3192 C CA . ASP A 1 384 ? 12.344 0.404 -3.220 1.00 69.62 384 ASP A CA 1
ATOM 3193 C C . ASP A 1 384 ? 11.080 1.142 -2.758 1.00 69.62 384 ASP A C 1
ATOM 3195 O O . ASP A 1 384 ? 11.007 1.653 -1.645 1.00 69.62 384 ASP A O 1
ATOM 3199 N N . THR A 1 385 ? 10.082 1.239 -3.634 1.00 67.06 385 THR A N 1
ATOM 3200 C CA . THR A 1 385 ? 8.811 1.923 -3.355 1.00 67.06 385 THR A CA 1
ATOM 3201 C C . THR A 1 385 ? 7.869 1.108 -2.461 1.00 67.06 385 THR A C 1
ATOM 3203 O O . THR A 1 385 ? 6.818 1.605 -2.063 1.00 67.06 385 THR A O 1
ATOM 3206 N N . GLU A 1 386 ? 8.197 -0.153 -2.171 1.00 66.31 386 GLU A N 1
ATOM 3207 C CA . GLU A 1 386 ? 7.410 -1.040 -1.306 1.00 66.31 386 GLU A CA 1
ATOM 3208 C C . GLU A 1 386 ? 8.033 -1.217 0.091 1.00 66.31 386 GLU A C 1
ATOM 3210 O O . GLU A 1 386 ? 7.319 -1.552 1.058 1.00 66.31 386 GLU A O 1
ATOM 3215 N N . ASP A 1 387 ? 9.338 -0.961 0.222 1.00 69.31 387 ASP A N 1
ATOM 3216 C CA . ASP A 1 387 ? 10.033 -0.923 1.506 1.00 69.31 387 ASP A CA 1
ATOM 3217 C C . ASP A 1 387 ? 9.763 0.392 2.253 1.00 69.31 387 ASP A C 1
ATOM 3219 O O . ASP A 1 387 ? 10.144 1.487 1.849 1.00 69.31 387 ASP A O 1
ATOM 3223 N N . ILE A 1 388 ? 9.110 0.276 3.408 1.00 69.50 388 ILE A N 1
ATOM 3224 C CA . ILE A 1 388 ? 8.756 1.409 4.275 1.00 69.50 388 ILE A CA 1
ATOM 3225 C C . ILE A 1 388 ? 10.002 2.038 4.917 1.00 69.50 388 ILE A C 1
ATOM 3227 O O . ILE A 1 388 ? 9.971 3.197 5.331 1.00 69.50 388 ILE A O 1
ATOM 3231 N N . LEU A 1 389 ? 11.098 1.285 4.993 1.00 71.44 389 LEU A N 1
ATOM 3232 C CA . LEU A 1 389 ? 12.376 1.745 5.524 1.00 71.44 389 LEU A CA 1
ATOM 3233 C C . LEU A 1 389 ? 13.333 2.220 4.429 1.00 71.44 389 LEU A C 1
ATOM 3235 O O . LEU A 1 389 ? 14.453 2.609 4.760 1.00 71.44 389 LEU A O 1
ATOM 3239 N N . ALA A 1 390 ? 12.901 2.231 3.161 1.00 77.69 390 ALA A N 1
ATOM 3240 C CA . ALA A 1 390 ? 13.698 2.760 2.066 1.00 77.69 390 ALA A CA 1
ATOM 3241 C C . ALA A 1 390 ? 14.092 4.210 2.364 1.00 77.69 390 ALA A C 1
ATOM 3243 O O . ALA A 1 390 ? 13.255 5.117 2.381 1.00 77.69 390 ALA A O 1
ATOM 3244 N N . TYR A 1 391 ? 15.385 4.396 2.618 1.00 80.12 391 TYR A N 1
ATOM 3245 C CA . TYR A 1 391 ? 16.001 5.698 2.781 1.00 80.12 391 TYR A CA 1
ATOM 3246 C C . TYR A 1 391 ? 16.438 6.221 1.420 1.00 80.12 391 TYR A C 1
ATOM 3248 O O . TYR A 1 391 ? 17.028 5.494 0.618 1.00 80.12 391 TYR A O 1
ATOM 3256 N N . ILE A 1 392 ? 16.174 7.497 1.182 1.00 78.62 392 ILE A N 1
ATOM 3257 C CA . ILE A 1 392 ? 16.657 8.198 0.002 1.00 78.62 392 ILE A CA 1
ATOM 3258 C C . ILE A 1 392 ? 18.064 8.695 0.288 1.00 78.62 392 ILE A C 1
ATOM 3260 O O . ILE A 1 392 ? 18.260 9.675 1.003 1.00 78.62 392 ILE A O 1
ATOM 3264 N N . ASP A 1 393 ? 19.039 7.995 -0.276 1.00 75.38 393 ASP A N 1
ATOM 3265 C CA . ASP A 1 393 ? 20.438 8.395 -0.221 1.00 75.38 393 ASP A CA 1
ATOM 3266 C C . ASP A 1 393 ? 20.750 9.588 -1.144 1.00 75.38 393 ASP A C 1
ATOM 3268 O O . ASP A 1 393 ? 19.946 10.008 -1.981 1.00 75.38 393 ASP A O 1
ATOM 3272 N N . GLU A 1 394 ? 21.957 10.138 -0.991 1.00 73.56 394 GLU A N 1
ATOM 3273 C CA . GLU A 1 394 ? 22.454 11.273 -1.780 1.00 73.56 394 GLU A CA 1
ATOM 3274 C C . GLU A 1 394 ? 22.406 11.002 -3.297 1.00 73.56 394 GLU A C 1
ATOM 3276 O O . GLU A 1 394 ? 22.188 11.923 -4.087 1.00 73.56 394 GLU A O 1
ATOM 3281 N N . ASP A 1 395 ? 22.525 9.738 -3.717 1.00 76.75 395 ASP A N 1
ATOM 3282 C CA . ASP A 1 395 ? 22.466 9.339 -5.124 1.00 76.75 395 ASP A CA 1
ATOM 3283 C C . ASP A 1 395 ? 21.055 9.479 -5.717 1.00 76.75 395 ASP A C 1
ATOM 3285 O O . ASP A 1 395 ? 20.915 9.659 -6.932 1.00 76.75 395 ASP A O 1
ATOM 3289 N N . ASN A 1 396 ? 20.012 9.470 -4.885 1.00 79.25 396 ASN A N 1
ATOM 3290 C CA . ASN A 1 396 ? 18.615 9.635 -5.287 1.00 79.25 396 ASN A CA 1
ATOM 3291 C C . ASN A 1 396 ? 18.053 11.048 -5.023 1.00 79.25 396 ASN A C 1
ATOM 3293 O O . ASN A 1 396 ? 16.959 11.369 -5.505 1.00 79.25 396 ASN A O 1
ATOM 3297 N N . ILE A 1 397 ? 18.802 11.914 -4.329 1.00 81.88 397 ILE A N 1
ATOM 3298 C CA . ILE A 1 397 ? 18.435 13.318 -4.085 1.00 81.88 397 ILE A CA 1
ATOM 3299 C C . ILE A 1 397 ? 18.773 14.185 -5.303 1.00 81.88 397 ILE A C 1
ATOM 3301 O O . ILE A 1 397 ? 19.895 14.206 -5.809 1.00 81.88 397 ILE A O 1
ATOM 3305 N N . ASP A 1 398 ? 17.797 14.954 -5.773 1.00 86.44 398 ASP A N 1
ATOM 3306 C CA . ASP A 1 398 ? 18.001 16.006 -6.761 1.00 86.44 398 ASP A CA 1
ATOM 3307 C C . ASP A 1 398 ? 18.559 17.253 -6.063 1.00 86.44 398 ASP A C 1
ATOM 3309 O O . ASP A 1 398 ? 17.830 18.012 -5.419 1.00 86.44 398 ASP A O 1
ATOM 3313 N N . GLU A 1 399 ? 19.870 17.469 -6.190 1.00 85.62 399 GLU A N 1
ATOM 3314 C CA . GLU A 1 399 ? 20.565 18.614 -5.588 1.00 85.62 399 GLU A CA 1
ATOM 3315 C C . GLU A 1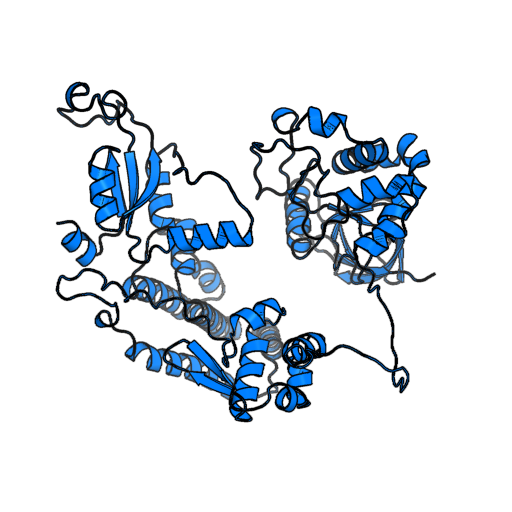 399 ? 19.969 19.966 -6.014 1.00 85.62 399 GLU A C 1
ATOM 3317 O O . GLU A 1 399 ? 19.934 20.912 -5.220 1.00 85.62 399 GLU A O 1
ATOM 3322 N N . GLU A 1 400 ? 19.474 20.083 -7.251 1.00 86.62 400 GLU A N 1
ATOM 3323 C CA . GLU A 1 400 ? 18.892 21.329 -7.745 1.00 86.62 400 GLU A CA 1
ATOM 3324 C C . GLU A 1 400 ? 17.563 21.611 -7.040 1.00 86.62 400 GLU A C 1
ATOM 3326 O O . GLU A 1 400 ? 17.334 22.742 -6.597 1.00 86.62 400 GLU A O 1
ATOM 3331 N N . LYS A 1 401 ? 16.701 20.599 -6.896 1.00 87.06 401 LYS A N 1
ATOM 3332 C CA . LYS A 1 401 ? 15.446 20.723 -6.139 1.00 87.06 401 LYS A CA 1
ATOM 3333 C C . LYS A 1 401 ? 15.718 20.975 -4.655 1.00 87.06 401 LYS A C 1
ATOM 3335 O O . LYS A 1 401 ? 15.171 21.925 -4.094 1.00 87.06 401 LYS A O 1
ATOM 3340 N N . TYR A 1 402 ? 16.631 20.213 -4.054 1.00 86.25 402 TYR A N 1
ATOM 3341 C CA . TYR A 1 402 ? 16.996 20.343 -2.643 1.00 86.25 402 TYR A CA 1
ATOM 3342 C C . TYR A 1 402 ? 17.553 21.739 -2.314 1.00 86.25 402 TYR A C 1
ATOM 3344 O O . TYR A 1 402 ? 17.181 22.352 -1.314 1.00 86.25 402 TYR A O 1
ATOM 3352 N N . SER A 1 403 ? 18.384 22.314 -3.191 1.00 87.06 403 SER A N 1
ATOM 3353 C CA . SER A 1 403 ? 18.941 23.664 -2.998 1.00 87.06 403 SER A CA 1
ATOM 3354 C C . SER A 1 403 ? 17.902 24.795 -3.050 1.00 87.06 403 SER A C 1
ATOM 3356 O O . SER A 1 403 ? 18.181 25.907 -2.595 1.00 87.06 403 SER A O 1
ATOM 3358 N N . LYS A 1 404 ? 16.707 24.528 -3.596 1.00 90.12 404 LYS A N 1
ATOM 3359 C CA . LYS A 1 404 ? 15.591 25.485 -3.690 1.00 90.12 404 LYS A CA 1
ATOM 3360 C C . LYS A 1 404 ? 14.665 25.450 -2.476 1.00 90.12 404 LYS A C 1
ATOM 3362 O O . LYS A 1 404 ? 13.755 26.280 -2.411 1.00 90.12 404 LYS A O 1
ATOM 3367 N N . LEU A 1 405 ? 14.871 24.525 -1.538 1.00 90.38 405 LEU A N 1
ATOM 3368 C CA . LEU A 1 405 ? 14.083 24.480 -0.314 1.00 90.38 405 LEU A CA 1
ATOM 3369 C C . LEU A 1 405 ? 14.310 25.747 0.512 1.00 90.38 405 LEU A C 1
ATOM 3371 O O . LEU A 1 405 ? 15.441 26.186 0.734 1.00 90.38 405 LEU A O 1
ATOM 3375 N N . ASN A 1 406 ? 13.224 26.335 1.004 1.00 92.38 406 ASN A N 1
ATOM 3376 C CA . ASN A 1 406 ? 13.326 27.419 1.973 1.00 92.38 406 ASN A CA 1
ATOM 3377 C C . ASN A 1 406 ? 13.708 26.889 3.371 1.00 92.38 406 ASN A C 1
ATOM 3379 O O . ASN A 1 406 ? 13.840 25.686 3.603 1.00 92.38 406 ASN A O 1
ATOM 3383 N N . GLU A 1 407 ? 13.911 27.799 4.327 1.00 93.56 407 GLU A N 1
ATOM 3384 C CA . GLU A 1 407 ? 14.383 27.440 5.671 1.00 93.56 407 GLU A CA 1
ATOM 3385 C C . GLU A 1 407 ? 13.412 26.503 6.417 1.00 93.56 407 GLU A C 1
ATOM 3387 O O . GLU A 1 407 ? 13.858 25.591 7.114 1.00 93.56 407 GLU A O 1
ATOM 3392 N N . ILE A 1 408 ? 12.096 26.685 6.242 1.00 94.25 408 ILE A N 1
ATOM 3393 C CA . ILE A 1 408 ? 11.069 25.822 6.847 1.00 94.25 408 ILE A CA 1
ATOM 3394 C C . ILE A 1 408 ? 11.063 24.454 6.168 1.00 94.25 408 ILE A C 1
ATOM 3396 O O . ILE A 1 408 ? 11.082 23.439 6.851 1.00 94.25 408 ILE A O 1
ATOM 3400 N N . GLU A 1 409 ? 11.083 24.415 4.839 1.00 92.81 409 GLU A N 1
ATOM 3401 C CA . GLU A 1 409 ? 11.123 23.181 4.048 1.00 92.81 409 GLU A CA 1
ATOM 3402 C C . GLU A 1 409 ? 12.362 22.335 4.384 1.00 92.81 409 GLU A C 1
ATOM 3404 O O . GLU A 1 409 ? 12.253 21.144 4.667 1.00 92.81 409 GLU A O 1
ATOM 3409 N N . THR A 1 410 ? 13.531 22.970 4.484 1.00 91.44 410 THR A N 1
ATOM 3410 C CA . THR A 1 410 ? 14.777 22.312 4.912 1.00 91.44 410 THR A CA 1
ATOM 3411 C C . THR A 1 410 ? 14.652 21.747 6.330 1.00 91.44 410 THR A C 1
ATOM 3413 O O . THR A 1 410 ? 15.136 20.656 6.629 1.00 91.44 410 THR A O 1
ATOM 3416 N N . LEU A 1 411 ? 14.006 22.485 7.238 1.00 92.06 411 LEU A N 1
ATOM 3417 C CA . LEU A 1 411 ? 13.780 22.027 8.605 1.00 92.06 411 LEU A CA 1
ATOM 3418 C C . LEU A 1 411 ? 12.811 20.833 8.661 1.00 92.06 411 LEU A C 1
ATOM 3420 O O . LEU A 1 411 ? 13.038 19.929 9.463 1.00 92.06 411 LEU A O 1
ATOM 3424 N N . LEU A 1 412 ? 11.768 20.821 7.824 1.00 91.50 412 LEU A N 1
ATOM 3425 C CA . LEU A 1 412 ? 10.811 19.715 7.711 1.00 91.50 412 LEU A CA 1
ATOM 3426 C C . LEU A 1 412 ? 11.475 18.453 7.150 1.00 91.50 412 LEU A C 1
ATOM 3428 O O . LEU A 1 412 ? 11.318 17.390 7.740 1.00 91.50 412 LEU A O 1
ATOM 3432 N N . ASN A 1 413 ? 12.301 18.567 6.103 1.00 89.56 413 ASN A N 1
ATOM 3433 C CA . ASN A 1 413 ? 13.090 17.435 5.602 1.00 89.56 413 ASN A CA 1
ATOM 3434 C C . ASN A 1 413 ? 13.967 16.822 6.710 1.00 89.56 413 ASN A C 1
ATOM 3436 O O . ASN A 1 413 ? 13.884 15.627 6.987 1.00 89.56 413 ASN A O 1
ATOM 3440 N N . ARG A 1 414 ? 14.715 17.654 7.447 1.00 87.06 414 ARG A N 1
ATOM 3441 C CA . ARG A 1 414 ? 15.534 17.206 8.591 1.00 87.06 414 ARG A CA 1
ATOM 3442 C C . ARG A 1 414 ? 14.724 16.584 9.727 1.00 87.06 414 ARG A C 1
ATOM 3444 O O . ARG A 1 414 ? 15.281 15.872 10.567 1.00 87.06 414 ARG A O 1
ATOM 3451 N N . PHE A 1 415 ? 13.436 16.899 9.817 1.00 85.69 415 PHE A N 1
ATOM 3452 C CA . PHE A 1 415 ? 12.545 16.288 10.792 1.00 85.69 415 PHE A CA 1
ATOM 3453 C C . PHE A 1 415 ? 12.355 14.796 10.502 1.00 85.69 415 PHE A C 1
ATOM 3455 O O . PHE A 1 415 ? 12.340 14.011 11.446 1.00 85.69 415 PHE A O 1
ATOM 3462 N N . THR A 1 416 ? 12.317 14.421 9.221 1.00 84.56 416 THR A N 1
ATOM 3463 C CA . THR A 1 416 ? 12.142 13.030 8.763 1.00 84.56 416 THR A CA 1
ATOM 3464 C C . THR A 1 416 ? 13.369 12.161 9.056 1.00 84.56 416 THR A C 1
ATOM 3466 O O . THR A 1 416 ? 13.253 10.978 9.353 1.00 84.56 416 THR A O 1
ATOM 3469 N N . GLU A 1 417 ? 14.562 12.762 9.072 1.00 79.50 417 GLU A N 1
ATOM 3470 C CA . GLU A 1 417 ? 15.818 12.055 9.355 1.00 79.50 417 GLU A CA 1
ATOM 3471 C C . GLU A 1 417 ? 16.157 12.010 10.846 1.00 79.50 417 GLU A C 1
ATOM 3473 O O . GLU A 1 417 ? 16.659 11.014 11.364 1.00 79.50 417 GLU A O 1
ATOM 3478 N N . ASN A 1 418 ? 15.928 13.119 11.555 1.00 83.75 418 ASN A N 1
ATOM 3479 C CA . ASN A 1 418 ? 16.301 13.263 12.958 1.00 83.75 418 ASN A CA 1
ATOM 3480 C C . ASN A 1 418 ? 15.311 14.161 13.705 1.00 83.75 418 ASN A C 1
ATOM 3482 O O . ASN A 1 418 ? 15.633 15.277 14.129 1.00 83.75 418 ASN A O 1
ATOM 3486 N N . ALA A 1 419 ? 14.098 13.653 13.914 1.00 83.75 419 ALA A N 1
ATOM 3487 C CA . ALA A 1 419 ? 13.027 14.371 14.602 1.00 83.75 419 ALA A CA 1
ATOM 3488 C C . ALA A 1 419 ? 13.438 14.897 15.992 1.00 83.75 419 ALA A C 1
ATOM 3490 O O . ALA A 1 419 ? 13.002 15.971 16.412 1.00 83.75 419 ALA A O 1
ATOM 3491 N N . GLN A 1 420 ? 14.267 14.169 16.750 1.00 83.56 420 GLN A N 1
ATOM 3492 C CA . GLN A 1 420 ? 14.704 14.626 18.072 1.00 83.56 420 GLN A CA 1
ATOM 3493 C C . GLN A 1 420 ? 15.705 15.780 17.987 1.00 83.56 420 GLN A C 1
ATOM 3495 O O . GLN A 1 420 ? 15.441 16.847 18.548 1.00 83.56 420 GLN A O 1
ATOM 3500 N N . GLY A 1 421 ? 16.809 15.602 17.262 1.00 86.81 421 GLY A N 1
ATOM 3501 C CA . GLY A 1 421 ? 17.827 16.642 17.111 1.00 86.81 421 GLY A CA 1
ATOM 3502 C C . GLY A 1 421 ? 17.274 17.899 16.439 1.00 86.81 421 GLY A C 1
ATOM 3503 O O . GLY A 1 421 ? 17.630 19.021 16.811 1.00 86.81 421 GLY A O 1
ATOM 3504 N N . THR A 1 422 ? 16.337 17.734 15.503 1.00 89.56 422 THR A N 1
ATOM 3505 C CA . THR A 1 422 ? 15.652 18.847 14.843 1.00 89.56 422 THR A CA 1
ATOM 3506 C C . THR A 1 422 ? 14.834 19.670 15.839 1.00 89.56 422 THR A C 1
ATOM 3508 O O . THR A 1 422 ? 15.006 20.890 15.876 1.00 89.56 422 THR A O 1
ATOM 3511 N N . ARG A 1 423 ? 14.043 19.045 16.725 1.00 89.75 423 ARG A N 1
ATOM 3512 C CA . ARG A 1 423 ? 13.265 19.756 17.766 1.00 89.75 423 ARG A CA 1
ATOM 3513 C C . ARG A 1 423 ? 14.131 20.467 18.809 1.00 89.75 423 ARG A C 1
ATOM 3515 O O . ARG A 1 423 ? 13.730 21.490 19.362 1.00 89.75 423 ARG A O 1
ATOM 3522 N N . GLU A 1 424 ? 15.326 19.955 19.084 1.00 90.00 424 GLU A N 1
ATOM 3523 C CA . GLU A 1 424 ? 16.265 20.576 20.028 1.00 90.00 424 GLU A CA 1
A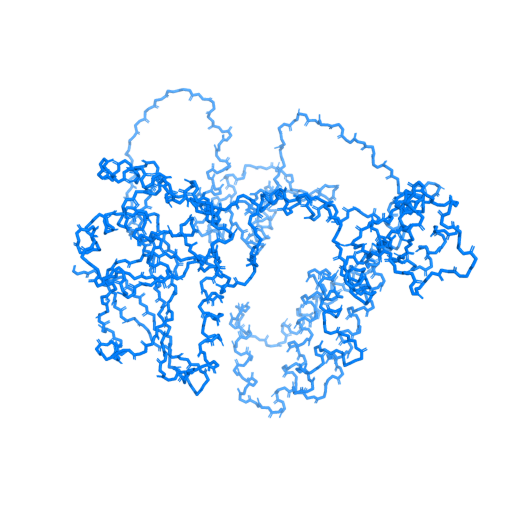TOM 3524 C C . GLU A 1 424 ? 17.006 21.785 19.422 1.00 90.00 424 GLU A C 1
ATOM 3526 O O . GLU A 1 424 ? 17.529 22.639 20.154 1.00 90.00 424 GLU A O 1
ATOM 3531 N N . SER A 1 425 ? 17.003 21.904 18.090 1.00 92.50 425 SER A N 1
ATOM 3532 C CA . SER A 1 425 ? 17.724 22.938 17.351 1.00 92.50 425 SER A CA 1
ATOM 3533 C C . SER A 1 425 ? 17.200 24.360 17.604 1.00 92.50 425 SER A C 1
ATOM 3535 O O . SER A 1 425 ? 16.020 24.608 17.865 1.00 92.50 425 SER A O 1
ATOM 3537 N N . LYS A 1 426 ? 18.096 25.348 17.480 1.00 93.88 426 LYS A N 1
ATOM 3538 C CA . LYS A 1 426 ? 17.732 26.773 17.562 1.00 93.88 426 LYS A CA 1
ATOM 3539 C C . LYS A 1 426 ? 16.784 27.186 16.429 1.00 93.88 426 LYS A C 1
ATOM 3541 O O . LYS A 1 426 ? 15.877 27.976 16.665 1.00 93.88 426 LYS A O 1
ATOM 3546 N N . THR A 1 427 ? 16.987 26.640 15.231 1.00 92.38 427 THR A N 1
ATOM 3547 C CA . THR A 1 427 ? 16.154 26.905 14.051 1.00 92.38 427 THR A CA 1
ATOM 3548 C C . THR A 1 427 ? 14.713 26.468 14.286 1.00 92.38 427 THR A C 1
ATOM 3550 O O . THR A 1 427 ? 13.807 27.272 14.090 1.00 92.38 427 THR A O 1
ATOM 3553 N N . PHE A 1 428 ? 14.493 25.265 14.830 1.00 93.88 428 PHE A N 1
ATOM 3554 C CA . PHE A 1 428 ? 13.149 24.815 15.197 1.00 93.88 428 PHE A CA 1
ATOM 3555 C C . PHE A 1 428 ? 12.491 25.744 16.213 1.00 93.88 428 PHE A C 1
ATOM 3557 O O . PHE A 1 428 ? 11.363 26.168 16.007 1.00 93.88 428 PHE A O 1
ATOM 3564 N N . LYS A 1 429 ? 13.202 26.155 17.269 1.00 94.00 429 LYS A N 1
ATOM 3565 C CA . LYS A 1 429 ? 12.650 27.096 18.264 1.00 94.00 429 LYS A CA 1
ATOM 3566 C C . LYS A 1 429 ? 12.215 28.429 17.647 1.00 94.00 429 LYS A C 1
ATOM 3568 O O . LYS A 1 429 ? 11.231 29.004 18.104 1.00 94.00 429 LYS A O 1
ATOM 3573 N N . ASN A 1 430 ? 12.931 28.910 16.629 1.00 95.50 430 ASN A N 1
ATOM 3574 C CA . ASN A 1 430 ? 12.591 30.146 15.924 1.00 95.50 430 ASN A CA 1
ATOM 3575 C C . ASN A 1 430 ? 11.376 29.975 14.997 1.00 95.50 430 ASN A C 1
ATOM 3577 O O . ASN A 1 430 ? 10.541 30.872 14.940 1.00 95.50 430 ASN A O 1
ATOM 3581 N N . LEU A 1 431 ? 11.279 28.837 14.303 1.00 95.94 431 LEU A N 1
ATOM 3582 C CA . LEU A 1 431 ? 10.248 28.558 13.293 1.00 95.94 431 LEU A CA 1
ATOM 3583 C C . LEU A 1 431 ? 9.039 27.786 13.839 1.00 95.94 431 LEU A C 1
ATOM 3585 O O . LEU A 1 431 ? 8.078 27.561 13.113 1.00 95.94 431 LEU A O 1
ATOM 3589 N N . LYS A 1 432 ? 9.050 27.400 15.120 1.00 95.50 432 LYS A N 1
ATOM 3590 C CA . LYS A 1 432 ? 8.021 26.556 15.742 1.00 95.50 432 LYS A CA 1
ATOM 3591 C C . LYS A 1 432 ? 6.604 27.055 15.461 1.00 95.50 432 LYS A C 1
ATOM 3593 O O . LYS A 1 432 ? 5.769 26.273 15.036 1.00 95.50 432 LYS A O 1
ATOM 3598 N N . LYS A 1 433 ? 6.358 28.355 15.636 1.00 96.88 433 LYS A N 1
ATOM 3599 C CA . LYS A 1 433 ? 5.036 28.958 15.407 1.00 96.88 433 LYS A CA 1
ATOM 3600 C C . LYS A 1 433 ? 4.573 28.864 13.957 1.00 96.88 433 LYS A C 1
ATOM 3602 O O . LYS A 1 433 ? 3.391 28.677 13.712 1.00 96.88 433 LYS A O 1
ATOM 3607 N N . ASP A 1 434 ? 5.497 28.984 13.009 1.00 97.69 434 ASP A N 1
ATOM 3608 C CA . ASP A 1 434 ? 5.173 28.840 11.592 1.00 97.69 434 ASP A CA 1
ATOM 3609 C C . ASP A 1 434 ? 4.800 27.387 11.262 1.00 97.69 434 ASP A C 1
ATOM 3611 O O . ASP A 1 434 ? 3.884 27.144 10.481 1.00 97.69 434 ASP A O 1
ATOM 3615 N N . ILE A 1 435 ? 5.459 26.413 11.902 1.00 96.44 435 ILE A N 1
ATOM 3616 C CA . ILE A 1 435 ? 5.109 24.991 11.776 1.00 96.44 435 ILE A CA 1
ATOM 3617 C C . ILE A 1 435 ? 3.748 24.708 12.427 1.00 96.44 435 ILE A C 1
ATOM 3619 O O . ILE A 1 435 ? 2.935 23.999 11.842 1.00 96.44 435 ILE A O 1
ATOM 3623 N N . GLU A 1 436 ? 3.471 25.276 13.604 1.00 96.38 436 GLU A N 1
ATOM 3624 C CA . GLU A 1 436 ? 2.158 25.169 14.259 1.00 96.38 436 GLU A CA 1
ATOM 3625 C C . GLU A 1 436 ? 1.042 25.706 13.352 1.00 96.38 436 GLU A C 1
ATOM 3627 O O . GLU A 1 436 ? 0.034 25.029 13.168 1.00 96.38 436 GLU A O 1
ATOM 3632 N N . GLU A 1 437 ? 1.254 26.864 12.722 1.00 97.06 437 GLU A N 1
ATOM 3633 C CA . GLU A 1 437 ? 0.307 27.476 11.782 1.00 97.06 437 GLU A CA 1
ATOM 3634 C C . GLU A 1 437 ? 0.103 26.616 10.521 1.00 97.06 437 GLU A C 1
ATOM 3636 O O . GLU A 1 437 ? -1.026 26.460 10.040 1.00 97.06 437 GLU A O 1
ATOM 3641 N N . LEU A 1 438 ? 1.183 26.017 10.001 1.00 96.31 438 LEU A N 1
ATOM 3642 C CA . LEU A 1 438 ? 1.114 25.068 8.889 1.00 96.31 438 LEU A CA 1
ATOM 3643 C C . LEU A 1 438 ? 0.332 23.804 9.267 1.00 96.31 438 LEU A C 1
ATOM 3645 O O . LEU A 1 438 ? -0.463 23.337 8.457 1.00 96.31 438 LEU A O 1
ATOM 3649 N N . ILE A 1 439 ? 0.503 23.261 10.472 1.00 94.75 439 ILE A N 1
ATOM 3650 C CA . ILE A 1 439 ? -0.262 22.093 10.935 1.00 94.75 439 ILE A CA 1
ATOM 3651 C C . ILE A 1 439 ? -1.728 22.472 11.163 1.00 94.75 439 ILE A C 1
ATOM 3653 O O . ILE A 1 439 ? -2.621 21.760 10.719 1.00 94.75 439 ILE A O 1
ATOM 3657 N N . GLU A 1 440 ? -2.016 23.610 11.797 1.00 92.81 440 GLU A N 1
ATOM 3658 C CA . GLU A 1 440 ? -3.388 24.026 12.116 1.00 92.81 440 GLU A CA 1
ATOM 3659 C C . GLU A 1 440 ? -4.246 24.272 10.865 1.00 92.81 440 GLU A C 1
ATOM 3661 O O . GLU A 1 440 ? -5.459 24.036 10.886 1.00 92.81 440 GLU A O 1
ATOM 3666 N N . ASN A 1 441 ? -3.636 24.698 9.759 1.00 91.69 441 ASN A N 1
ATOM 3667 C CA . ASN A 1 441 ? -4.335 24.898 8.491 1.00 91.69 441 ASN A CA 1
ATOM 3668 C C . ASN A 1 441 ? -4.251 23.695 7.541 1.00 91.69 441 ASN A C 1
ATOM 3670 O O . ASN A 1 441 ? -4.986 23.680 6.545 1.00 91.69 441 ASN A O 1
ATOM 3674 N N . ALA A 1 442 ? -3.436 22.681 7.846 1.00 89.94 442 ALA A N 1
ATOM 3675 C CA . ALA A 1 442 ? -3.289 21.495 7.010 1.00 89.94 442 ALA A CA 1
ATOM 3676 C C . ALA A 1 442 ? -4.615 20.730 6.855 1.00 89.94 442 ALA A C 1
ATOM 3678 O O . ALA A 1 442 ? -5.492 20.824 7.725 1.00 89.94 442 ALA A O 1
ATOM 3679 N N . PRO A 1 443 ? -4.803 20.002 5.739 1.00 86.12 443 PRO A N 1
ATOM 3680 C CA . PRO A 1 443 ? -5.912 19.070 5.599 1.00 86.12 443 PRO A CA 1
ATOM 3681 C C . PRO A 1 443 ? -6.011 18.098 6.790 1.00 86.12 443 PRO A C 1
ATOM 3683 O O . PRO A 1 443 ? -4.996 17.741 7.392 1.00 86.12 443 PRO A O 1
ATOM 3686 N N . PRO A 1 444 ? -7.234 17.692 7.167 1.00 84.00 444 PRO A N 1
ATOM 3687 C CA . PRO A 1 444 ? -7.420 16.728 8.231 1.00 84.00 444 PRO A CA 1
ATOM 3688 C C . PRO A 1 444 ? -6.993 15.319 7.809 1.00 84.00 444 PRO A C 1
ATOM 3690 O O . PRO A 1 444 ? -7.176 14.909 6.664 1.00 84.00 444 PRO A O 1
ATOM 3693 N N . VAL A 1 445 ? -6.494 14.579 8.789 1.00 79.06 445 VAL A N 1
ATOM 3694 C CA . VAL A 1 445 ? -6.010 13.207 8.717 1.00 79.06 445 VAL A CA 1
ATOM 3695 C C . VAL A 1 445 ? -6.844 12.327 9.650 1.00 79.06 445 VAL A C 1
ATOM 3697 O O . VAL A 1 445 ? -7.366 12.805 10.665 1.00 79.06 445 VAL A O 1
ATOM 3700 N N . LYS A 1 446 ? -7.009 11.044 9.308 1.00 79.50 446 LYS A N 1
ATOM 3701 C CA . LYS A 1 446 ? -7.851 10.095 10.063 1.00 79.50 446 LYS A CA 1
ATOM 3702 C C . LYS A 1 446 ? -7.031 8.902 10.533 1.00 79.50 446 LYS A C 1
ATOM 3704 O O . LYS A 1 446 ? -6.375 8.263 9.717 1.00 79.50 446 LYS A O 1
ATOM 3709 N N . ASN A 1 447 ? -7.157 8.555 11.814 1.00 78.50 447 ASN A N 1
ATOM 3710 C CA . ASN A 1 447 ? -6.447 7.440 12.451 1.00 78.50 447 ASN A CA 1
ATOM 3711 C C . ASN A 1 447 ? -4.917 7.460 12.245 1.00 78.50 447 ASN A C 1
ATOM 3713 O O . ASN A 1 447 ? -4.350 6.453 11.812 1.00 78.50 447 ASN A O 1
ATOM 3717 N N . PRO A 1 448 ? -4.215 8.573 12.519 1.00 85.56 448 PRO A N 1
ATOM 3718 C CA . PRO A 1 448 ? -2.760 8.591 12.450 1.00 85.56 448 PRO A CA 1
ATOM 3719 C C . PRO A 1 448 ? -2.154 7.709 13.554 1.00 85.56 448 PRO A C 1
ATOM 3721 O O . PRO A 1 448 ? -2.622 7.711 14.699 1.00 85.56 448 PRO A O 1
ATOM 3724 N N . HIS A 1 449 ? -1.099 6.971 13.202 1.00 87.19 449 HIS A N 1
ATOM 3725 C CA . HIS A 1 449 ? -0.426 6.013 14.085 1.00 87.19 449 HIS A CA 1
ATOM 3726 C C . HIS A 1 449 ? 1.004 6.437 14.401 1.00 87.19 449 HIS A C 1
ATOM 3728 O O . HIS A 1 449 ? 1.707 6.998 13.559 1.00 87.19 449 HIS A O 1
ATOM 3734 N N . ARG A 1 450 ? 1.473 6.122 15.607 1.00 87.00 450 ARG A N 1
ATOM 3735 C CA . ARG A 1 450 ? 2.861 6.364 16.008 1.00 87.00 450 ARG A CA 1
ATOM 3736 C C . ARG A 1 450 ? 3.371 5.249 16.901 1.00 87.00 450 ARG A C 1
ATOM 3738 O O . ARG A 1 450 ? 2.778 4.975 17.935 1.00 87.00 450 ARG A O 1
ATOM 3745 N N . VAL A 1 451 ? 4.516 4.680 16.538 1.00 84.88 451 VAL A N 1
ATOM 3746 C CA . VAL A 1 451 ? 5.289 3.796 17.416 1.00 84.88 451 VAL A CA 1
ATOM 3747 C C . VAL A 1 451 ? 6.347 4.641 18.123 1.00 84.88 451 VAL A C 1
ATOM 3749 O O . VAL A 1 451 ? 7.064 5.411 17.481 1.00 84.88 451 VAL A O 1
ATOM 3752 N N . GLU A 1 452 ? 6.434 4.542 19.445 1.00 83.25 452 GLU A N 1
ATOM 3753 C CA . GLU A 1 452 ? 7.439 5.247 20.244 1.00 83.25 452 GLU A CA 1
ATOM 3754 C C . GLU A 1 452 ? 8.044 4.308 21.288 1.00 83.25 452 GLU A C 1
ATOM 3756 O O . GLU A 1 452 ? 7.399 3.368 21.750 1.00 83.25 452 GLU A O 1
ATOM 3761 N N . TYR A 1 453 ? 9.286 4.584 21.680 1.00 85.19 453 TYR A N 1
ATOM 3762 C CA . TYR A 1 453 ? 9.844 4.013 22.898 1.00 85.19 453 TYR A CA 1
ATOM 3763 C C . TYR A 1 453 ? 9.099 4.569 24.112 1.00 85.19 453 TYR A C 1
ATOM 3765 O O . TYR A 1 453 ? 8.828 5.767 24.190 1.00 85.19 453 TYR A O 1
ATOM 3773 N N . MET A 1 454 ? 8.817 3.716 25.089 1.00 82.12 454 MET A N 1
ATOM 3774 C CA . MET A 1 454 ? 8.348 4.142 26.400 1.00 82.12 454 MET A CA 1
ATOM 3775 C C . MET A 1 454 ? 9.426 5.030 27.029 1.00 82.12 454 MET A C 1
ATOM 3777 O O . MET A 1 454 ? 10.508 4.565 27.390 1.00 82.12 454 MET A O 1
ATOM 3781 N N . ILE A 1 455 ? 9.143 6.330 27.100 1.00 75.38 455 ILE A N 1
ATOM 3782 C CA . ILE A 1 455 ? 10.036 7.338 27.669 1.00 75.38 455 ILE A CA 1
ATOM 3783 C C . ILE A 1 455 ? 9.561 7.750 29.058 1.00 75.38 455 ILE A C 1
ATOM 3785 O O . ILE A 1 455 ? 8.364 7.882 29.315 1.00 75.38 455 ILE A O 1
ATOM 3789 N N . GLU A 1 456 ? 10.525 8.002 29.940 1.00 62.53 456 GLU A N 1
ATOM 3790 C CA . GLU A 1 456 ? 10.280 8.517 31.286 1.00 62.53 456 GLU A CA 1
ATOM 3791 C C . GLU A 1 456 ? 9.468 9.825 31.207 1.00 62.53 456 GLU A C 1
ATOM 3793 O O . GLU A 1 456 ? 9.875 10.786 30.545 1.00 62.53 456 GLU A O 1
ATOM 3798 N N . GLY A 1 457 ? 8.287 9.848 31.837 1.00 66.19 457 GLY A N 1
ATOM 3799 C CA . GLY A 1 457 ? 7.361 10.984 31.801 1.00 66.19 457 GLY A CA 1
ATOM 3800 C C . GLY A 1 457 ? 6.232 10.886 30.765 1.00 66.19 457 GLY A C 1
ATOM 3801 O O . GLY A 1 457 ? 5.409 11.802 30.699 1.00 66.19 457 GLY A O 1
ATOM 3802 N N . ARG A 1 458 ? 6.161 9.805 29.974 1.00 74.19 458 ARG A N 1
ATOM 3803 C CA . ARG A 1 458 ? 4.979 9.410 29.168 1.00 74.19 458 ARG A CA 1
ATOM 3804 C C . ARG A 1 458 ? 4.596 7.936 29.356 1.00 74.19 458 ARG A C 1
ATOM 3806 O O . ARG A 1 458 ? 3.920 7.352 28.520 1.00 74.19 458 ARG A O 1
ATOM 3813 N N . ASP A 1 459 ? 5.057 7.342 30.443 1.00 78.44 459 ASP A N 1
ATOM 3814 C CA . ASP A 1 459 ? 4.844 5.952 30.834 1.00 78.44 459 ASP A CA 1
ATOM 3815 C C . ASP A 1 459 ? 3.509 5.725 31.564 1.00 78.44 459 ASP A C 1
ATOM 3817 O O . ASP A 1 459 ? 3.060 4.587 31.692 1.00 78.44 459 ASP A O 1
ATOM 3821 N N . ASP A 1 460 ? 2.837 6.799 31.996 1.00 87.44 460 ASP A N 1
ATOM 3822 C CA . ASP A 1 460 ? 1.468 6.719 32.503 1.00 87.44 460 ASP A CA 1
ATOM 3823 C C . ASP A 1 460 ? 0.464 6.583 31.353 1.00 87.44 460 ASP A C 1
ATOM 3825 O O . ASP A 1 460 ? 0.037 7.564 30.742 1.00 87.44 460 ASP A O 1
ATOM 3829 N N . LEU A 1 461 ? 0.069 5.339 31.091 1.00 89.38 461 LEU A N 1
ATOM 3830 C CA . LEU A 1 461 ? -0.938 5.001 30.092 1.00 89.38 461 LEU A CA 1
ATOM 3831 C C . LEU A 1 461 ? -2.362 4.982 30.670 1.00 89.38 461 LEU A C 1
ATOM 3833 O O . LEU A 1 461 ? -3.265 4.435 30.050 1.00 89.38 461 LEU A O 1
ATOM 3837 N N . SER A 1 462 ? -2.611 5.540 31.856 1.00 91.31 462 SER A N 1
ATOM 3838 C CA . SER A 1 462 ? -3.949 5.505 32.456 1.00 91.31 462 SER A CA 1
ATOM 3839 C C . SER A 1 462 ? -4.993 6.220 31.589 1.00 91.31 462 SER A C 1
ATOM 3841 O O . SER A 1 462 ? -4.775 7.322 31.085 1.00 91.31 462 SER A O 1
ATOM 3843 N N . ILE A 1 463 ? -6.183 5.623 31.459 1.00 93.31 463 ILE A N 1
ATOM 3844 C CA . ILE A 1 463 ? -7.318 6.276 30.791 1.00 93.31 463 ILE A CA 1
ATOM 3845 C C . ILE A 1 463 ? -7.597 7.624 31.468 1.00 93.31 463 ILE A C 1
ATOM 3847 O O . ILE A 1 463 ? -7.741 7.708 32.689 1.00 93.31 463 ILE A O 1
ATOM 3851 N N . GLY A 1 464 ? -7.705 8.678 30.662 1.00 91.56 464 GLY A N 1
ATOM 3852 C CA . GLY A 1 464 ? -7.877 10.056 31.115 1.00 91.56 464 GLY A CA 1
ATOM 3853 C C . GLY A 1 464 ? -6.581 10.865 31.210 1.00 91.56 464 GLY A C 1
ATOM 3854 O O . GLY A 1 464 ? -6.659 12.091 31.323 1.00 91.56 464 GLY A O 1
ATOM 3855 N N . THR A 1 465 ? -5.408 10.232 31.119 1.00 93.56 465 THR A N 1
ATOM 3856 C CA . THR A 1 465 ? -4.126 10.945 31.069 1.00 93.56 465 THR A CA 1
ATOM 3857 C C . THR A 1 465 ? -4.021 11.750 29.774 1.00 93.56 465 THR A C 1
ATOM 3859 O O . THR A 1 465 ? -4.416 11.295 28.700 1.00 93.56 465 THR A O 1
ATOM 3862 N N . VAL A 1 466 ? -3.530 12.990 29.880 1.00 93.31 466 VAL A N 1
ATOM 3863 C CA . VAL A 1 466 ? -3.362 13.901 28.740 1.00 93.31 466 VAL A CA 1
ATOM 3864 C C . VAL A 1 466 ? -1.908 13.889 28.289 1.00 93.31 466 VAL A C 1
ATOM 3866 O O . VAL A 1 466 ? -1.007 14.236 29.051 1.00 93.31 466 VAL A O 1
ATOM 3869 N N . ILE A 1 467 ? -1.691 13.541 27.027 1.00 91.25 467 ILE A N 1
ATOM 3870 C CA . ILE A 1 467 ? -0.397 13.533 26.360 1.00 91.25 467 ILE A CA 1
ATOM 3871 C C . ILE A 1 467 ? -0.327 14.726 25.408 1.00 91.25 467 ILE A C 1
ATOM 3873 O O . ILE A 1 467 ? -1.145 14.881 24.502 1.00 91.25 467 ILE A O 1
ATOM 3877 N N . ASN A 1 468 ? 0.688 15.563 25.594 1.00 91.44 468 ASN A N 1
ATOM 3878 C CA . ASN A 1 468 ? 1.007 16.640 24.667 1.00 91.44 468 ASN A CA 1
ATOM 3879 C C . ASN A 1 468 ? 1.970 16.132 23.586 1.00 91.44 468 ASN A C 1
ATOM 3881 O O . ASN A 1 468 ? 3.113 15.786 23.893 1.00 91.44 468 ASN A O 1
ATOM 3885 N N . PHE A 1 469 ? 1.548 16.126 22.325 1.00 90.44 469 PHE A N 1
ATOM 3886 C CA . PHE A 1 469 ? 2.410 15.878 21.172 1.00 90.44 469 PHE A CA 1
ATOM 3887 C C . PHE A 1 469 ? 2.909 17.216 20.605 1.00 90.44 469 PHE A C 1
ATOM 3889 O O . PHE A 1 469 ? 2.380 17.704 19.615 1.00 90.44 469 PHE A O 1
ATOM 3896 N N . ASP A 1 470 ? 3.925 17.805 21.252 1.00 90.31 470 ASP A N 1
ATOM 3897 C CA . ASP A 1 470 ? 4.595 19.051 20.829 1.00 90.31 470 ASP A CA 1
ATOM 3898 C C . ASP A 1 470 ? 5.304 18.903 19.470 1.00 90.31 470 ASP A C 1
ATOM 3900 O O . ASP A 1 470 ? 6.504 18.614 19.440 1.00 90.31 470 ASP A O 1
ATOM 3904 N N . ILE A 1 471 ? 4.544 19.040 18.376 1.00 92.81 471 ILE A N 1
ATOM 3905 C CA . ILE A 1 471 ? 4.914 18.754 16.976 1.00 92.81 471 ILE A CA 1
ATOM 3906 C C . ILE A 1 471 ? 5.616 17.399 16.841 1.00 92.81 471 ILE A C 1
ATOM 3908 O O . ILE A 1 471 ? 6.825 17.265 17.058 1.00 92.81 471 ILE A O 1
ATOM 3912 N N . ARG A 1 472 ? 4.861 16.362 16.485 1.00 90.19 472 ARG A N 1
ATOM 3913 C CA . ARG A 1 472 ? 5.357 14.985 16.415 1.00 90.19 472 ARG A CA 1
ATOM 3914 C C . ARG A 1 472 ? 4.948 14.303 15.127 1.00 90.19 472 ARG A C 1
ATOM 3916 O O . ARG A 1 472 ? 3.840 14.503 14.651 1.00 90.19 472 ARG A O 1
ATOM 3923 N N . SER A 1 473 ? 5.854 13.470 14.630 1.00 88.25 473 SER A N 1
ATOM 3924 C CA . SER A 1 473 ? 5.633 12.619 13.470 1.00 88.25 473 SER A CA 1
ATOM 3925 C C . SER A 1 473 ? 4.676 11.479 13.785 1.00 88.25 473 SER A C 1
ATOM 3927 O O . SER A 1 473 ? 4.845 10.779 14.788 1.00 88.25 473 SER A O 1
ATOM 3929 N N . PHE A 1 474 ? 3.715 11.275 12.905 1.00 86.69 474 PHE A N 1
ATOM 3930 C CA . PHE A 1 474 ? 2.839 10.116 12.826 1.00 86.69 474 PHE A CA 1
ATOM 3931 C C . PHE A 1 474 ? 2.898 9.574 11.394 1.00 86.69 474 PHE A C 1
ATOM 3933 O O . PHE A 1 474 ? 3.336 10.275 10.491 1.00 86.69 474 PHE A O 1
ATOM 3940 N N . ALA A 1 475 ? 2.469 8.335 11.186 1.00 77.12 475 ALA A N 1
ATOM 3941 C CA . ALA A 1 475 ? 2.218 7.778 9.861 1.00 77.12 475 ALA A CA 1
ATOM 3942 C C . ALA A 1 475 ? 0.711 7.811 9.557 1.00 77.12 475 ALA A C 1
ATOM 3944 O O . ALA A 1 475 ? -0.104 7.534 10.447 1.00 77.12 475 ALA A O 1
ATOM 3945 N N . ASP A 1 476 ? 0.347 8.118 8.310 1.00 61.81 476 ASP A N 1
ATOM 3946 C CA . ASP A 1 476 ? -1.023 8.453 7.900 1.00 61.81 476 ASP A CA 1
ATOM 3947 C C . ASP A 1 476 ? -1.671 7.519 6.841 1.00 61.81 476 ASP A C 1
ATOM 3949 O O . ASP A 1 476 ? -1.015 6.728 6.158 1.00 61.81 476 ASP A O 1
ATOM 3953 N N . PHE A 1 477 ? -3.000 7.660 6.722 1.00 47.94 477 PHE A N 1
ATOM 3954 C CA . PHE A 1 477 ? -3.933 7.385 5.619 1.00 47.94 477 PHE A CA 1
ATOM 3955 C C . PHE A 1 477 ? -4.145 5.933 5.187 1.00 47.94 477 PHE A C 1
ATOM 3957 O O . PHE A 1 477 ? -3.757 5.521 4.097 1.00 47.94 477 PHE A O 1
ATOM 3964 N N . GLY A 1 478 ? -4.841 5.125 5.995 1.00 46.34 478 GLY A N 1
ATOM 3965 C CA . GLY A 1 478 ? -5.334 3.800 5.561 1.00 46.34 478 GLY A CA 1
ATOM 3966 C C . GLY A 1 478 ? -4.243 2.750 5.276 1.00 46.34 478 GLY A C 1
ATOM 3967 O O . GLY A 1 478 ? -4.552 1.579 5.044 1.00 46.34 478 GLY A O 1
ATOM 3968 N N . ALA A 1 479 ? -2.976 3.159 5.345 1.00 45.28 479 ALA A N 1
ATOM 3969 C CA . ALA A 1 479 ? -1.779 2.344 5.466 1.00 45.28 479 ALA A CA 1
ATOM 3970 C C . ALA A 1 479 ? -1.072 2.561 6.818 1.00 45.28 479 ALA A C 1
ATOM 3972 O O . ALA A 1 479 ? -0.141 1.818 7.098 1.00 45.28 479 ALA A O 1
ATOM 3973 N N . GLY A 1 480 ? -1.526 3.499 7.665 1.00 51.25 480 GLY A N 1
ATOM 3974 C CA . GLY A 1 480 ? -0.958 3.791 8.992 1.00 51.25 480 GLY A CA 1
ATOM 3975 C C . GLY A 1 480 ? -0.772 2.547 9.863 1.00 51.25 480 GLY A C 1
ATOM 3976 O O . GLY A 1 480 ? 0.327 2.325 10.359 1.00 51.25 480 GLY A O 1
ATOM 3977 N N . ASP A 1 481 ? -1.769 1.658 9.927 1.00 54.34 481 ASP A N 1
ATOM 3978 C CA . ASP A 1 481 ? -1.642 0.353 10.589 1.00 54.34 481 ASP A CA 1
ATOM 3979 C C . ASP A 1 481 ? -0.512 -0.478 9.972 1.00 54.34 481 ASP A C 1
ATOM 3981 O O . ASP A 1 481 ? 0.259 -1.106 10.684 1.00 54.34 481 ASP A O 1
ATOM 3985 N N . LYS A 1 482 ? -0.387 -0.511 8.639 1.00 61.25 482 LYS A N 1
ATOM 3986 C CA . LYS A 1 482 ? 0.653 -1.288 7.944 1.00 61.25 482 LYS A CA 1
ATOM 3987 C C . LYS A 1 482 ? 2.037 -0.696 8.187 1.00 61.25 482 LYS A C 1
ATOM 3989 O O . LYS A 1 482 ? 2.958 -1.456 8.456 1.00 61.25 482 LYS A O 1
ATOM 3994 N N . THR A 1 483 ? 2.178 0.623 8.116 1.00 60.03 483 THR A N 1
ATOM 3995 C CA . THR A 1 483 ? 3.425 1.346 8.374 1.00 60.03 483 THR A CA 1
ATOM 3996 C C . THR A 1 483 ? 3.847 1.196 9.823 1.00 60.03 483 THR A C 1
ATOM 3998 O O . THR A 1 483 ? 4.961 0.749 10.081 1.00 60.03 483 THR A O 1
ATOM 4001 N N . ALA A 1 484 ? 2.947 1.462 10.768 1.00 60.44 484 ALA A N 1
ATOM 4002 C CA . ALA A 1 484 ? 3.196 1.267 12.188 1.00 60.44 484 ALA A CA 1
ATOM 4003 C C . ALA A 1 484 ? 3.530 -0.196 12.497 1.00 60.44 484 ALA A C 1
ATOM 4005 O O . ALA A 1 484 ? 4.502 -0.439 13.200 1.00 60.44 484 ALA A O 1
ATOM 4006 N N . ASN A 1 485 ? 2.823 -1.167 11.906 1.00 65.75 485 ASN A N 1
ATOM 4007 C CA . ASN A 1 485 ? 3.137 -2.589 12.065 1.00 65.75 485 ASN A CA 1
ATOM 4008 C C . ASN A 1 485 ? 4.481 -2.978 11.438 1.00 65.75 485 ASN A C 1
ATOM 4010 O O . ASN A 1 485 ? 5.188 -3.789 12.024 1.00 65.75 485 ASN A O 1
ATOM 4014 N N . LYS A 1 486 ? 4.866 -2.441 10.270 1.00 69.50 486 LYS A N 1
ATOM 4015 C CA . LYS A 1 486 ? 6.191 -2.711 9.681 1.00 69.50 486 LYS A CA 1
ATOM 4016 C C . LYS A 1 486 ? 7.306 -2.080 10.519 1.00 69.50 486 LYS A C 1
ATOM 4018 O O . LYS A 1 486 ? 8.282 -2.764 10.799 1.00 69.50 486 LYS A O 1
ATOM 4023 N N . ILE A 1 487 ? 7.140 -0.833 10.966 1.00 68.19 487 ILE A N 1
ATOM 4024 C CA . ILE A 1 487 ? 8.088 -0.155 11.866 1.00 68.19 487 ILE A CA 1
ATOM 4025 C C . ILE A 1 487 ? 8.197 -0.922 13.185 1.00 68.19 487 ILE A C 1
ATOM 4027 O O . ILE A 1 487 ? 9.298 -1.184 13.653 1.00 68.19 487 ILE A O 1
ATOM 4031 N N . TYR A 1 488 ? 7.077 -1.351 13.762 1.00 69.94 488 TYR A N 1
ATOM 4032 C CA . TYR A 1 488 ? 7.071 -2.205 14.946 1.00 69.94 488 TYR A CA 1
ATOM 4033 C C . TYR A 1 488 ? 7.763 -3.551 14.682 1.00 69.94 488 TYR A C 1
ATOM 4035 O O . TYR A 1 488 ? 8.607 -3.944 15.476 1.00 69.94 488 TYR A O 1
ATOM 4043 N N . ASN A 1 489 ? 7.471 -4.239 13.574 1.00 71.62 489 ASN A N 1
ATOM 4044 C CA . ASN A 1 489 ? 8.121 -5.508 13.230 1.00 71.62 489 ASN A CA 1
ATOM 4045 C C . ASN A 1 489 ? 9.630 -5.355 13.027 1.00 71.62 489 ASN A C 1
ATOM 4047 O O . ASN A 1 489 ? 10.369 -6.278 13.338 1.00 71.62 489 ASN A O 1
ATOM 4051 N N . TYR A 1 490 ? 10.080 -4.207 12.529 1.00 71.19 490 TYR A N 1
ATOM 4052 C CA . TYR A 1 490 ? 11.498 -3.884 12.460 1.00 71.19 490 TYR A CA 1
ATOM 4053 C C . TYR A 1 490 ? 12.086 -3.651 13.859 1.00 71.19 490 TYR A C 1
ATOM 4055 O O . TYR A 1 490 ? 13.096 -4.243 14.222 1.00 71.19 490 TYR A O 1
ATOM 4063 N N . LEU A 1 491 ? 11.423 -2.836 14.685 1.00 69.50 491 LEU A N 1
ATOM 4064 C CA . LEU A 1 491 ? 11.904 -2.493 16.025 1.00 69.50 491 LEU A CA 1
ATOM 4065 C C . LEU A 1 491 ? 11.860 -3.669 17.008 1.00 69.50 491 LEU A C 1
ATOM 4067 O O . LEU A 1 491 ? 12.731 -3.756 17.866 1.00 69.50 491 LEU A O 1
ATOM 4071 N N . ARG A 1 492 ? 10.880 -4.576 16.915 1.00 68.44 492 ARG A N 1
ATOM 4072 C CA . ARG A 1 492 ? 10.734 -5.715 17.842 1.00 68.44 492 ARG A CA 1
ATOM 4073 C C . ARG A 1 492 ? 11.885 -6.717 17.732 1.00 68.44 492 ARG A C 1
ATOM 4075 O O . ARG A 1 492 ? 12.158 -7.434 18.689 1.00 68.44 492 ARG A O 1
ATOM 4082 N N . ASP A 1 493 ? 12.534 -6.780 16.568 1.00 69.25 493 ASP A N 1
ATOM 4083 C CA . ASP A 1 493 ? 13.695 -7.644 16.353 1.00 69.25 493 ASP A CA 1
ATOM 4084 C C . ASP A 1 493 ? 14.934 -7.077 17.084 1.00 69.25 493 ASP A C 1
ATOM 4086 O O . ASP A 1 493 ? 15.869 -7.816 17.397 1.00 69.25 493 ASP A O 1
ATOM 4090 N N . GLU A 1 494 ? 14.916 -5.782 17.431 1.00 70.69 494 GLU A N 1
ATOM 4091 C CA . GLU A 1 494 ? 15.988 -5.073 18.141 1.00 70.69 494 GLU A CA 1
ATOM 4092 C C . GLU A 1 494 ? 15.643 -4.728 19.606 1.00 70.69 494 GLU A C 1
ATOM 4094 O O . GLU A 1 494 ? 16.539 -4.507 20.429 1.00 70.69 494 GLU A O 1
ATOM 4099 N N . VAL A 1 495 ? 14.353 -4.663 19.955 1.00 73.50 495 VAL A N 1
ATOM 4100 C CA . VAL A 1 495 ? 13.847 -4.071 21.201 1.00 73.50 495 VAL A CA 1
ATOM 4101 C C . VAL A 1 495 ? 12.705 -4.902 21.783 1.00 73.50 495 VAL A C 1
ATOM 4103 O O . VAL A 1 495 ? 11.766 -5.278 21.094 1.00 73.50 495 VAL A O 1
ATOM 4106 N N . ASP A 1 496 ? 12.757 -5.121 23.098 1.00 76.25 496 ASP A N 1
ATOM 4107 C CA . ASP A 1 496 ? 11.682 -5.753 23.868 1.00 76.25 496 ASP A CA 1
ATOM 4108 C C . ASP A 1 496 ? 10.339 -5.002 23.679 1.00 76.25 496 ASP A C 1
ATOM 4110 O O . ASP A 1 496 ? 10.298 -3.793 23.943 1.00 76.25 496 ASP A O 1
ATOM 4114 N N . PRO A 1 497 ? 9.244 -5.680 23.272 1.00 75.94 497 PRO A N 1
ATOM 4115 C CA . PRO A 1 497 ? 7.932 -5.061 23.064 1.00 75.94 497 PRO A CA 1
ATOM 4116 C C . PRO A 1 497 ? 7.414 -4.263 24.265 1.00 75.94 497 PRO A C 1
ATOM 4118 O O . PRO A 1 497 ? 6.746 -3.249 24.078 1.00 75.94 497 PRO A O 1
ATOM 4121 N N . SER A 1 498 ? 7.781 -4.646 25.493 1.00 78.00 498 SER A N 1
ATOM 4122 C CA . SER A 1 498 ? 7.407 -3.919 26.718 1.00 78.00 498 SER A CA 1
ATOM 4123 C C . SER A 1 498 ? 8.003 -2.508 26.811 1.00 78.00 498 SER A C 1
ATOM 4125 O O . SER A 1 498 ? 7.569 -1.696 27.629 1.00 78.00 498 SER A O 1
ATOM 4127 N N . LYS A 1 499 ? 9.003 -2.199 25.979 1.00 84.38 499 LYS A N 1
ATOM 4128 C CA . LYS A 1 499 ? 9.637 -0.878 25.880 1.00 84.38 499 LYS A CA 1
ATOM 4129 C C . LYS A 1 499 ? 9.056 -0.023 24.762 1.00 84.38 499 LYS A C 1
ATOM 4131 O O . LYS A 1 499 ? 9.552 1.083 24.554 1.00 84.38 499 LYS A O 1
ATOM 4136 N N . LEU A 1 500 ? 8.061 -0.514 24.033 1.00 85.75 500 LEU A N 1
ATOM 4137 C CA . LEU A 1 500 ? 7.410 0.195 22.940 1.00 85.75 500 LEU A CA 1
ATOM 4138 C C . LEU A 1 500 ? 5.953 0.497 23.303 1.00 85.75 500 LEU A C 1
ATOM 4140 O O . LEU A 1 500 ? 5.355 -0.162 24.148 1.00 85.75 500 LEU A O 1
ATOM 4144 N N . VAL A 1 501 ? 5.381 1.498 22.647 1.00 87.12 501 VAL A N 1
ATOM 4145 C CA . VAL A 1 501 ? 3.957 1.838 22.717 1.00 87.12 501 VAL A CA 1
ATOM 4146 C C . VAL A 1 501 ? 3.481 2.291 21.345 1.00 87.12 501 VAL A C 1
ATOM 4148 O O . VAL A 1 501 ? 4.209 2.981 20.622 1.00 87.12 501 VAL A O 1
ATOM 4151 N N . VAL A 1 502 ? 2.261 1.900 20.984 1.00 87.81 502 VAL A N 1
ATOM 4152 C CA . VAL A 1 502 ? 1.597 2.350 19.758 1.00 87.81 502 VAL A CA 1
ATOM 4153 C C . VAL A 1 502 ? 0.505 3.339 20.132 1.00 87.81 502 VAL A C 1
ATOM 4155 O O . VAL A 1 502 ? -0.420 2.997 20.856 1.00 87.81 502 VAL A O 1
ATOM 4158 N N . TYR A 1 503 ? 0.596 4.565 19.633 1.00 90.31 503 TYR A N 1
ATOM 4159 C CA . TYR A 1 503 ? -0.444 5.577 19.776 1.00 90.31 503 TYR A CA 1
ATOM 4160 C C . TYR A 1 503 ? -1.312 5.632 18.525 1.00 90.31 503 TYR A C 1
ATOM 4162 O O . TYR A 1 503 ? -0.784 5.692 17.411 1.00 90.31 503 TYR A O 1
ATOM 4170 N N . VAL A 1 504 ? -2.626 5.687 18.725 1.00 90.00 504 VAL A N 1
ATOM 4171 C CA . VAL A 1 504 ? -3.640 5.838 17.673 1.00 90.00 504 VAL A CA 1
ATOM 4172 C C . VAL A 1 504 ? -4.516 7.030 18.023 1.00 90.00 504 VAL A C 1
ATOM 4174 O O . VAL A 1 504 ? -5.039 7.083 19.130 1.00 90.00 504 VAL A O 1
ATOM 4177 N N . ILE A 1 505 ? -4.678 8.001 17.124 1.00 90.38 505 ILE A N 1
ATOM 4178 C CA . ILE A 1 505 ? -5.617 9.115 17.344 1.00 90.38 505 ILE A CA 1
ATOM 4179 C C . ILE A 1 505 ? -6.937 8.794 16.640 1.00 90.38 505 ILE A C 1
ATOM 4181 O O . ILE A 1 505 ? -6.996 8.805 15.416 1.00 90.38 505 ILE A O 1
ATOM 4185 N N . ASP A 1 506 ? -7.995 8.538 17.407 1.00 86.69 506 ASP A N 1
ATOM 4186 C CA . ASP A 1 506 ? -9.308 8.133 16.875 1.00 86.69 506 ASP A CA 1
ATOM 4187 C C . ASP A 1 506 ? -10.072 9.295 16.221 1.00 86.69 506 ASP A C 1
ATOM 4189 O O . ASP A 1 506 ? -10.961 9.098 15.389 1.00 86.69 506 ASP A O 1
ATOM 4193 N N . ASP A 1 507 ? -9.772 10.523 16.647 1.00 85.62 507 ASP A N 1
ATOM 4194 C CA . ASP A 1 507 ? -10.401 11.723 16.113 1.00 85.62 507 ASP A CA 1
ATOM 4195 C C . ASP A 1 507 ? -9.740 12.158 14.801 1.00 85.62 507 ASP A C 1
ATOM 4197 O O . ASP A 1 507 ? -8.534 12.027 14.598 1.00 85.62 507 ASP A O 1
ATOM 4201 N N . GLU A 1 508 ? -10.531 12.782 13.932 1.00 84.62 508 GLU A N 1
ATOM 4202 C CA . GLU A 1 508 ? -9.998 13.510 12.786 1.00 84.62 508 GLU A CA 1
ATOM 4203 C C . GLU A 1 508 ? -9.259 14.775 13.263 1.00 84.62 508 GLU A C 1
ATOM 4205 O O . GLU A 1 508 ? -9.814 15.612 13.990 1.00 84.62 508 GLU A O 1
ATOM 4210 N N . VAL A 1 509 ? -7.996 14.916 12.863 1.00 87.62 509 VAL A N 1
ATOM 4211 C CA . VAL A 1 509 ? -7.095 15.992 13.309 1.00 87.62 509 VAL A CA 1
ATOM 4212 C C . VAL A 1 509 ? -6.358 16.600 12.134 1.00 87.62 509 VAL A C 1
ATOM 4214 O O . VAL A 1 509 ? -6.167 15.937 11.132 1.00 87.62 509 VAL A O 1
ATOM 4217 N N . ASN A 1 510 ? -5.919 17.852 12.230 1.00 89.94 510 ASN A N 1
ATOM 4218 C CA . ASN A 1 510 ? -5.087 18.417 11.169 1.00 89.94 510 ASN A CA 1
ATOM 4219 C C . ASN A 1 510 ? -3.677 17.822 11.262 1.00 89.94 510 ASN A C 1
ATOM 4221 O O . ASN A 1 510 ? -3.104 17.775 12.356 1.00 89.94 510 ASN A O 1
ATOM 4225 N N . GLY A 1 511 ? -3.143 17.375 10.127 1.00 89.62 511 GLY A N 1
ATOM 4226 C CA . GLY A 1 511 ? -1.810 16.791 10.023 1.00 89.62 511 GLY A CA 1
ATOM 4227 C C . GLY A 1 511 ? -1.086 17.357 8.810 1.00 89.62 511 GLY A C 1
ATOM 4228 O O . GLY A 1 511 ? -1.630 17.374 7.709 1.00 89.62 511 GLY A O 1
ATOM 4229 N N . LEU A 1 512 ? 0.128 17.867 9.011 1.00 90.81 512 LEU A N 1
ATOM 4230 C CA . LEU A 1 512 ? 0.954 18.362 7.912 1.00 90.81 512 LEU A CA 1
ATOM 4231 C C . LEU A 1 512 ? 1.662 17.183 7.247 1.00 90.81 512 LEU A C 1
ATOM 4233 O O . LEU A 1 512 ? 2.627 16.668 7.806 1.00 90.81 512 LEU A O 1
ATOM 4237 N N . ASP A 1 513 ? 1.189 16.780 6.074 1.00 86.31 513 ASP A N 1
ATOM 4238 C CA . ASP A 1 513 ? 1.818 15.745 5.253 1.00 86.31 513 ASP A CA 1
ATOM 4239 C C . ASP A 1 513 ? 3.244 16.161 4.836 1.00 86.31 513 ASP A C 1
ATOM 4241 O O . ASP A 1 513 ? 3.463 17.258 4.310 1.00 86.31 513 ASP A O 1
ATOM 4245 N N . MET A 1 514 ? 4.222 15.295 5.109 1.00 84.25 514 MET A N 1
ATOM 4246 C CA . MET A 1 514 ? 5.636 15.490 4.780 1.00 84.25 514 MET A CA 1
ATOM 4247 C C . MET A 1 514 ? 6.131 14.563 3.665 1.00 84.25 514 MET A C 1
ATOM 4249 O O . MET A 1 514 ? 7.312 14.603 3.322 1.00 84.25 514 MET A O 1
ATOM 4253 N N . THR A 1 515 ? 5.264 13.756 3.058 1.00 79.50 515 THR A N 1
ATOM 4254 C CA . THR A 1 515 ? 5.623 12.730 2.064 1.00 79.50 515 THR A CA 1
ATOM 4255 C C . THR A 1 515 ? 6.415 13.308 0.884 1.00 79.50 515 THR A C 1
ATOM 4257 O O . THR A 1 515 ? 7.369 12.701 0.406 1.00 79.50 515 THR A O 1
ATOM 4260 N N . THR A 1 516 ? 6.103 14.531 0.442 1.00 79.31 516 THR A N 1
ATOM 4261 C CA . THR A 1 516 ? 6.808 15.214 -0.665 1.00 79.31 516 THR A CA 1
ATOM 4262 C C . THR A 1 516 ? 8.201 15.725 -0.316 1.00 79.31 516 THR A C 1
ATOM 4264 O O . THR A 1 516 ? 8.918 16.173 -1.210 1.00 79.31 516 THR A O 1
ATOM 4267 N N . ILE A 1 517 ? 8.575 15.735 0.962 1.00 84.00 517 ILE A N 1
ATOM 4268 C CA . ILE A 1 517 ? 9.845 16.291 1.444 1.00 84.00 517 ILE A CA 1
ATOM 4269 C C . ILE A 1 517 ? 10.602 15.328 2.368 1.00 84.00 517 ILE A C 1
ATOM 4271 O O . ILE A 1 517 ? 11.634 15.689 2.933 1.00 84.00 517 ILE A O 1
ATOM 4275 N N . SER A 1 518 ? 10.090 14.108 2.529 1.00 84.75 518 SER A N 1
ATOM 4276 C CA . SER A 1 518 ? 10.653 13.094 3.409 1.00 84.75 518 SER A CA 1
ATOM 4277 C C . SER A 1 518 ? 11.792 12.341 2.737 1.00 84.75 518 SER A C 1
ATOM 4279 O O . SER A 1 518 ? 11.691 11.961 1.567 1.00 84.75 518 SER A O 1
ATOM 4281 N N . SER A 1 519 ? 12.845 12.076 3.512 1.00 82.81 519 SER A N 1
ATOM 4282 C CA . SER A 1 519 ? 13.893 11.115 3.147 1.00 82.81 519 SER A CA 1
ATOM 4283 C C . SER A 1 519 ? 13.425 9.655 3.303 1.00 82.81 519 SER A C 1
ATOM 4285 O O . SER A 1 519 ? 14.149 8.740 2.922 1.00 82.81 519 SER A O 1
ATOM 4287 N N . TYR A 1 520 ? 12.209 9.439 3.826 1.00 80.25 520 TYR A N 1
ATOM 4288 C CA . TYR A 1 520 ? 11.506 8.154 3.937 1.00 80.25 520 TYR A CA 1
ATOM 4289 C C . TYR A 1 520 ? 10.095 8.242 3.314 1.00 80.25 520 TYR A C 1
ATOM 4291 O O . TYR A 1 520 ? 9.085 8.173 4.025 1.00 80.25 520 TYR A O 1
ATOM 4299 N N . PRO A 1 521 ? 9.991 8.413 1.983 1.00 74.25 521 PRO A N 1
ATOM 4300 C CA . PRO A 1 521 ? 8.726 8.666 1.283 1.00 74.25 521 PRO A CA 1
ATOM 4301 C C . PRO A 1 521 ? 7.623 7.643 1.576 1.00 74.25 521 PRO A C 1
ATOM 4303 O O . PRO A 1 521 ? 6.451 7.996 1.657 1.00 74.25 521 PRO A O 1
ATOM 4306 N N . ASN A 1 522 ? 7.985 6.376 1.778 1.00 75.12 522 ASN A N 1
ATOM 4307 C CA . ASN A 1 522 ? 7.024 5.282 1.933 1.00 75.12 522 ASN A CA 1
ATOM 4308 C C . ASN A 1 522 ? 6.396 5.199 3.339 1.00 75.12 522 ASN A C 1
ATOM 4310 O O . ASN A 1 522 ? 5.545 4.340 3.583 1.00 75.12 522 ASN A O 1
ATOM 4314 N N . GLN A 1 523 ? 6.803 6.064 4.277 1.00 75.88 523 GLN A N 1
ATOM 4315 C CA . GLN A 1 523 ? 6.238 6.098 5.630 1.00 75.88 523 GLN A CA 1
ATOM 4316 C C . GLN A 1 523 ? 4.923 6.883 5.719 1.00 75.88 523 GLN A C 1
ATOM 4318 O O . GLN A 1 523 ? 4.218 6.738 6.717 1.00 75.88 523 GLN A O 1
ATOM 4323 N N . ASN A 1 524 ? 4.562 7.670 4.694 1.00 77.62 524 ASN A N 1
ATOM 4324 C CA . ASN A 1 524 ? 3.411 8.586 4.726 1.00 77.62 524 ASN A CA 1
ATOM 4325 C C . ASN A 1 524 ? 3.413 9.436 6.008 1.00 77.62 524 ASN A C 1
ATOM 4327 O O . ASN A 1 524 ? 2.445 9.455 6.772 1.00 77.62 524 ASN A O 1
ATOM 4331 N N . GLU A 1 525 ? 4.564 10.041 6.303 1.00 82.44 525 GLU A N 1
ATOM 4332 C CA . GLU A 1 525 ? 4.787 10.769 7.546 1.00 82.44 525 GLU A CA 1
ATOM 4333 C C . GLU A 1 525 ? 4.000 12.087 7.552 1.00 82.44 525 GLU A C 1
ATOM 4335 O O . GLU A 1 525 ? 4.079 12.876 6.610 1.00 82.44 525 GLU A O 1
ATOM 4340 N N . CYS A 1 526 ? 3.288 12.366 8.641 1.00 87.56 526 CYS A N 1
ATOM 4341 C CA . CYS A 1 526 ? 2.632 13.642 8.885 1.00 87.56 526 CYS A CA 1
ATOM 4342 C C . CYS A 1 526 ? 2.998 14.206 10.264 1.00 87.56 526 CYS A C 1
ATOM 4344 O O . CYS A 1 526 ? 3.221 13.471 11.229 1.00 87.56 526 CYS A O 1
ATOM 4346 N N . LEU A 1 527 ? 3.071 15.534 10.378 1.00 92.00 527 LEU A N 1
ATOM 4347 C CA . LEU A 1 527 ? 3.272 16.206 11.661 1.00 92.00 527 LEU A CA 1
ATOM 4348 C C . LEU A 1 527 ? 1.940 16.581 12.292 1.00 92.00 527 LEU A C 1
ATOM 4350 O O . LEU A 1 527 ? 1.121 17.278 11.693 1.00 92.00 527 LEU A O 1
ATOM 4354 N N . ILE A 1 528 ? 1.780 16.187 13.549 1.00 92.81 528 ILE A N 1
ATOM 4355 C CA . ILE A 1 528 ? 0.617 16.491 14.376 1.00 92.81 528 ILE A CA 1
ATOM 4356 C C . ILE A 1 528 ? 1.069 17.299 15.585 1.00 92.81 528 ILE A C 1
ATOM 4358 O O . ILE A 1 528 ? 2.122 17.043 16.171 1.00 92.81 528 ILE A O 1
ATOM 4362 N N . ASN A 1 529 ? 0.254 18.279 15.967 1.00 94.50 529 ASN A N 1
ATOM 4363 C CA . ASN A 1 529 ? 0.483 19.111 17.138 1.00 94.50 529 ASN A CA 1
ATOM 4364 C C . ASN A 1 529 ? -0.777 19.181 18.004 1.00 94.50 529 ASN A C 1
ATOM 4366 O O . ASN A 1 529 ? -1.863 19.461 17.494 1.00 94.50 529 ASN A O 1
ATOM 4370 N N . GLY A 1 530 ? -0.637 18.973 19.314 1.00 92.19 530 GLY A N 1
ATOM 4371 C CA . GLY A 1 530 ? -1.735 19.206 20.252 1.00 92.19 530 GLY A CA 1
ATOM 4372 C C . GLY A 1 530 ? -1.713 18.359 21.518 1.00 92.19 530 GLY A C 1
ATOM 4373 O O . GLY A 1 530 ? -0.821 17.541 21.739 1.00 92.19 530 GLY A O 1
ATOM 4374 N N . ASP A 1 531 ? -2.733 18.578 22.346 1.00 93.81 531 ASP A N 1
ATOM 4375 C CA . ASP A 1 531 ? -3.017 17.792 23.544 1.00 93.81 531 ASP A CA 1
ATOM 4376 C C . ASP A 1 531 ? -4.066 16.720 23.238 1.00 93.81 531 ASP A C 1
ATOM 4378 O O . ASP A 1 531 ? -5.099 16.994 22.616 1.00 93.81 531 ASP A O 1
ATOM 4382 N N . PHE A 1 532 ? -3.819 15.508 23.719 1.00 94.12 532 PHE A N 1
ATOM 4383 C CA . PHE A 1 532 ? -4.648 14.340 23.462 1.00 94.12 532 PHE A CA 1
ATOM 4384 C C . PHE A 1 532 ? -4.900 13.573 24.747 1.00 94.12 532 PHE A C 1
ATOM 4386 O O . PHE A 1 532 ? -3.994 13.411 25.553 1.00 94.12 532 PHE A O 1
ATOM 4393 N N . ILE A 1 533 ? -6.127 13.110 24.951 1.00 94.94 533 ILE A N 1
ATOM 4394 C CA . ILE A 1 533 ? -6.511 12.342 26.132 1.00 94.94 533 ILE A CA 1
ATOM 4395 C C . ILE A 1 533 ? -6.569 10.857 25.790 1.00 94.94 533 ILE A C 1
ATOM 4397 O O . ILE A 1 533 ? -7.170 10.482 24.781 1.00 94.94 533 ILE A O 1
ATOM 4401 N N . ILE A 1 534 ? -5.969 10.019 26.634 1.00 94.94 534 ILE A N 1
ATOM 4402 C CA . ILE A 1 534 ? -6.091 8.564 26.530 1.00 94.94 534 ILE A CA 1
ATOM 4403 C C . ILE A 1 534 ? -7.545 8.188 26.788 1.00 94.94 534 ILE A C 1
ATOM 4405 O O . ILE A 1 534 ? -8.095 8.473 27.854 1.00 94.94 534 ILE A O 1
ATOM 4409 N N . SER A 1 535 ? -8.171 7.565 25.799 1.00 93.25 535 SER A N 1
ATOM 4410 C CA . SER A 1 535 ? -9.576 7.169 25.846 1.00 93.25 535 SER A CA 1
ATOM 4411 C C . SER A 1 535 ? -9.764 5.663 26.007 1.00 93.25 535 SER A C 1
ATOM 4413 O O . SER A 1 535 ? -10.739 5.246 26.631 1.00 93.25 535 SER A O 1
ATOM 4415 N N . GLU A 1 536 ? -8.813 4.871 25.519 1.00 94.00 536 GLU A N 1
ATOM 4416 C CA . GLU A 1 536 ? -8.786 3.416 25.632 1.00 94.00 536 GLU A CA 1
ATOM 4417 C C . GLU A 1 536 ? -7.333 2.923 25.558 1.00 94.00 536 GLU A C 1
ATOM 4419 O O . GLU A 1 536 ? -6.467 3.590 24.987 1.00 94.00 536 GLU A O 1
ATOM 4424 N N . VAL A 1 537 ? -7.065 1.782 26.192 1.00 90.06 537 VAL A N 1
ATOM 4425 C CA . VAL A 1 537 ? -5.761 1.114 26.172 1.00 90.06 537 VAL A CA 1
ATOM 4426 C C . VAL A 1 537 ? -5.994 -0.370 25.967 1.00 90.06 537 VAL A C 1
ATOM 4428 O O . VAL A 1 537 ? -6.675 -1.009 26.771 1.00 90.06 537 VAL A O 1
ATOM 4431 N N . GLU A 1 538 ? -5.405 -0.910 24.914 1.00 89.25 538 GLU A N 1
ATOM 4432 C CA . GLU A 1 538 ? -5.262 -2.344 24.725 1.00 89.25 538 GLU A CA 1
ATOM 4433 C C . GLU A 1 538 ? -3.947 -2.772 25.384 1.00 89.25 538 GLU A C 1
ATOM 4435 O O . GLU A 1 538 ? -2.870 -2.277 25.038 1.00 89.25 538 GLU A O 1
ATOM 4440 N N . GLU A 1 539 ? -4.036 -3.652 26.384 1.00 83.38 539 GLU A N 1
ATOM 4441 C CA . GLU A 1 539 ? -2.855 -4.165 27.077 1.00 83.38 539 GLU A CA 1
ATOM 4442 C C . GLU A 1 539 ? -1.969 -4.955 26.106 1.00 83.38 539 GLU A C 1
ATOM 4444 O O . GLU A 1 539 ? -2.450 -5.812 25.363 1.00 83.38 539 GLU A O 1
ATOM 4449 N N . GLY A 1 540 ? -0.667 -4.664 26.133 1.00 76.69 540 GLY A N 1
ATOM 4450 C CA . GLY A 1 540 ? 0.333 -5.435 25.402 1.00 76.69 540 GLY A CA 1
ATOM 4451 C C . GLY A 1 540 ? 0.577 -6.810 26.027 1.00 76.69 540 GLY A C 1
ATOM 4452 O O . GLY A 1 540 ? 0.160 -7.095 27.152 1.00 76.69 540 GLY A O 1
ATOM 4453 N N . ASP A 1 541 ? 1.305 -7.655 25.307 1.00 76.25 541 ASP A N 1
ATOM 4454 C CA . ASP A 1 541 ? 1.751 -8.968 25.768 1.00 76.25 541 ASP A CA 1
ATOM 4455 C C . ASP A 1 541 ? 3.263 -9.153 25.541 1.00 76.25 541 ASP A C 1
ATOM 4457 O O . ASP A 1 541 ? 3.991 -8.207 25.244 1.00 76.25 541 ASP A O 1
ATOM 4461 N N . GLU A 1 542 ? 3.769 -10.374 25.731 1.00 67.19 542 GLU A N 1
ATOM 4462 C CA . GLU A 1 542 ? 5.197 -10.679 25.555 1.00 67.19 542 GLU A CA 1
ATOM 4463 C C . GLU A 1 542 ? 5.689 -10.505 24.107 1.00 67.19 542 GLU A C 1
ATOM 4465 O O . GLU A 1 542 ? 6.896 -10.442 23.869 1.00 67.19 542 GLU A O 1
ATOM 4470 N N . TYR A 1 543 ? 4.770 -10.412 23.145 1.00 69.56 543 TYR A N 1
ATOM 4471 C CA . TYR A 1 543 ? 5.073 -10.233 21.734 1.00 69.56 543 TYR A CA 1
ATOM 4472 C C . TYR A 1 543 ? 4.701 -8.835 21.244 1.00 69.56 543 TYR A C 1
ATOM 4474 O O . TYR A 1 543 ? 5.395 -8.316 20.377 1.00 69.56 543 TYR A O 1
ATOM 4482 N N . ASN A 1 544 ? 3.669 -8.196 21.791 1.00 75.12 544 ASN A N 1
ATOM 4483 C CA . ASN A 1 544 ? 3.069 -6.978 21.254 1.00 75.12 544 ASN A CA 1
ATOM 4484 C C . ASN A 1 544 ? 3.092 -5.823 22.271 1.00 75.12 544 ASN A C 1
ATOM 4486 O O . ASN A 1 544 ? 2.740 -6.026 23.433 1.00 75.12 544 ASN A O 1
ATOM 4490 N N . PRO A 1 545 ? 3.446 -4.595 21.854 1.00 82.69 545 PRO A N 1
ATOM 4491 C CA . PRO A 1 545 ? 3.346 -3.420 22.711 1.00 82.69 545 PRO A CA 1
ATOM 4492 C C . PRO A 1 545 ? 1.882 -3.062 23.008 1.00 82.69 545 PRO A C 1
ATOM 4494 O O . PRO A 1 545 ? 0.995 -3.409 22.224 1.00 82.69 545 PRO A O 1
ATOM 4497 N N . PRO A 1 546 ? 1.612 -2.319 24.095 1.00 85.62 546 PRO A N 1
ATOM 4498 C CA . PRO A 1 546 ? 0.296 -1.741 24.330 1.00 85.62 546 PRO A CA 1
ATOM 4499 C C . PRO A 1 546 ? -0.107 -0.772 23.209 1.00 85.62 546 PRO A C 1
ATOM 4501 O O . PRO A 1 546 ? 0.724 -0.011 22.695 1.00 85.62 546 PRO A O 1
ATOM 4504 N N . ILE A 1 547 ? -1.402 -0.767 22.883 1.00 88.88 547 ILE A N 1
ATOM 4505 C CA . ILE A 1 547 ? -2.014 0.169 21.932 1.00 88.88 547 ILE A CA 1
ATOM 4506 C C . ILE A 1 547 ? -2.844 1.183 22.716 1.00 88.88 547 ILE A C 1
ATOM 4508 O O . ILE A 1 547 ? -3.713 0.826 23.506 1.00 88.88 547 ILE A O 1
ATOM 4512 N N . VAL A 1 548 ? -2.564 2.464 22.516 1.00 91.38 548 VAL A N 1
ATOM 4513 C CA . VAL A 1 548 ? -3.138 3.578 23.270 1.00 91.38 548 VAL A CA 1
ATOM 4514 C C . VAL A 1 548 ? -3.963 4.440 22.327 1.00 91.38 548 VAL A C 1
ATOM 4516 O O . VAL A 1 548 ? -3.426 5.137 21.464 1.00 91.38 548 VAL A O 1
ATOM 4519 N N . HIS A 1 549 ? -5.275 4.418 22.530 1.00 92.75 549 HIS A N 1
ATOM 4520 C CA . HIS A 1 549 ? -6.242 5.181 21.755 1.00 92.75 549 HIS A CA 1
ATOM 4521 C C . HIS A 1 549 ? -6.443 6.570 22.348 1.00 92.75 549 HIS A C 1
ATOM 4523 O O . HIS A 1 549 ? -6.775 6.742 23.527 1.00 92.75 549 HIS A O 1
ATOM 4529 N N . LEU A 1 550 ? -6.277 7.580 21.509 1.00 93.19 550 LEU A N 1
ATOM 4530 C CA . LEU A 1 550 ? -6.220 8.985 21.863 1.00 93.19 550 LEU A CA 1
ATOM 4531 C C . LEU A 1 550 ? -7.369 9.754 21.221 1.00 93.19 550 LEU A C 1
ATOM 4533 O O . LEU A 1 550 ? -7.681 9.583 20.044 1.00 93.19 550 LEU A O 1
ATOM 4537 N N . LYS A 1 551 ? -7.938 10.692 21.975 1.00 92.75 551 LYS A N 1
ATOM 4538 C CA . LYS A 1 551 ? -8.912 11.669 21.472 1.00 92.75 551 LYS A CA 1
ATOM 4539 C C . LYS A 1 551 ? -8.400 13.082 21.657 1.00 92.75 551 LYS A C 1
ATOM 4541 O O . LYS A 1 551 ? -7.630 13.359 22.578 1.00 92.75 551 LYS A O 1
ATOM 4546 N N . LYS A 1 552 ? -8.821 14.000 20.795 1.00 90.06 552 LYS A N 1
ATOM 4547 C CA . LYS A 1 552 ? -8.446 15.410 20.855 1.00 90.06 552 LYS A CA 1
ATOM 4548 C C . LYS A 1 552 ? -8.913 15.995 22.184 1.00 90.06 552 LYS A C 1
ATOM 4550 O O . LYS A 1 552 ? -10.108 16.038 22.485 1.00 90.06 552 LYS A O 1
ATOM 4555 N N . HIS A 1 553 ? -7.972 16.480 22.986 1.00 88.31 553 HIS A N 1
ATOM 4556 C CA . HIS A 1 553 ? -8.298 17.100 24.259 1.00 88.31 553 HIS A CA 1
ATOM 4557 C C . HIS A 1 553 ? -8.749 18.545 24.011 1.00 88.31 553 HIS A C 1
ATOM 4559 O O . HIS A 1 553 ? -7.941 19.436 23.744 1.00 88.31 553 HIS A O 1
ATOM 4565 N N . LYS A 1 554 ? -10.063 18.788 24.060 1.00 72.06 554 LYS A N 1
ATOM 4566 C CA . LYS A 1 554 ? -10.603 20.154 24.083 1.00 72.06 554 LYS A CA 1
ATOM 4567 C C . LYS A 1 554 ? -10.370 20.722 25.490 1.00 72.06 554 LYS A C 1
ATOM 4569 O O . LYS A 1 554 ? -11.028 20.278 26.428 1.00 72.06 554 LYS A O 1
ATOM 4574 N N . LYS A 1 555 ? -9.403 21.636 25.618 1.00 49.69 555 LYS A N 1
ATOM 4575 C CA . LYS A 1 555 ? -9.156 22.412 26.845 1.00 49.69 555 LYS A CA 1
ATOM 4576 C C . LYS A 1 555 ? -10.342 23.291 27.224 1.00 49.69 555 LYS A C 1
ATOM 4578 O O . LYS A 1 555 ? -10.994 23.826 26.296 1.00 49.69 555 LYS A O 1
#

Foldseek 3Di:
DVVVCVVVPDWKDKDFPDCVQVVVVVVQKDFQAKEWFDPVPDDPPQDLVVVCVAVSSGTIMTIIGRHQPCVVVVVVVVCCVVPVPPPDPDRYYDHDVVVSVVSRLLPTDADPVLLVVLLVQLLVQLVPQQALVSLVVSLDDPVDDPSSNVSSLVNHDPLSNVLSVVSSLVSNLVRCCVVPVVVNVVSVVVVCVVVVDDDDPPVVVVVNVVSVVVVVVVVVVDDPVPQAADPVRRHPPDPPPPPDPDDDQWADLVVVVVLVQDPVLSVVLVVQCVVVVQWDADPVPRIIHGPHQVLVSLPDPVNCVSCPPSSVVVSVVSVVVPDPDDDDDDDDDDDDDDDDDDDPDDLVRLLVPADPVCSVVSVQFQDPDADFQQQWFDPPADWDLPDLPTFQDPVGTDPVSLVPDDLVLVLLQVCQVCVPVSCVDPSCVVCLVVVVSSQQSHDWFAWWKDKDFCDDPNVPLDAFDKDWPSWDKTFGDPCSCVLRVSVCVVVVVVDFQQRMEMEIEHDTGRWGFCRNSYSRNNRRITIGGAMWGFHDWDPADRRHHIYTYIYGDDD

Secondary structure (DSSP, 8-state):
-HHHHHHTT--EEEEETTHHHHHHHHTTEEEEEEE---GGGPPTT--GGGGTTTGGG-PPEEEEEE-TT-HHHHHHHHHHHHH------PPPEESSHHHHHHHHHHHPPPPHHHHHHHHHHHHHHHHH--SHHHHHHTTS-TTS-HHHHHHHHHTS-HHHHHHHHHHHHHHHHHHHHHH-HHHHHHHHHHHHHHHT--S-TTHHHHHHHHHHHHHHHHTTS--GGGS-B-TTSSBP-------------EE-HHHHHHTT--HHHHHHHHHHHHHTTSEEEETTTTEEEE-S-HHHHHTSHHHHHHHGGGHHHHHHHTTTTS------------------------HHHHHHHS-TTTHHHHHHH--SSPPTTTTTB-TT----SS-TT----TTTB-HHHHHT--HHHHHHHHHHH-HHHHHHSHHHHHHHHHHHHHHHHSPEESS-EEEEE--TTS----TT-EEEEEEEEEE-TTSHHHHHHHHHHHHHTTS-GGGEEEEEE-S-EE-EE-GGG-SSGGG-EEEEEEEEEEEEEEPP-SSS--EEEEEE---

Sequence (555 aa):
MLEMATAEGGRQLDCFDIYLTKIYEAHGFKPVAKMKWNDEYIPEGWNKDNFKDYNNGEPDVVFMVYDPNNDIEKKKKEAEEKYGLRKKNEIPYIVDYDMGEDYQHMYKWRSPAEREAIYNNMLERYKNAKSTEELKKVFSNSDKPFLRQMDDLNSLSKEQAQSIQAEYSKRYLELIKEENPEEYKKHKKYLERKYNIKSDASIYIDSLIDIIEYIDAKKKEFREEDVNRDEDGKFAKKPSSNKSKDKSKDLDINALKDFGLNQRQIIKLTTKLEDLGIIEYNEDNDTYKIKSSITEGIENNEIKEILGDKFDIIKNSFNSDNNDNEDDIDNEKQKSLILKENDKRTIKERIKSLPKHLQETGNKLYNNNPIPSDLIIKDDANYDTEDILAYIDEDNIDEEKYSKLNEIETLLNRFTENAQGTRESKTFKNLKKDIEELIENAPPVKNPHRVEYMIEGRDDLSIGTVINFDIRSFADFGAGDKTANKIYNYLRDEVDPSKLVVYVIDDEVNGLDMTTISSYPNQNECLINGDFIISEVEEGDEYNPPIVHLKKHKK